Protein AF-T0QZZ6-F1 (afdb_monomer_lite)

Secondary structure (DSSP, 8-state):
-EEEEEHHHHHHHTTS-TT--EEEEEEE-SSEEEEEEEESSS--GGGSPBT-EEEEEEEEESS---HHHHHHHHHHHHTTS-SS-EEEEEETTT--EEEE-SSTTSPPBPEEEEP-GGG-SHHHHHHHTEEEEEEEEEEEEEEE--SS-HHHHHHHHHHHHHHHHHSTTTEEEE-TTS-EEETTS-EEE-SSS------BHHHHHSPPP---------------PPPPPP---S---PPBTTTBSEEEEEEEE-SS-TTS-------S-EEEEEEEEEEEEEEETT-BHHHHHHHHHHHHHHHHHHHGGG--TT--EEEEEEEE--TT--SEEEEEEETTPPPPHHHHHHHHHHTT--SSS-SSGGGS--TT-----TTSEE-TTTTPPPP--TTPPP----S--EE--TT-TT---TTT-HHHHHHHHHHHHHHHTTS-HHHHHHIIIIISSTHHHHTSS---S-TT-TTS----SHHHHHHHHHHHHTTS-TTHHHHHHHHHH---------------------

pLDDT: mean 73.53, std 22.99, range [23.73, 97.0]

InterPro domains:
  IPR012462 UFSP1/2/DUB, catalytic domain [PF07910] (398-441)

Radius of gyration: 28.0 Å; chains: 1; bounding box: 85×69×83 Å

Organism: Saprolegnia diclina (strain VS20) (NCBI:txid1156394)

Structure (mmCIF, N/CA/C/O backbone):
data_AF-T0QZZ6-F1
#
_entry.id   AF-T0QZZ6-F1
#
loop_
_atom_site.group_PDB
_atom_site.id
_atom_site.type_symbol
_atom_site.label_atom_id
_atom_site.label_alt_id
_atom_site.label_comp_id
_atom_site.label_asym_id
_atom_site.label_entity_id
_atom_site.label_seq_id
_atom_site.pdbx_PDB_ins_code
_atom_site.Cartn_x
_atom_site.Cartn_y
_atom_site.Cartn_z
_atom_site.occupancy
_atom_site.B_iso_or_equiv
_atom_site.auth_seq_id
_atom_site.auth_comp_id
_atom_site.auth_asym_id
_atom_site.auth_atom_id
_atom_site.pdbx_PDB_model_num
ATOM 1 N N . MET A 1 1 ? 9.887 -21.729 -8.861 1.00 85.88 1 MET A N 1
ATOM 2 C CA . MET A 1 1 ? 9.859 -20.415 -8.193 1.00 85.88 1 MET A CA 1
ATOM 3 C C . MET A 1 1 ? 10.463 -19.379 -9.128 1.00 85.88 1 MET A C 1
ATOM 5 O O . MET A 1 1 ? 11.507 -19.653 -9.711 1.00 85.88 1 MET A O 1
ATOM 9 N N . ILE A 1 2 ? 9.799 -18.240 -9.317 1.00 93.31 2 ILE A N 1
ATOM 10 C CA . ILE A 1 2 ? 10.285 -17.115 -10.137 1.00 93.31 2 ILE A CA 1
ATOM 11 C C . ILE A 1 2 ? 10.299 -15.833 -9.299 1.00 93.31 2 ILE A C 1
ATOM 13 O O . ILE A 1 2 ? 9.489 -15.702 -8.384 1.00 93.31 2 ILE A O 1
ATOM 17 N N . ALA A 1 3 ? 11.177 -14.882 -9.608 1.00 95.94 3 ALA A N 1
ATOM 18 C CA . ALA A 1 3 ? 11.138 -13.547 -9.019 1.00 95.94 3 ALA A CA 1
ATOM 19 C C . ALA A 1 3 ? 10.357 -12.597 -9.935 1.00 95.94 3 ALA A C 1
ATOM 21 O O . ALA A 1 3 ? 10.620 -12.544 -11.135 1.00 95.94 3 ALA A O 1
ATOM 22 N N . VAL A 1 4 ? 9.411 -11.836 -9.389 1.00 97.00 4 VAL A N 1
ATOM 23 C CA . VAL A 1 4 ? 8.575 -10.897 -10.150 1.00 97.00 4 VAL A CA 1
ATOM 24 C C . VAL A 1 4 ? 8.840 -9.475 -9.670 1.00 97.00 4 VAL A C 1
ATOM 26 O O . VAL A 1 4 ? 8.697 -9.179 -8.482 1.00 97.00 4 VAL A O 1
ATOM 29 N N . VAL A 1 5 ? 9.222 -8.591 -10.594 1.00 96.81 5 VAL A N 1
ATOM 30 C CA . VAL A 1 5 ? 9.606 -7.200 -10.303 1.00 96.81 5 VAL A CA 1
ATOM 31 C C . VAL A 1 5 ? 8.778 -6.240 -11.167 1.00 96.81 5 VAL A C 1
ATOM 33 O O . VAL A 1 5 ? 8.698 -6.429 -12.382 1.00 96.81 5 VAL A O 1
ATOM 36 N N . PRO A 1 6 ? 8.157 -5.192 -10.604 1.00 95.38 6 PRO A N 1
ATOM 37 C CA . PRO A 1 6 ? 7.428 -4.209 -11.395 1.00 95.38 6 PRO A CA 1
ATOM 38 C C . PRO A 1 6 ? 8.397 -3.297 -12.161 1.00 95.38 6 PRO A C 1
ATOM 40 O O . PRO A 1 6 ? 9.401 -2.828 -11.621 1.00 95.38 6 PRO A O 1
ATOM 43 N N . SER A 1 7 ? 8.080 -2.982 -13.419 1.00 91.50 7 SER A N 1
ATOM 44 C CA . SER A 1 7 ? 8.940 -2.187 -14.309 1.00 91.50 7 SER A CA 1
ATOM 45 C C . SER A 1 7 ? 9.270 -0.802 -13.746 1.00 91.50 7 SER A C 1
ATOM 47 O O . SER A 1 7 ? 10.366 -0.288 -13.958 1.00 91.50 7 SER A O 1
ATOM 49 N N . GLY A 1 8 ? 8.335 -0.200 -13.002 1.00 89.50 8 GLY A N 1
ATOM 50 C CA . GLY A 1 8 ? 8.564 1.079 -12.331 1.00 89.50 8 GLY A CA 1
ATOM 51 C C . GLY A 1 8 ? 9.661 1.015 -11.265 1.00 89.50 8 GLY A C 1
ATOM 52 O O . GLY A 1 8 ? 10.351 2.007 -11.059 1.00 89.50 8 GLY A O 1
ATOM 53 N N . LEU A 1 9 ? 9.843 -0.135 -10.611 1.00 93.19 9 LEU A N 1
ATOM 54 C CA . LEU A 1 9 ? 10.874 -0.309 -9.589 1.00 93.19 9 LEU A CA 1
ATOM 55 C C . LEU A 1 9 ? 12.250 -0.525 -10.216 1.00 93.19 9 LEU A C 1
ATOM 57 O O . LEU A 1 9 ? 13.234 -0.026 -9.689 1.00 93.19 9 LEU A O 1
ATOM 61 N N . VAL A 1 10 ? 12.322 -1.175 -11.381 1.00 92.31 10 VAL A N 1
ATOM 62 C CA . VAL A 1 10 ? 13.570 -1.267 -12.162 1.00 92.31 10 VAL A CA 1
ATOM 63 C C . VAL A 1 10 ? 14.081 0.131 -12.526 1.00 92.31 10 VAL A C 1
ATOM 65 O O . VAL A 1 10 ? 15.262 0.429 -12.372 1.00 92.31 10 VAL A O 1
ATOM 68 N N . ALA A 1 11 ? 13.178 1.031 -12.931 1.00 88.00 11 ALA A N 1
ATOM 69 C CA . ALA A 1 11 ? 13.524 2.428 -13.196 1.00 88.00 11 ALA A CA 1
ATOM 70 C C . ALA A 1 11 ? 13.991 3.186 -11.938 1.00 88.00 11 ALA A C 1
ATOM 72 O O . ALA A 1 11 ? 14.817 4.090 -12.052 1.00 88.00 11 ALA A O 1
ATOM 73 N N . ALA A 1 12 ? 13.490 2.818 -10.756 1.00 90.31 12 ALA A N 1
ATOM 74 C CA . ALA A 1 12 ? 13.949 3.369 -9.483 1.00 90.31 12 ALA A CA 1
ATOM 75 C C . ALA A 1 12 ? 15.336 2.833 -9.088 1.00 90.31 12 ALA A C 1
ATOM 77 O O . ALA A 1 12 ? 16.176 3.609 -8.646 1.00 90.31 12 ALA A O 1
ATOM 78 N N . MET A 1 13 ? 15.615 1.542 -9.317 1.00 92.25 13 MET A N 1
ATOM 79 C CA . MET A 1 13 ? 16.940 0.944 -9.079 1.00 92.25 13 MET A CA 1
ATOM 80 C C . MET A 1 13 ? 18.029 1.614 -9.919 1.00 92.25 13 MET A C 1
ATOM 82 O O . MET A 1 13 ? 19.143 1.798 -9.444 1.00 92.25 13 MET A O 1
ATOM 86 N N . ALA A 1 14 ? 17.692 2.061 -11.131 1.00 88.81 14 ALA A N 1
ATOM 87 C CA . ALA A 1 14 ? 18.605 2.811 -11.991 1.00 88.81 14 ALA A CA 1
ATOM 88 C C . ALA A 1 14 ? 19.054 4.170 -11.415 1.00 88.81 14 ALA A C 1
ATOM 90 O O . ALA A 1 14 ? 19.956 4.788 -11.973 1.00 88.81 14 ALA A O 1
ATOM 91 N N . GLN A 1 15 ? 18.413 4.651 -10.346 1.00 88.50 15 GLN A N 1
ATOM 92 C CA . GLN A 1 15 ? 18.747 5.905 -9.664 1.00 88.50 15 GLN A CA 1
ATOM 93 C C . GLN A 1 15 ? 19.522 5.679 -8.357 1.00 88.50 15 GLN A C 1
ATOM 95 O O . GLN A 1 15 ? 19.874 6.653 -7.696 1.00 88.50 15 GLN A O 1
ATOM 100 N N . LEU A 1 16 ? 19.749 4.422 -7.958 1.00 88.94 16 LEU A N 1
ATOM 101 C CA . LEU A 1 16 ? 20.499 4.090 -6.750 1.00 88.94 16 LEU A CA 1
ATOM 102 C C . LEU A 1 16 ? 22.006 4.274 -6.966 1.00 88.94 16 LEU A C 1
ATOM 104 O O . LEU A 1 16 ? 22.526 4.069 -8.062 1.00 88.94 16 LEU A O 1
ATOM 108 N N . GLU A 1 17 ? 22.701 4.623 -5.887 1.00 84.88 17 GLU A N 1
ATOM 109 C CA . GLU A 1 17 ? 24.163 4.646 -5.838 1.00 84.88 17 GLU A CA 1
ATOM 110 C C . GLU A 1 17 ? 24.717 3.215 -5.717 1.00 84.88 17 GLU A C 1
ATOM 112 O O . GLU A 1 17 ? 24.098 2.355 -5.090 1.00 84.88 17 GLU A O 1
ATOM 117 N N . GLU A 1 18 ? 25.891 2.958 -6.298 1.00 78.00 18 GLU A N 1
ATOM 118 C CA . GLU A 1 18 ? 26.482 1.611 -6.435 1.00 78.00 18 GLU A CA 1
ATOM 119 C C . GLU A 1 18 ? 26.717 0.906 -5.082 1.00 78.00 18 GLU A C 1
ATOM 121 O O . GLU A 1 18 ? 26.467 -0.295 -4.934 1.00 78.00 18 GLU A O 1
ATOM 126 N N . ASP A 1 19 ? 27.101 1.669 -4.057 1.00 72.81 19 ASP A N 1
ATOM 127 C CA . ASP A 1 19 ? 27.436 1.148 -2.727 1.00 72.81 19 ASP A CA 1
ATOM 128 C C . ASP A 1 19 ? 26.309 1.283 -1.694 1.00 72.81 19 ASP A C 1
ATOM 130 O O . ASP A 1 19 ? 26.474 0.884 -0.537 1.00 72.81 19 ASP A O 1
ATOM 134 N N . ALA A 1 20 ? 25.146 1.812 -2.081 1.00 79.69 20 ALA A N 1
ATOM 135 C CA . ALA A 1 20 ? 24.037 1.975 -1.151 1.00 79.69 20 ALA A CA 1
ATOM 136 C C . ALA A 1 20 ? 23.475 0.608 -0.722 1.00 79.69 20 ALA A C 1
ATOM 138 O O . ALA A 1 20 ? 23.055 -0.208 -1.543 1.00 79.69 20 ALA A O 1
ATOM 139 N N . THR A 1 21 ? 23.430 0.360 0.590 1.00 83.56 21 THR A N 1
ATOM 140 C CA . THR A 1 21 ? 22.731 -0.808 1.136 1.00 83.56 21 THR A CA 1
ATOM 141 C C . THR A 1 21 ? 21.231 -0.556 1.087 1.00 83.56 21 THR A C 1
ATOM 143 O O . THR A 1 21 ? 20.680 0.190 1.897 1.00 83.56 21 THR A O 1
ATOM 146 N N . THR A 1 22 ? 20.568 -1.209 0.142 1.00 92.44 22 THR A N 1
ATOM 147 C CA . THR A 1 22 ? 19.119 -1.142 -0.036 1.00 92.44 22 THR A CA 1
ATOM 148 C C . THR A 1 22 ? 18.504 -2.509 0.240 1.00 92.44 22 THR A C 1
ATOM 150 O O . THR A 1 22 ? 19.073 -3.541 -0.100 1.00 92.44 22 THR A O 1
ATOM 153 N N . TYR A 1 23 ? 17.325 -2.529 0.850 1.00 93.44 23 TYR A N 1
ATOM 154 C CA . TYR A 1 23 ? 16.606 -3.736 1.235 1.00 93.44 23 TYR A CA 1
ATOM 155 C C . TYR A 1 23 ? 15.406 -3.988 0.326 1.00 93.44 23 TYR A C 1
ATOM 157 O O . TYR A 1 23 ? 14.694 -3.057 -0.057 1.00 93.44 23 TYR A O 1
ATOM 165 N N . ILE A 1 24 ? 15.165 -5.261 0.019 1.00 94.44 24 ILE A N 1
ATOM 166 C CA . ILE A 1 24 ? 13.999 -5.739 -0.723 1.00 94.44 24 ILE A CA 1
ATOM 167 C C . ILE A 1 24 ? 12.810 -5.798 0.228 1.00 94.44 24 ILE A C 1
ATOM 169 O O . ILE A 1 24 ? 12.846 -6.546 1.208 1.00 94.44 24 ILE A O 1
ATOM 173 N N . LEU A 1 25 ? 11.737 -5.085 -0.105 1.00 95.69 25 LEU A N 1
ATOM 174 C CA . LEU A 1 25 ? 10.446 -5.249 0.552 1.00 95.69 25 LEU A CA 1
ATOM 175 C C . LEU A 1 25 ? 9.529 -6.062 -0.352 1.00 95.69 25 LEU A C 1
ATOM 177 O O . LEU A 1 25 ? 9.288 -5.695 -1.508 1.00 95.69 25 LEU A O 1
ATOM 181 N N . GLY A 1 26 ? 9.004 -7.170 0.158 1.00 95.31 26 GLY A N 1
ATOM 182 C CA . GLY A 1 26 ? 8.154 -8.010 -0.660 1.00 95.31 26 GLY A CA 1
ATOM 183 C C . GLY A 1 26 ? 7.507 -9.184 0.045 1.00 95.31 26 GLY A C 1
ATOM 184 O O . GLY A 1 26 ? 7.425 -9.230 1.271 1.00 95.31 26 GLY A O 1
ATOM 185 N N . THR A 1 27 ? 7.020 -10.117 -0.766 1.00 94.44 27 THR A N 1
ATOM 186 C CA . THR A 1 27 ? 6.360 -11.345 -0.321 1.00 94.44 27 THR A CA 1
ATOM 187 C C . THR A 1 27 ? 6.998 -12.555 -0.986 1.00 94.44 27 THR A C 1
ATOM 189 O O . THR A 1 27 ? 7.496 -12.471 -2.108 1.00 94.44 27 THR A O 1
ATOM 192 N N . GLN A 1 28 ? 6.948 -13.692 -0.305 1.00 91.56 28 GLN A N 1
ATOM 193 C CA . GLN A 1 28 ? 7.367 -14.974 -0.850 1.00 91.56 28 GLN A CA 1
ATOM 194 C C . GLN A 1 28 ? 6.268 -16.001 -0.601 1.00 91.56 28 GLN A C 1
ATOM 196 O O . GLN A 1 28 ? 5.729 -16.085 0.505 1.00 91.56 28 GLN A O 1
ATOM 201 N N . ASP A 1 29 ? 5.964 -16.790 -1.624 1.00 87.19 29 ASP A N 1
ATOM 202 C CA . ASP A 1 29 ? 5.156 -17.996 -1.513 1.00 87.19 29 ASP A CA 1
ATOM 203 C C . ASP A 1 29 ? 5.796 -19.154 -2.305 1.00 87.19 29 ASP A C 1
ATOM 205 O O . ASP A 1 29 ? 6.912 -19.042 -2.813 1.00 87.19 29 ASP A O 1
ATOM 209 N N . GLU A 1 30 ? 5.115 -20.298 -2.390 1.00 84.00 30 GLU A N 1
ATOM 210 C CA . GLU A 1 30 ? 5.621 -21.473 -3.119 1.00 84.00 30 GLU A CA 1
ATOM 211 C C . GLU A 1 30 ? 5.823 -21.215 -4.626 1.00 84.00 30 GLU A C 1
ATOM 213 O O . GLU A 1 30 ? 6.654 -21.863 -5.269 1.00 84.00 30 GLU A O 1
ATOM 218 N N . ALA A 1 31 ? 5.077 -20.269 -5.205 1.00 85.19 31 ALA A N 1
ATOM 219 C CA . ALA A 1 31 ? 5.072 -20.004 -6.638 1.00 85.19 31 ALA A CA 1
ATOM 220 C C . ALA A 1 31 ? 6.116 -18.947 -7.027 1.00 85.19 31 ALA A C 1
ATOM 222 O O . ALA A 1 31 ? 6.856 -19.131 -8.007 1.00 85.19 31 ALA A O 1
ATOM 223 N N . CYS A 1 32 ? 6.202 -17.850 -6.272 1.00 92.50 32 CYS A N 1
ATOM 224 C CA . CYS A 1 32 ? 7.019 -16.700 -6.629 1.00 92.50 32 CYS A CA 1
ATOM 225 C C . CYS A 1 32 ? 7.573 -15.905 -5.437 1.00 92.50 32 CYS A C 1
ATOM 227 O O . CYS A 1 32 ? 7.073 -15.935 -4.313 1.00 92.50 32 CYS A O 1
ATOM 229 N N . ILE A 1 33 ? 8.622 -15.141 -5.738 1.00 94.62 33 ILE A N 1
ATOM 230 C CA . ILE A 1 33 ? 9.160 -14.073 -4.900 1.00 94.62 33 ILE A CA 1
ATOM 231 C C . ILE A 1 33 ? 8.731 -12.759 -5.545 1.00 94.62 33 ILE A C 1
ATOM 233 O O . ILE A 1 33 ? 9.197 -12.410 -6.631 1.00 94.62 33 ILE A O 1
ATOM 237 N N . ALA A 1 34 ? 7.833 -12.025 -4.903 1.00 96.00 34 ALA A N 1
ATOM 238 C CA . ALA A 1 34 ? 7.341 -10.755 -5.412 1.00 96.00 34 ALA A CA 1
ATOM 239 C C . ALA A 1 34 ? 8.098 -9.600 -4.751 1.00 96.00 34 ALA A C 1
ATOM 241 O O . ALA A 1 34 ? 8.096 -9.465 -3.526 1.00 96.00 34 ALA A O 1
ATOM 242 N N . VAL A 1 35 ? 8.716 -8.740 -5.560 1.00 96.62 35 VAL A N 1
ATOM 243 C CA . VAL A 1 35 ? 9.416 -7.537 -5.094 1.00 96.62 35 VAL A CA 1
ATOM 244 C C . VAL A 1 35 ? 8.460 -6.351 -5.194 1.00 96.62 35 VAL A C 1
ATOM 246 O O . VAL A 1 35 ? 8.164 -5.878 -6.289 1.00 96.62 35 VAL A O 1
ATOM 249 N N . TRP A 1 36 ? 7.953 -5.875 -4.058 1.00 96.38 36 TRP A N 1
ATOM 250 C CA . TRP A 1 36 ? 6.913 -4.842 -4.017 1.00 96.38 36 TRP A CA 1
ATOM 251 C C . TRP A 1 36 ? 7.485 -3.427 -3.974 1.00 96.38 36 TRP A C 1
ATOM 253 O O . TRP A 1 36 ? 6.877 -2.502 -4.519 1.00 96.38 36 TRP A O 1
ATOM 263 N N . SER A 1 37 ? 8.616 -3.243 -3.293 1.00 96.06 37 SER A N 1
ATOM 264 C CA . SER A 1 37 ? 9.329 -1.968 -3.197 1.00 96.06 37 SER A CA 1
ATOM 265 C C . SER A 1 37 ? 10.738 -2.170 -2.615 1.00 96.06 37 SER A C 1
ATOM 267 O O . SER A 1 37 ? 11.247 -3.292 -2.548 1.00 96.06 37 SER A O 1
ATOM 269 N N . MET A 1 38 ? 11.372 -1.071 -2.210 1.00 95.06 38 MET A N 1
ATOM 270 C CA . MET A 1 38 ? 12.691 -1.046 -1.595 1.00 95.06 38 MET A CA 1
ATOM 271 C C . MET A 1 38 ? 12.740 -0.077 -0.406 1.00 95.06 38 MET A C 1
ATOM 273 O O . MET A 1 38 ? 11.951 0.868 -0.342 1.00 95.06 38 MET A O 1
ATOM 277 N N . SER A 1 39 ? 13.673 -0.306 0.519 1.00 95.25 39 SER A N 1
ATOM 278 C CA . SER A 1 39 ? 13.882 0.522 1.715 1.00 95.25 39 SER A CA 1
ATOM 279 C C . SER A 1 39 ? 15.366 0.704 2.020 1.00 95.25 39 SER A C 1
ATOM 281 O O . SER A 1 39 ? 16.156 -0.199 1.763 1.00 95.25 39 SER A O 1
ATOM 283 N N . SER A 1 40 ? 15.767 1.846 2.579 1.00 93.69 40 SER A N 1
ATOM 284 C CA . SER A 1 40 ? 17.142 2.061 3.066 1.00 93.69 40 SER A CA 1
ATOM 285 C C . SER A 1 40 ? 17.386 1.454 4.455 1.00 93.69 40 SER A C 1
ATOM 287 O O . SER A 1 40 ? 18.523 1.380 4.915 1.00 93.69 40 SER A O 1
ATOM 289 N N . MET A 1 41 ? 16.335 0.953 5.117 1.00 90.62 41 MET A N 1
ATOM 290 C CA . MET A 1 41 ? 16.417 0.292 6.420 1.00 90.62 41 MET A CA 1
ATOM 291 C C . MET A 1 41 ? 15.792 -1.105 6.397 1.00 90.62 41 MET A C 1
ATOM 293 O O . MET A 1 41 ? 14.740 -1.325 5.792 1.00 90.62 41 MET A O 1
ATOM 297 N N . ARG A 1 42 ? 16.413 -2.040 7.126 1.00 86.56 42 ARG A N 1
ATOM 298 C CA . ARG A 1 42 ? 15.952 -3.431 7.246 1.00 86.56 42 ARG A CA 1
ATOM 299 C C . ARG A 1 42 ? 14.628 -3.560 8.002 1.00 86.56 42 ARG A C 1
ATOM 301 O O . ARG A 1 42 ? 13.793 -4.376 7.626 1.00 86.56 42 ARG A O 1
ATOM 308 N N . SER A 1 43 ? 14.460 -2.807 9.090 1.00 86.62 43 SER A N 1
ATOM 309 C CA . SER A 1 43 ? 13.336 -2.953 10.022 1.00 86.62 43 SER A CA 1
ATOM 310 C C . SER A 1 43 ? 12.298 -1.858 9.806 1.00 86.62 43 SER A C 1
ATOM 312 O O . SER A 1 43 ? 12.384 -0.792 10.405 1.00 86.62 43 SER A O 1
ATOM 314 N N . VAL A 1 44 ? 11.313 -2.141 8.953 1.00 89.75 44 VAL A N 1
ATOM 315 C CA . VAL A 1 44 ? 10.194 -1.228 8.645 1.00 89.75 44 VAL A CA 1
ATOM 316 C C . VAL A 1 44 ? 8.822 -1.904 8.770 1.00 89.75 44 VAL A C 1
ATOM 318 O O . VAL A 1 44 ? 7.819 -1.358 8.320 1.00 89.75 44 VAL A O 1
ATOM 321 N N . SER A 1 45 ? 8.757 -3.092 9.381 1.00 84.88 45 SER A N 1
ATOM 322 C CA . SER A 1 45 ? 7.560 -3.949 9.442 1.00 84.88 45 SER A CA 1
ATOM 323 C C . SER A 1 45 ? 6.325 -3.259 10.027 1.00 84.88 45 SER A C 1
ATOM 325 O O . SER A 1 45 ? 5.222 -3.479 9.534 1.00 84.88 45 SER A O 1
ATOM 327 N N . GLU A 1 46 ? 6.501 -2.384 11.021 1.00 86.62 46 GLU A N 1
ATOM 328 C CA . GLU A 1 46 ? 5.409 -1.624 11.650 1.00 86.62 46 GLU A CA 1
ATOM 329 C C . GLU A 1 46 ? 4.665 -0.730 10.646 1.00 86.62 46 GLU A C 1
ATOM 331 O O . GLU A 1 46 ? 3.464 -0.512 10.776 1.00 86.62 46 GLU A O 1
ATOM 336 N N . MET A 1 47 ? 5.338 -0.290 9.581 1.00 92.06 47 MET A N 1
ATOM 337 C CA . MET A 1 47 ? 4.761 0.577 8.553 1.00 92.06 47 MET A CA 1
ATOM 338 C C . MET A 1 47 ? 4.181 -0.192 7.362 1.00 92.06 47 MET A C 1
ATOM 340 O O . MET A 1 47 ? 3.441 0.383 6.561 1.00 92.06 47 MET A O 1
ATOM 344 N N . LEU A 1 48 ? 4.538 -1.468 7.201 1.00 94.94 48 LEU A N 1
ATOM 345 C CA . LEU A 1 48 ? 4.160 -2.249 6.028 1.00 94.94 48 LEU A CA 1
ATOM 346 C C . LEU A 1 48 ? 2.747 -2.840 6.160 1.00 94.94 48 LEU A C 1
ATOM 348 O O . LEU A 1 48 ? 2.271 -3.117 7.272 1.00 94.94 48 LEU A O 1
ATOM 352 N N . PRO A 1 49 ? 2.073 -3.079 5.021 1.00 95.50 49 PRO A N 1
ATOM 353 C CA . PRO A 1 49 ? 0.908 -3.948 4.975 1.00 95.50 49 PRO A CA 1
ATOM 354 C C . PRO A 1 49 ? 1.238 -5.353 5.478 1.00 95.50 49 PRO A C 1
ATOM 356 O O . PRO A 1 49 ? 2.326 -5.877 5.224 1.00 95.50 49 PRO A O 1
ATOM 359 N N . SER A 1 50 ? 0.278 -6.002 6.134 1.00 94.19 50 SER A N 1
ATOM 360 C CA . SER A 1 50 ? 0.449 -7.394 6.556 1.00 94.19 50 SER A CA 1
ATOM 361 C C . SER A 1 50 ? 0.675 -8.300 5.351 1.00 94.19 50 SER A C 1
ATOM 363 O O . SER A 1 50 ? 0.008 -8.159 4.324 1.00 94.19 50 SER A O 1
ATOM 365 N N . GLY A 1 51 ? 1.599 -9.244 5.499 1.00 90.44 51 GLY A N 1
ATOM 366 C CA . GLY A 1 51 ? 2.047 -10.134 4.430 1.00 90.44 51 GLY A CA 1
ATOM 367 C C . GLY A 1 51 ? 3.369 -9.694 3.805 1.00 90.44 51 GLY A C 1
ATOM 368 O O . GLY A 1 51 ? 4.127 -10.560 3.381 1.00 90.44 51 GLY A O 1
ATOM 369 N N . LEU A 1 52 ? 3.688 -8.392 3.806 1.00 94.31 52 LEU A N 1
ATOM 370 C CA . LEU A 1 52 ? 4.979 -7.891 3.330 1.00 94.31 52 LEU A CA 1
ATOM 371 C C . LEU A 1 52 ? 6.038 -7.965 4.432 1.00 94.31 52 LEU A C 1
ATOM 373 O O . LEU A 1 52 ? 5.770 -7.709 5.606 1.00 94.31 52 LEU A O 1
ATOM 377 N N . GLY A 1 53 ? 7.269 -8.249 4.022 1.00 92.50 53 GLY A N 1
ATOM 378 C CA . GLY A 1 53 ? 8.435 -8.237 4.891 1.00 92.50 53 GLY A CA 1
ATOM 379 C C . GLY A 1 53 ? 9.710 -7.903 4.130 1.00 92.50 53 GLY A C 1
ATOM 380 O O . GLY A 1 53 ? 9.709 -7.704 2.913 1.00 92.50 53 GLY A O 1
ATOM 381 N N . THR A 1 54 ? 10.812 -7.842 4.868 1.00 92.56 54 THR A N 1
ATOM 382 C CA . THR A 1 54 ? 12.139 -7.635 4.290 1.00 92.56 54 THR A CA 1
ATOM 383 C C . THR A 1 54 ? 12.696 -8.971 3.822 1.00 92.56 54 THR A C 1
ATOM 385 O O . THR A 1 54 ? 13.004 -9.830 4.645 1.00 92.56 54 THR A O 1
ATOM 388 N N . LEU A 1 55 ? 12.824 -9.144 2.507 1.00 91.81 55 LEU A N 1
ATOM 389 C CA . LEU A 1 55 ? 13.241 -10.411 1.897 1.00 91.81 55 LEU A CA 1
ATOM 390 C C . LEU A 1 55 ? 14.752 -10.511 1.676 1.00 91.81 55 LEU A C 1
ATOM 392 O O . LEU A 1 55 ? 15.264 -11.596 1.424 1.00 91.81 55 LEU A O 1
ATOM 396 N N . GLY A 1 56 ? 15.478 -9.395 1.719 1.00 91.00 56 GLY A N 1
ATOM 397 C CA . GLY A 1 56 ? 16.907 -9.387 1.430 1.00 91.00 56 GLY A CA 1
ATOM 398 C C . GLY A 1 56 ? 17.416 -8.029 0.974 1.00 91.00 56 GLY A C 1
ATOM 399 O O . GLY A 1 56 ? 16.898 -7.008 1.428 1.00 91.00 56 GLY A O 1
ATOM 400 N N . VAL A 1 57 ? 18.422 -8.009 0.100 1.00 91.75 57 VAL A N 1
ATOM 401 C CA . VAL A 1 57 ? 19.146 -6.795 -0.315 1.00 91.75 57 VAL A CA 1
ATOM 402 C C . VAL A 1 57 ? 19.133 -6.583 -1.820 1.00 91.75 57 VAL A C 1
ATOM 404 O O . VAL A 1 57 ? 19.087 -7.529 -2.601 1.00 91.75 57 VAL A O 1
ATOM 407 N N . ILE A 1 58 ? 19.198 -5.321 -2.221 1.00 91.81 58 ILE A N 1
ATOM 408 C CA . ILE A 1 58 ? 19.442 -4.895 -3.592 1.00 91.81 58 ILE A CA 1
ATOM 409 C C . ILE A 1 58 ? 20.903 -4.462 -3.677 1.00 91.81 58 ILE A C 1
ATOM 411 O O . ILE A 1 58 ? 21.379 -3.711 -2.825 1.00 91.81 58 ILE A O 1
ATOM 415 N N . HIS A 1 59 ? 21.607 -4.929 -4.703 1.00 90.12 59 HIS A N 1
ATOM 416 C CA . HIS A 1 59 ? 22.973 -4.516 -4.987 1.00 90.12 59 HIS A CA 1
ATOM 417 C C . HIS A 1 59 ? 23.073 -4.014 -6.424 1.00 90.12 59 HIS A C 1
ATOM 419 O O . HIS A 1 59 ? 22.709 -4.720 -7.363 1.00 90.12 59 HIS A O 1
ATOM 425 N N . VAL A 1 60 ? 23.551 -2.785 -6.593 1.00 89.94 60 VAL A N 1
ATOM 426 C CA . VAL A 1 60 ? 23.791 -2.198 -7.910 1.00 89.94 60 VAL A CA 1
ATOM 427 C C . VAL A 1 60 ? 25.248 -2.400 -8.292 1.00 89.94 60 VAL A C 1
ATOM 429 O O . VAL A 1 60 ? 26.137 -2.178 -7.476 1.00 89.94 60 VAL A O 1
ATOM 432 N N . VAL A 1 61 ? 25.483 -2.837 -9.527 1.00 89.44 61 VAL A N 1
ATOM 433 C CA . VAL A 1 61 ? 26.825 -3.092 -10.059 1.00 89.44 61 VAL A CA 1
ATOM 434 C C . VAL A 1 61 ? 26.972 -2.378 -11.408 1.00 89.44 61 VAL A C 1
ATOM 436 O O . VAL A 1 61 ? 26.050 -2.453 -12.227 1.00 89.44 61 VAL A O 1
ATOM 439 N N . PRO A 1 62 ? 28.095 -1.677 -11.661 1.00 83.56 62 PRO A N 1
ATOM 440 C CA . PRO A 1 62 ? 28.283 -0.910 -12.888 1.00 83.56 62 PRO A CA 1
ATOM 441 C C . PRO A 1 62 ? 28.409 -1.800 -14.126 1.00 83.56 62 PRO A C 1
ATOM 443 O O . PRO A 1 62 ? 27.705 -1.605 -15.113 1.00 83.56 62 PRO A O 1
ATOM 446 N N . THR A 1 63 ? 29.275 -2.808 -14.053 1.00 82.56 63 THR A N 1
ATOM 447 C CA . THR A 1 63 ? 29.602 -3.701 -15.165 1.00 82.56 63 THR A CA 1
ATOM 448 C C . THR A 1 63 ? 29.058 -5.110 -14.922 1.00 82.56 63 THR A C 1
ATOM 450 O O . THR A 1 63 ? 28.892 -5.530 -13.773 1.00 82.56 63 THR A O 1
ATOM 453 N N . PRO A 1 64 ? 28.787 -5.885 -15.984 1.00 81.44 64 PRO A N 1
ATOM 454 C CA . PRO A 1 64 ? 28.404 -7.282 -15.839 1.00 81.44 64 PRO A CA 1
ATOM 455 C C . PRO A 1 64 ? 29.550 -8.071 -15.191 1.00 81.44 64 PRO A C 1
ATOM 457 O O . PRO A 1 64 ? 30.596 -8.294 -15.796 1.00 81.44 64 PRO A O 1
ATOM 460 N N . LEU A 1 65 ? 29.345 -8.486 -13.940 1.00 82.94 65 LEU A N 1
ATOM 461 C CA . LEU A 1 65 ? 30.276 -9.338 -13.203 1.00 82.94 65 LEU A CA 1
ATOM 462 C C . L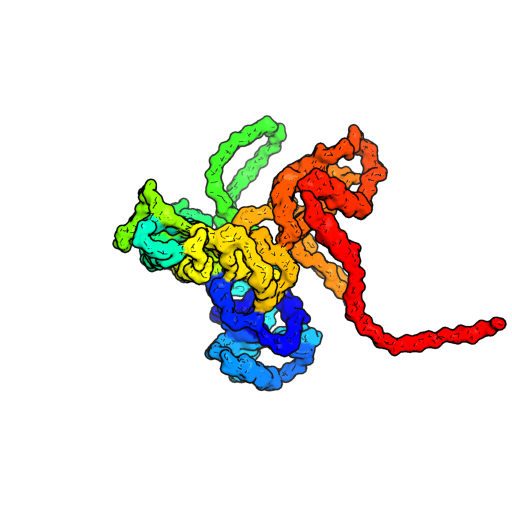EU A 1 65 ? 29.911 -10.819 -13.339 1.00 82.94 65 LEU A C 1
ATOM 464 O O . LEU A 1 65 ? 28.730 -11.194 -13.399 1.00 82.94 65 LEU A O 1
ATOM 468 N N . ASP A 1 66 ? 30.942 -11.660 -13.311 1.00 86.44 66 ASP A N 1
ATOM 469 C CA . ASP A 1 66 ? 30.802 -13.112 -13.251 1.00 86.44 66 ASP A CA 1
ATOM 470 C C . ASP A 1 66 ? 30.074 -13.551 -11.974 1.00 86.44 66 ASP A C 1
ATOM 472 O O . ASP A 1 66 ? 30.180 -12.929 -10.911 1.00 86.44 66 ASP A O 1
ATOM 476 N N . GLU A 1 67 ? 29.336 -14.657 -12.070 1.00 84.88 67 GLU A N 1
ATOM 477 C CA . GLU A 1 67 ? 28.494 -15.165 -10.982 1.00 84.88 67 GLU A CA 1
ATOM 478 C C . GLU A 1 67 ? 29.289 -15.455 -9.698 1.00 84.88 67 GLU A C 1
ATOM 480 O O . GLU A 1 67 ? 28.841 -15.132 -8.600 1.00 84.88 67 GLU A O 1
ATOM 485 N N . THR A 1 68 ? 30.491 -16.019 -9.825 1.00 84.31 68 THR A N 1
ATOM 486 C CA . THR A 1 68 ? 31.383 -16.345 -8.700 1.00 84.31 68 THR A CA 1
ATOM 487 C C . THR A 1 68 ? 31.848 -15.096 -7.953 1.00 84.31 68 THR A C 1
ATOM 489 O O . THR A 1 68 ? 31.839 -15.060 -6.718 1.00 84.31 68 THR A O 1
ATOM 492 N N . THR A 1 69 ? 32.201 -14.044 -8.692 1.00 84.94 69 THR A N 1
ATOM 493 C CA . THR A 1 69 ? 32.606 -12.747 -8.140 1.00 84.94 69 THR A CA 1
ATOM 494 C C . THR A 1 69 ? 31.448 -12.093 -7.395 1.00 84.94 69 THR A C 1
ATOM 496 O O . THR A 1 69 ? 31.624 -11.655 -6.256 1.00 84.94 69 THR A O 1
ATOM 499 N N . LEU A 1 70 ? 30.248 -12.102 -7.986 1.00 84.88 70 LEU A N 1
ATOM 500 C CA . LEU A 1 70 ? 29.044 -11.583 -7.335 1.00 84.88 70 LEU A CA 1
ATOM 501 C C . LEU A 1 70 ? 28.714 -12.348 -6.060 1.00 84.88 70 LEU A C 1
ATOM 503 O O . LEU A 1 70 ? 28.504 -11.725 -5.028 1.00 84.88 70 LEU A O 1
ATOM 507 N N . ARG A 1 71 ? 28.721 -13.684 -6.087 1.00 84.12 71 ARG A N 1
ATOM 508 C CA . ARG A 1 71 ? 28.454 -14.492 -4.886 1.00 84.12 71 ARG A CA 1
ATOM 509 C C . ARG A 1 71 ? 29.444 -14.190 -3.763 1.00 84.12 71 ARG A C 1
ATOM 511 O O . ARG A 1 71 ? 29.033 -14.098 -2.612 1.00 84.12 71 ARG A O 1
ATOM 518 N N . THR A 1 72 ? 30.711 -13.946 -4.091 1.00 83.06 72 THR A N 1
ATOM 519 C CA . THR A 1 72 ? 31.730 -13.551 -3.105 1.00 83.06 72 THR A CA 1
ATOM 520 C C . THR A 1 72 ? 31.447 -12.166 -2.512 1.00 83.06 72 THR A C 1
ATOM 522 O O . THR A 1 72 ? 31.508 -11.996 -1.295 1.00 83.06 72 THR A O 1
ATOM 525 N N . GLN A 1 73 ? 31.088 -11.181 -3.345 1.00 81.12 73 GLN A N 1
ATOM 526 C CA . GLN A 1 73 ? 30.708 -9.836 -2.885 1.00 81.12 73 GLN A CA 1
ATOM 527 C C . GLN A 1 73 ? 29.408 -9.838 -2.069 1.00 81.12 73 GLN A C 1
ATOM 529 O O . GLN A 1 73 ? 29.268 -9.087 -1.107 1.00 81.12 73 GLN A O 1
ATOM 534 N N . LEU A 1 74 ? 28.454 -10.687 -2.442 1.00 81.88 74 LEU A N 1
ATOM 535 C CA . LEU A 1 74 ? 27.176 -10.825 -1.756 1.00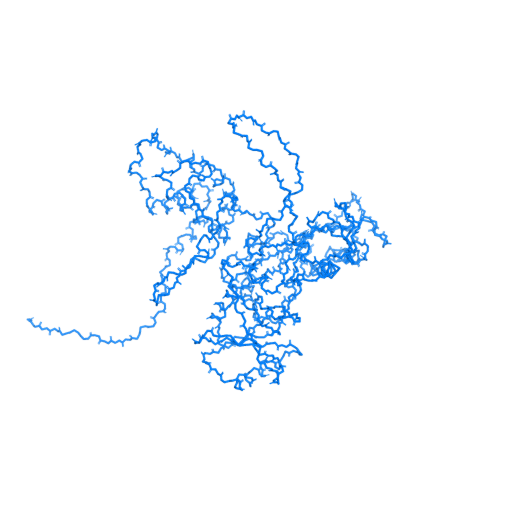 81.88 74 LEU A CA 1
ATOM 536 C C . LEU A 1 74 ? 27.322 -11.579 -0.435 1.00 81.88 74 LEU A C 1
ATOM 538 O O . LEU A 1 74 ? 26.621 -11.239 0.510 1.00 81.88 74 LEU A O 1
ATOM 542 N N . ALA A 1 75 ? 28.239 -12.545 -0.331 1.00 76.88 75 ALA A N 1
ATOM 543 C CA . ALA A 1 75 ? 28.452 -13.314 0.893 1.00 76.88 75 ALA A CA 1
ATOM 544 C C . ALA A 1 75 ? 28.781 -12.415 2.096 1.00 76.88 75 ALA A C 1
ATOM 546 O O . ALA A 1 75 ? 28.256 -12.651 3.181 1.00 76.88 75 ALA A O 1
ATOM 547 N N . SER A 1 76 ? 29.572 -11.352 1.908 1.00 72.06 76 SER A N 1
ATOM 548 C CA . SER A 1 76 ? 29.862 -10.390 2.981 1.00 72.06 76 SER A CA 1
ATOM 549 C C . SER A 1 76 ? 28.644 -9.539 3.359 1.00 72.06 76 SER A C 1
ATOM 551 O O . SER A 1 76 ? 28.418 -9.303 4.540 1.00 72.06 76 SER A O 1
ATOM 553 N N . LYS A 1 77 ? 27.818 -9.129 2.383 1.00 71.44 77 LYS A N 1
ATOM 554 C CA . LYS A 1 77 ? 26.591 -8.340 2.614 1.00 71.44 77 LYS A CA 1
ATOM 555 C C . LYS A 1 77 ? 25.432 -9.164 3.189 1.00 71.44 77 LYS A C 1
ATOM 557 O O . LYS A 1 77 ? 24.585 -8.628 3.898 1.00 71.44 77 LYS A O 1
ATOM 562 N N . LEU A 1 78 ? 25.372 -10.453 2.864 1.00 71.25 78 LEU A N 1
ATOM 563 C CA . LEU A 1 78 ? 24.337 -11.382 3.317 1.00 71.25 78 LEU A CA 1
ATOM 564 C C . LEU A 1 78 ? 24.660 -11.999 4.684 1.00 71.25 78 LEU A C 1
ATOM 566 O O . LEU A 1 78 ? 23.733 -12.443 5.353 1.00 71.25 78 LEU A O 1
ATOM 570 N N . HIS A 1 79 ? 25.928 -11.996 5.121 1.00 63.72 79 HIS A N 1
ATOM 571 C CA . HIS A 1 79 ? 26.349 -12.560 6.413 1.00 63.72 79 HIS A CA 1
ATOM 572 C C . HIS A 1 79 ? 25.610 -11.942 7.615 1.00 63.72 79 HIS A C 1
ATOM 574 O O . HIS A 1 79 ? 25.324 -12.637 8.587 1.00 63.72 79 HIS A O 1
ATOM 580 N N . ASP A 1 80 ? 25.213 -10.670 7.513 1.00 59.22 80 ASP A N 1
ATOM 581 C CA . ASP A 1 80 ? 24.464 -9.946 8.551 1.00 59.22 80 ASP A CA 1
ATOM 582 C C . ASP A 1 80 ? 22.943 -10.242 8.547 1.00 59.22 80 ASP A C 1
ATOM 584 O O . ASP A 1 80 ? 22.178 -9.741 9.388 1.00 59.22 80 ASP A O 1
ATOM 588 N N . LEU A 1 81 ? 22.454 -11.047 7.596 1.00 60.62 81 LEU A N 1
ATOM 589 C CA . LEU A 1 81 ? 21.031 -11.310 7.376 1.00 60.62 81 LEU A CA 1
ATOM 590 C C . LEU A 1 81 ? 20.698 -12.796 7.604 1.00 60.62 81 LEU A C 1
ATOM 592 O O . LEU A 1 81 ? 21.273 -13.686 6.995 1.00 60.62 81 LEU A O 1
ATOM 596 N N . THR A 1 82 ? 19.732 -13.082 8.478 1.00 56.56 82 THR A N 1
ATOM 597 C CA . THR A 1 82 ? 19.380 -14.448 8.906 1.00 56.56 82 THR A CA 1
ATOM 598 C C . THR A 1 82 ? 18.593 -15.265 7.861 1.00 56.56 82 THR A C 1
ATOM 600 O O . THR A 1 82 ? 17.679 -14.747 7.224 1.00 56.56 82 THR A O 1
ATOM 603 N N . THR A 1 83 ? 18.950 -16.556 7.779 1.00 54.91 83 THR A N 1
ATOM 604 C CA . THR A 1 83 ? 18.302 -17.802 7.281 1.00 54.91 83 THR A CA 1
ATOM 605 C C . THR A 1 83 ? 17.530 -17.886 5.953 1.00 54.91 83 THR A C 1
ATOM 607 O O . THR A 1 83 ? 17.588 -18.958 5.359 1.00 54.91 83 THR A O 1
ATOM 610 N N . THR A 1 84 ? 16.881 -16.850 5.416 1.00 58.28 84 THR A N 1
ATOM 611 C CA . THR A 1 84 ? 16.291 -16.896 4.052 1.00 58.28 84 THR A CA 1
ATOM 612 C C . THR A 1 84 ? 16.283 -15.505 3.428 1.00 58.28 84 THR A C 1
ATOM 614 O O . THR A 1 84 ? 15.276 -14.797 3.456 1.00 58.28 84 THR A O 1
ATOM 617 N N . THR A 1 85 ? 17.433 -15.089 2.907 1.00 79.19 85 THR A N 1
ATOM 618 C CA . THR A 1 85 ? 17.619 -13.767 2.303 1.00 79.19 85 THR A CA 1
ATOM 619 C C . THR A 1 85 ? 17.984 -13.844 0.833 1.00 79.19 85 THR A C 1
ATOM 621 O O . THR A 1 85 ? 18.792 -14.665 0.419 1.00 79.19 85 THR A O 1
ATOM 624 N N . TYR A 1 86 ? 17.387 -12.972 0.032 1.00 90.00 86 TYR A N 1
ATOM 625 C CA . TYR A 1 86 ? 17.673 -12.868 -1.394 1.00 90.00 86 TYR A CA 1
ATOM 626 C C . TYR A 1 86 ? 18.569 -11.668 -1.687 1.00 90.00 86 TYR A C 1
ATOM 628 O O . TYR A 1 86 ? 18.488 -10.635 -1.025 1.00 90.00 86 TYR A O 1
ATOM 636 N N . ALA A 1 87 ? 19.404 -11.778 -2.708 1.00 91.19 87 ALA A N 1
ATOM 637 C CA . ALA A 1 87 ? 20.147 -10.656 -3.253 1.00 91.19 87 ALA A CA 1
ATOM 638 C C . ALA A 1 87 ? 19.685 -10.385 -4.683 1.00 91.19 87 ALA A C 1
ATOM 640 O O . ALA A 1 87 ? 19.889 -11.202 -5.581 1.00 91.19 87 ALA A O 1
ATOM 641 N N . LEU A 1 88 ? 19.066 -9.228 -4.896 1.00 93.25 88 LEU A N 1
ATOM 642 C CA . LEU A 1 88 ? 18.696 -8.754 -6.221 1.00 93.25 88 LEU A CA 1
ATOM 643 C C . LEU A 1 88 ? 19.803 -7.851 -6.756 1.00 93.25 88 LEU A C 1
ATOM 645 O O . LEU A 1 88 ? 20.002 -6.740 -6.270 1.00 93.25 88 LEU A O 1
ATOM 649 N N . VAL A 1 89 ? 20.516 -8.334 -7.765 1.00 92.31 89 VAL A N 1
ATOM 650 C CA . VAL A 1 89 ? 21.578 -7.595 -8.441 1.00 92.31 89 VAL A CA 1
ATOM 651 C C . VAL A 1 89 ? 20.995 -6.866 -9.644 1.00 92.31 89 VAL A C 1
ATOM 653 O O . VAL A 1 89 ? 20.385 -7.495 -10.513 1.00 92.31 89 VAL A O 1
ATOM 656 N N . TYR A 1 90 ? 21.188 -5.551 -9.688 1.00 93.31 90 TYR A N 1
ATOM 657 C CA . TYR A 1 90 ? 20.872 -4.709 -10.837 1.00 93.31 90 TYR A CA 1
ATOM 658 C C . TYR A 1 90 ? 22.167 -4.256 -11.512 1.00 93.31 90 TYR A C 1
ATOM 660 O O . TYR A 1 90 ? 23.001 -3.598 -10.891 1.00 93.31 90 TYR A O 1
ATOM 668 N N . GLU A 1 91 ? 22.328 -4.602 -12.785 1.00 91.06 91 GLU A N 1
ATOM 669 C CA . GLU A 1 91 ? 23.468 -4.174 -13.598 1.00 91.06 91 GLU A CA 1
ATOM 670 C C . GLU A 1 91 ? 23.116 -2.898 -14.358 1.00 91.06 91 GLU A C 1
ATOM 672 O O . GLU A 1 91 ? 22.177 -2.885 -15.159 1.00 91.06 91 GLU A O 1
ATOM 677 N N . SER A 1 92 ? 23.855 -1.814 -14.125 1.00 86.69 92 SER A N 1
ATOM 678 C CA . SER A 1 92 ? 23.475 -0.500 -14.654 1.00 86.69 92 SER A CA 1
ATOM 679 C C . SER A 1 92 ? 23.738 -0.349 -16.160 1.00 86.69 92 SER A C 1
ATOM 681 O O . SER A 1 92 ? 22.913 0.255 -16.854 1.00 86.69 92 SER A O 1
ATOM 683 N N . GLU A 1 93 ? 24.820 -0.935 -16.688 1.00 86.38 93 GLU A N 1
ATOM 684 C CA . GLU A 1 93 ? 25.166 -0.900 -18.120 1.00 86.38 93 GLU A CA 1
ATOM 685 C C . GLU A 1 93 ? 24.178 -1.684 -18.994 1.00 86.38 93 GLU A C 1
ATOM 687 O O . GLU A 1 93 ? 23.673 -1.177 -20.001 1.00 86.38 93 GLU A O 1
ATOM 692 N N . THR A 1 94 ? 23.885 -2.924 -18.606 1.00 86.88 94 THR A N 1
ATOM 693 C CA . THR A 1 94 ? 23.023 -3.858 -19.350 1.00 86.88 94 THR A CA 1
ATOM 694 C C . THR A 1 94 ? 21.544 -3.694 -18.998 1.00 86.88 94 THR A C 1
ATOM 696 O O . THR A 1 94 ? 20.680 -4.156 -19.748 1.00 86.88 94 THR A O 1
ATOM 699 N N . LYS A 1 95 ? 21.240 -3.015 -17.882 1.00 87.44 95 LYS A N 1
ATOM 700 C CA . LYS A 1 95 ? 19.896 -2.866 -17.297 1.00 87.44 95 LYS A CA 1
ATOM 701 C C . LYS A 1 95 ? 19.228 -4.212 -17.000 1.00 87.44 95 LYS A C 1
ATOM 703 O O . LYS A 1 95 ? 18.001 -4.324 -17.075 1.00 87.44 95 LYS A O 1
ATOM 708 N N . SER A 1 96 ? 20.022 -5.238 -16.694 1.00 90.31 96 SER A N 1
ATOM 709 C CA . SER A 1 96 ? 19.538 -6.574 -16.347 1.00 90.31 96 SER A CA 1
ATOM 710 C C . SER A 1 96 ? 19.391 -6.758 -14.840 1.00 90.31 96 SER A C 1
ATOM 712 O O . SER A 1 96 ? 19.997 -6.061 -14.027 1.00 90.31 96 SER A O 1
ATOM 714 N N . LEU A 1 97 ? 18.555 -7.731 -14.476 1.00 93.62 97 LEU A N 1
ATOM 715 C CA . LEU A 1 97 ? 18.317 -8.143 -13.100 1.00 93.62 97 LEU A CA 1
ATOM 716 C C . LEU A 1 97 ? 18.689 -9.611 -12.931 1.00 93.62 97 LEU A C 1
ATOM 718 O O . LEU A 1 97 ? 18.277 -10.453 -13.733 1.00 93.62 97 LEU A O 1
ATOM 722 N N . ARG A 1 98 ? 19.409 -9.919 -11.854 1.00 92.50 98 ARG A N 1
ATOM 723 C CA . ARG A 1 98 ? 19.712 -11.289 -11.426 1.00 92.50 98 ARG A CA 1
ATOM 724 C C . ARG A 1 98 ? 19.349 -11.450 -9.956 1.00 92.50 98 ARG A C 1
ATOM 726 O O . ARG A 1 98 ? 19.714 -10.612 -9.142 1.00 92.50 98 ARG A O 1
ATOM 733 N N . MET A 1 99 ? 18.625 -12.513 -9.616 1.00 92.69 99 MET A N 1
ATOM 734 C CA . MET A 1 99 ? 18.235 -12.801 -8.236 1.00 92.69 99 MET A CA 1
ATOM 735 C C . MET A 1 99 ? 19.009 -14.011 -7.715 1.00 92.69 99 MET A C 1
ATOM 737 O O . MET A 1 99 ? 18.940 -15.099 -8.291 1.00 92.69 99 MET A O 1
ATOM 741 N N . PHE A 1 100 ? 19.716 -13.808 -6.609 1.00 90.44 100 PHE A N 1
ATOM 742 C CA . PHE A 1 100 ? 20.527 -14.809 -5.933 1.00 90.44 100 PHE A CA 1
ATOM 743 C C . PHE A 1 100 ? 19.861 -15.227 -4.616 1.00 90.44 100 PHE A C 1
ATOM 745 O O . PHE A 1 100 ? 19.459 -14.360 -3.836 1.00 90.44 100 PHE A O 1
ATOM 752 N N . PRO A 1 101 ? 19.737 -16.530 -4.344 1.00 88.56 101 PRO A N 1
ATOM 753 C CA . PRO A 1 101 ? 19.364 -17.024 -3.023 1.00 88.56 101 PRO A CA 1
ATOM 754 C C . PRO A 1 101 ? 20.516 -16.876 -2.015 1.00 88.56 101 PRO A C 1
ATOM 756 O O . PRO A 1 101 ? 21.680 -16.752 -2.397 1.00 88.56 101 PRO A O 1
ATOM 759 N N . SER A 1 102 ? 20.184 -16.921 -0.721 1.00 79.50 102 SER A N 1
ATOM 760 C CA . SER A 1 102 ? 21.152 -16.849 0.391 1.00 79.50 102 SER A CA 1
ATOM 761 C C . SER A 1 102 ? 22.168 -17.991 0.344 1.00 79.50 102 SER A C 1
ATOM 763 O O . SER A 1 102 ? 23.346 -17.813 0.650 1.00 79.50 102 SER A O 1
ATOM 765 N N . SER A 1 103 ? 21.704 -19.183 -0.049 1.00 74.81 103 SER A N 1
ATOM 766 C CA . SER A 1 103 ? 22.542 -20.370 -0.167 1.00 74.81 103 SER A CA 1
ATOM 767 C C . SER A 1 103 ? 23.425 -20.283 -1.410 1.00 74.81 103 SER A C 1
ATOM 769 O O . SER A 1 103 ? 22.941 -20.143 -2.535 1.00 74.81 103 SER A O 1
ATOM 771 N N . SER A 1 104 ? 24.738 -20.423 -1.216 1.00 67.88 104 SER A N 1
ATOM 772 C CA . SER A 1 104 ? 25.709 -20.410 -2.315 1.00 67.88 104 SER A CA 1
ATOM 773 C C . SER A 1 104 ? 25.532 -21.579 -3.293 1.00 67.88 104 SER A C 1
ATOM 775 O O . SER A 1 104 ? 26.036 -21.490 -4.411 1.00 67.88 104 SER A O 1
ATOM 777 N N . GLU A 1 105 ? 24.849 -22.654 -2.891 1.00 72.25 105 GLU A N 1
ATOM 778 C CA . GLU A 1 105 ? 24.651 -23.866 -3.701 1.00 72.25 105 GLU A CA 1
ATOM 779 C C . GLU A 1 105 ? 23.366 -23.834 -4.543 1.00 72.25 105 GLU A C 1
ATOM 781 O O . GLU A 1 105 ? 23.195 -24.651 -5.446 1.00 72.25 105 GLU A O 1
ATOM 786 N N . GLU A 1 106 ? 22.457 -22.891 -4.279 1.00 80.31 106 GLU A N 1
ATOM 787 C CA . GLU A 1 106 ? 21.195 -22.805 -5.008 1.00 80.31 106 GLU A CA 1
ATOM 788 C C . GLU A 1 106 ? 21.342 -22.057 -6.351 1.00 80.31 106 GLU A C 1
ATOM 790 O O . GLU A 1 106 ? 22.087 -21.065 -6.457 1.00 80.31 106 GLU A O 1
ATOM 795 N N . PRO A 1 107 ? 20.620 -22.509 -7.397 1.00 85.62 107 PRO A N 1
ATOM 796 C CA . PRO A 1 107 ? 20.668 -21.886 -8.712 1.00 85.62 107 PRO A CA 1
ATOM 797 C C . PRO A 1 107 ? 20.068 -20.475 -8.697 1.00 85.62 107 PRO A C 1
ATOM 799 O O . PRO A 1 107 ? 19.252 -20.119 -7.846 1.00 85.62 107 PRO A O 1
ATOM 802 N N . LEU A 1 108 ? 20.450 -19.677 -9.696 1.00 89.62 108 LEU A N 1
ATOM 803 C CA . LEU A 1 108 ? 19.863 -18.364 -9.955 1.00 89.62 108 LEU A CA 1
ATOM 804 C C . LEU A 1 108 ? 18.341 -18.453 -10.110 1.00 89.62 108 LEU A C 1
ATOM 806 O O . LEU A 1 108 ? 17.816 -19.316 -10.820 1.00 89.62 108 LEU A O 1
ATOM 810 N N . ILE A 1 109 ? 17.637 -17.506 -9.496 1.00 92.56 109 ILE A N 1
ATOM 811 C CA . ILE A 1 109 ? 16.184 -17.413 -9.606 1.00 92.56 109 ILE A CA 1
ATOM 812 C C . ILE A 1 109 ? 15.854 -16.567 -10.844 1.00 92.56 109 ILE A C 1
ATOM 814 O O . ILE A 1 109 ? 16.313 -15.424 -10.944 1.00 92.56 109 ILE A O 1
ATOM 818 N N . PRO A 1 110 ? 15.052 -17.081 -11.794 1.00 93.81 110 PRO A N 1
ATOM 819 C CA . PRO A 1 110 ? 14.690 -16.328 -12.987 1.00 93.81 110 PRO A CA 1
ATOM 820 C C . PRO A 1 110 ? 13.846 -15.104 -12.614 1.00 93.81 110 PRO A C 1
ATOM 822 O O . PRO A 1 110 ? 12.866 -15.216 -11.873 1.00 93.81 110 PRO A O 1
ATOM 825 N N . VAL A 1 111 ? 14.215 -13.939 -13.152 1.00 96.38 111 VAL A N 1
ATOM 826 C CA . VAL A 1 111 ? 13.531 -12.663 -12.903 1.00 96.38 111 VAL A CA 1
ATOM 827 C C . VAL A 1 111 ? 12.608 -12.325 -14.069 1.00 96.38 111 VAL A C 1
ATOM 829 O O . VAL A 1 111 ? 13.032 -12.271 -15.221 1.00 96.38 111 VAL A O 1
ATOM 832 N N . THR A 1 112 ? 11.343 -12.056 -13.765 1.00 96.31 112 THR A N 1
ATOM 833 C CA . THR A 1 112 ? 10.333 -11.571 -14.708 1.00 96.31 112 THR A CA 1
ATOM 834 C C . THR A 1 112 ? 9.965 -10.135 -14.362 1.00 96.31 112 THR A C 1
ATOM 836 O O . THR A 1 112 ? 9.574 -9.840 -13.232 1.00 96.31 112 THR A O 1
ATOM 839 N N . VAL A 1 113 ? 10.059 -9.234 -15.342 1.00 95.62 113 VAL A N 1
ATOM 840 C CA . VAL A 1 113 ? 9.656 -7.834 -15.174 1.00 95.62 113 VAL A CA 1
ATOM 841 C C . VAL A 1 113 ? 8.235 -7.638 -15.693 1.00 95.62 113 VAL A C 1
ATOM 843 O O . VAL A 1 113 ? 7.953 -7.902 -16.860 1.00 95.62 113 VAL A O 1
ATOM 846 N N . VAL A 1 114 ? 7.342 -7.147 -14.835 1.00 94.50 114 VAL A N 1
ATOM 847 C CA . VAL A 1 114 ? 5.938 -6.884 -15.180 1.00 94.50 114 VAL A CA 1
ATOM 848 C C . VAL A 1 114 ? 5.745 -5.398 -15.437 1.00 94.50 114 VAL A C 1
ATOM 850 O O . VAL A 1 114 ? 6.083 -4.562 -14.601 1.00 94.50 114 VAL A O 1
ATOM 853 N N . ALA A 1 115 ? 5.174 -5.054 -16.590 1.00 89.88 115 ALA A N 1
ATOM 854 C CA . ALA A 1 115 ? 4.855 -3.671 -16.910 1.00 89.88 115 ALA A CA 1
ATOM 855 C C . ALA A 1 115 ? 3.778 -3.126 -15.955 1.00 89.88 115 ALA A C 1
ATOM 857 O O . ALA A 1 115 ? 2.672 -3.661 -15.889 1.00 89.88 115 ALA A O 1
ATOM 858 N N . THR A 1 116 ? 4.082 -2.030 -15.256 1.00 86.31 116 THR A N 1
ATOM 859 C CA . THR A 1 116 ? 3.145 -1.316 -14.365 1.00 86.31 116 THR A CA 1
ATOM 860 C C . THR A 1 116 ? 2.829 0.079 -14.920 1.00 86.31 116 THR A C 1
ATOM 862 O O . THR A 1 116 ? 3.381 1.081 -14.445 1.00 86.31 116 THR A O 1
ATOM 865 N N . PRO A 1 117 ? 2.001 0.166 -15.977 1.00 76.88 117 PRO A N 1
ATOM 866 C CA . PRO A 1 117 ? 1.631 1.422 -16.618 1.00 76.88 117 PRO A CA 1
ATOM 867 C C . PRO A 1 117 ? 0.963 2.394 -15.633 1.00 76.88 117 PRO A C 1
ATOM 869 O O . PRO A 1 117 ? 0.125 1.993 -14.828 1.00 76.88 117 PRO A O 1
ATOM 872 N N . GLY A 1 118 ? 1.341 3.677 -15.683 1.00 71.00 118 GLY A N 1
ATOM 873 C CA . GLY A 1 118 ? 0.718 4.729 -14.866 1.00 71.00 118 GLY A CA 1
ATOM 874 C C . GLY A 1 118 ? 0.819 4.512 -13.351 1.00 71.00 118 GLY A C 1
ATOM 875 O O . GLY A 1 118 ? -0.056 4.958 -12.622 1.00 71.00 118 GLY A O 1
ATOM 876 N N . HIS A 1 119 ? 1.841 3.788 -12.876 1.00 75.12 119 HIS A N 1
ATOM 877 C CA . HIS A 1 119 ? 1.999 3.402 -11.465 1.00 75.12 119 HIS A CA 1
ATOM 878 C C . HIS A 1 119 ? 0.837 2.567 -10.894 1.00 75.12 119 HIS A C 1
ATOM 880 O O . HIS A 1 119 ? 0.647 2.532 -9.679 1.00 75.12 119 HIS A O 1
ATOM 886 N N . CYS A 1 120 ? 0.073 1.890 -11.755 1.00 84.00 120 CYS A N 1
ATOM 887 C CA . CYS A 1 120 ? -0.988 0.990 -11.330 1.00 84.00 120 CYS A CA 1
ATOM 888 C C . CYS A 1 120 ? -0.408 -0.366 -10.899 1.00 84.00 120 CYS A C 1
ATOM 890 O O . CYS A 1 120 ? 0.316 -1.010 -11.664 1.00 84.00 120 CYS A O 1
ATOM 892 N N . ALA A 1 121 ? -0.766 -0.820 -9.699 1.00 89.75 121 ALA A N 1
ATOM 893 C CA . ALA A 1 121 ? -0.347 -2.100 -9.139 1.00 89.75 121 ALA A CA 1
ATOM 894 C C . ALA A 1 121 ? -1.160 -3.293 -9.672 1.00 89.75 121 ALA A C 1
ATOM 896 O O . ALA A 1 121 ? -0.761 -4.435 -9.457 1.00 89.75 121 ALA A O 1
ATOM 897 N N . SER A 1 122 ? -2.275 -3.069 -10.382 1.00 88.62 122 SER A N 1
ATOM 898 C CA . SER A 1 122 ? -3.154 -4.155 -10.858 1.00 88.62 122 SER A CA 1
ATOM 899 C C . SER A 1 122 ? -2.435 -5.196 -11.723 1.00 88.62 122 SER A C 1
ATOM 901 O O . SER A 1 122 ? -2.592 -6.382 -11.453 1.00 88.62 122 SER A O 1
ATOM 903 N N . PRO A 1 123 ? -1.617 -4.819 -12.730 1.00 91.31 123 PRO A N 1
ATOM 904 C CA . PRO A 1 123 ? -0.916 -5.811 -13.548 1.00 91.31 123 PRO A CA 1
ATOM 905 C C . PRO A 1 123 ? 0.098 -6.620 -12.738 1.00 91.31 123 PRO A C 1
ATOM 907 O O . PRO A 1 123 ? 0.242 -7.818 -12.955 1.00 91.31 123 PRO A O 1
ATOM 910 N N . PHE A 1 124 ? 0.768 -5.974 -11.779 1.00 94.50 124 PHE A N 1
ATOM 911 C CA . PHE A 1 124 ? 1.725 -6.625 -10.890 1.00 94.50 124 PHE A CA 1
ATOM 912 C C . PHE A 1 124 ? 1.031 -7.610 -9.946 1.00 94.50 124 PHE A C 1
ATOM 914 O O . PHE A 1 124 ? 1.367 -8.787 -9.956 1.00 94.50 124 PHE A O 1
ATOM 921 N N . THR A 1 125 ? 0.022 -7.154 -9.200 1.00 93.19 125 THR A N 1
ATOM 922 C CA . THR A 1 125 ? -0.757 -7.986 -8.264 1.00 93.19 125 THR A CA 1
ATOM 923 C C . THR A 1 125 ? -1.470 -9.143 -8.963 1.00 93.19 125 THR A C 1
ATOM 925 O O . THR A 1 125 ? -1.501 -10.245 -8.423 1.00 93.19 125 THR A O 1
ATOM 928 N N . ALA A 1 126 ? -1.956 -8.944 -10.192 1.00 91.88 126 ALA A N 1
ATOM 929 C CA . ALA A 1 126 ? -2.503 -10.020 -11.014 1.00 91.88 126 ALA A CA 1
ATOM 930 C C . ALA A 1 126 ? -1.437 -11.051 -11.423 1.00 91.88 126 ALA A C 1
ATOM 932 O O . ALA A 1 126 ? -1.711 -12.245 -11.369 1.00 91.88 126 ALA A O 1
ATOM 933 N N . ALA A 1 127 ? -0.232 -10.612 -11.802 1.00 93.44 127 ALA A N 1
ATOM 934 C CA . ALA A 1 127 ? 0.852 -11.506 -12.219 1.00 93.44 127 ALA A CA 1
ATOM 935 C C . ALA A 1 127 ? 1.383 -12.390 -11.080 1.00 93.44 127 ALA A C 1
ATOM 937 O O . ALA A 1 127 ? 1.817 -13.509 -11.337 1.00 93.44 127 ALA A O 1
ATOM 938 N N . ILE A 1 128 ? 1.347 -11.895 -9.841 1.00 94.06 128 ILE A N 1
ATOM 939 C CA . ILE A 1 128 ? 1.755 -12.658 -8.650 1.00 94.06 128 ILE A CA 1
ATOM 940 C C . ILE A 1 128 ? 0.584 -13.386 -7.976 1.00 94.06 128 ILE A C 1
ATOM 942 O O . ILE A 1 128 ? 0.805 -14.113 -7.018 1.00 94.06 128 ILE A O 1
ATOM 946 N N . GLU A 1 129 ? -0.650 -13.189 -8.452 1.00 93.38 129 GLU A N 1
ATOM 947 C CA . GLU A 1 129 ? -1.882 -13.701 -7.837 1.00 93.38 129 GLU A CA 1
ATOM 948 C C . GLU A 1 129 ? -2.085 -13.233 -6.383 1.00 93.38 129 GLU A C 1
ATOM 950 O O . GLU A 1 129 ? -2.389 -14.027 -5.493 1.00 93.38 129 GLU A O 1
ATOM 955 N N . TYR A 1 130 ? -1.932 -11.931 -6.120 1.00 93.06 130 TYR A N 1
ATOM 956 C CA . TYR A 1 130 ? -2.190 -11.316 -4.810 1.00 93.06 130 TYR A CA 1
ATOM 957 C C . TYR A 1 130 ? -3.392 -10.371 -4.850 1.00 93.06 130 TYR A C 1
ATOM 959 O O . TYR A 1 130 ? -3.656 -9.698 -5.846 1.00 93.06 130 TYR A O 1
ATOM 967 N N . GLY A 1 131 ? -4.111 -10.302 -3.731 1.00 91.06 131 GLY A N 1
ATOM 968 C CA . GLY A 1 131 ? -5.178 -9.339 -3.488 1.00 91.06 131 GLY A CA 1
ATOM 969 C C . GLY A 1 131 ? -4.814 -8.372 -2.364 1.00 91.06 131 GLY A C 1
ATOM 970 O O . GLY A 1 131 ? -4.133 -8.742 -1.405 1.00 91.06 131 GLY A O 1
ATOM 971 N N . ILE A 1 132 ? -5.300 -7.135 -2.480 1.00 92.75 132 ILE A N 1
ATOM 972 C CA . ILE A 1 132 ? -5.172 -6.109 -1.441 1.00 92.75 132 ILE A CA 1
ATOM 973 C C . ILE A 1 132 ? -6.492 -6.037 -0.676 1.00 92.75 132 ILE A C 1
ATOM 975 O O . ILE A 1 132 ? -7.551 -5.789 -1.259 1.00 92.75 132 ILE A O 1
ATOM 979 N N . VAL A 1 133 ? -6.419 -6.244 0.634 1.00 93.56 133 VAL A N 1
ATOM 980 C CA . VAL A 1 133 ? -7.549 -6.147 1.560 1.00 93.56 133 VAL A CA 1
ATOM 981 C C . VAL A 1 133 ? -7.319 -4.962 2.481 1.00 93.56 133 VAL A C 1
ATOM 983 O O . VAL A 1 133 ? -6.207 -4.777 2.973 1.00 93.56 133 VAL A O 1
ATOM 986 N N . ARG A 1 134 ? -8.349 -4.152 2.713 1.00 93.56 134 ARG A N 1
ATOM 987 C CA . ARG A 1 134 ? -8.264 -2.973 3.573 1.00 93.56 134 ARG A CA 1
ATOM 988 C C . ARG A 1 134 ? -9.432 -2.924 4.548 1.00 93.56 134 ARG A C 1
ATOM 990 O O . ARG A 1 134 ? -10.580 -3.078 4.143 1.00 93.56 134 ARG A O 1
ATOM 997 N N . CYS A 1 135 ? -9.128 -2.669 5.813 1.00 93.31 135 CYS A N 1
ATOM 998 C CA . CYS A 1 135 ? -10.103 -2.473 6.876 1.00 93.31 135 CYS A CA 1
ATOM 999 C C . CYS A 1 135 ? -9.794 -1.165 7.600 1.00 93.31 135 CYS A C 1
ATOM 1001 O O . CYS A 1 135 ? -8.687 -0.968 8.097 1.00 93.31 135 CYS A O 1
ATOM 1003 N N . PHE A 1 136 ? -10.782 -0.284 7.670 1.00 91.12 136 PHE A N 1
ATOM 1004 C CA . PHE A 1 136 ? -10.689 1.009 8.338 1.00 91.12 136 PHE A CA 1
ATOM 1005 C C . PHE A 1 136 ? -11.689 1.037 9.492 1.00 91.12 136 PHE A C 1
ATOM 1007 O O . PHE A 1 136 ? -12.843 0.657 9.300 1.00 91.12 136 PHE A O 1
ATOM 1014 N N . ALA A 1 137 ? -11.267 1.488 10.674 1.00 91.75 137 ALA A N 1
ATOM 1015 C CA . ALA A 1 137 ? -12.151 1.596 11.829 1.00 91.75 137 ALA A CA 1
ATOM 1016 C C . ALA A 1 137 ? -11.771 2.776 12.728 1.00 91.75 137 ALA A C 1
ATOM 1018 O O . ALA A 1 137 ? -10.595 3.023 12.994 1.00 91.75 137 ALA A O 1
ATOM 1019 N N . THR A 1 138 ? -12.784 3.470 13.244 1.00 93.00 138 THR A N 1
ATOM 1020 C CA . THR A 1 138 ? -12.622 4.472 14.302 1.00 93.00 138 THR A CA 1
ATOM 1021 C C . THR A 1 138 ? -13.169 3.899 15.600 1.00 93.00 138 THR A C 1
ATOM 1023 O O . THR A 1 138 ? -14.323 3.484 15.667 1.00 93.00 138 THR A O 1
ATOM 1026 N N . LEU A 1 139 ? -12.325 3.863 16.624 1.00 91.19 139 LEU A N 1
ATOM 1027 C CA . LEU A 1 139 ? -12.621 3.349 17.949 1.00 91.19 139 LEU A CA 1
ATOM 1028 C C . LEU A 1 139 ? -12.575 4.506 18.940 1.00 91.19 139 LEU A C 1
ATOM 1030 O O . LEU A 1 139 ? -11.506 5.042 19.230 1.00 91.19 139 LEU A O 1
ATOM 1034 N N . ASP A 1 140 ? -13.730 4.848 19.498 1.00 89.62 140 ASP A N 1
ATOM 1035 C CA . ASP A 1 140 ? -13.787 5.772 20.622 1.00 89.62 140 ASP A CA 1
ATOM 1036 C C . ASP A 1 140 ? -13.566 4.995 21.926 1.00 89.62 140 ASP A C 1
ATOM 1038 O O . ASP A 1 140 ? -14.263 4.018 22.256 1.00 89.62 140 ASP A O 1
ATOM 1042 N N . ILE A 1 141 ? -12.528 5.407 22.647 1.00 88.44 141 ILE A N 1
ATOM 1043 C CA . ILE A 1 141 ? -12.095 4.826 23.913 1.00 88.44 141 ILE A CA 1
ATOM 1044 C C . ILE A 1 141 ? -12.346 5.869 24.993 1.00 88.44 141 ILE A C 1
ATOM 1046 O O . ILE A 1 141 ? -11.882 7.001 24.898 1.00 88.44 141 ILE A O 1
ATOM 1050 N N . ALA A 1 142 ? -13.101 5.488 26.018 1.00 85.81 142 ALA A N 1
ATOM 1051 C CA . ALA A 1 142 ? -13.490 6.381 27.097 1.00 85.81 142 ALA A CA 1
ATOM 1052 C C . ALA A 1 142 ? -13.252 5.709 28.445 1.00 85.81 142 ALA A C 1
ATOM 1054 O O . ALA A 1 142 ? -13.628 4.550 28.635 1.00 85.81 142 ALA A O 1
ATOM 1055 N N . TRP A 1 143 ? -12.701 6.456 29.395 1.00 85.56 143 TRP A N 1
ATOM 1056 C CA . TRP A 1 143 ? -12.392 5.967 30.738 1.00 85.56 143 TRP A CA 1
ATOM 1057 C C . TRP A 1 143 ? -12.830 6.968 31.805 1.00 85.56 143 TRP A C 1
ATOM 1059 O O . TRP A 1 143 ? -13.018 8.160 31.552 1.00 85.56 143 TRP A O 1
ATOM 1069 N N . THR A 1 144 ? -13.023 6.471 33.022 1.00 82.12 144 THR A N 1
ATOM 1070 C CA . THR A 1 144 ? -13.335 7.306 34.182 1.00 82.12 144 THR A CA 1
ATOM 1071 C C . THR A 1 144 ? -12.062 7.907 34.755 1.00 82.12 144 THR A C 1
ATOM 1073 O O . THR A 1 144 ? -11.061 7.209 34.912 1.00 82.12 144 THR A O 1
ATOM 1076 N N . ARG A 1 145 ? -12.105 9.191 35.111 1.00 75.06 145 ARG A N 1
ATOM 1077 C CA . ARG A 1 145 ? -10.976 9.866 35.749 1.00 75.06 145 ARG A CA 1
ATOM 1078 C C . ARG A 1 145 ? -10.845 9.389 37.195 1.00 75.06 145 ARG A C 1
ATOM 1080 O O . ARG A 1 145 ? -11.707 9.676 38.018 1.00 75.06 145 ARG A O 1
ATOM 1087 N N . ASP A 1 146 ? -9.774 8.667 37.496 1.00 74.25 146 ASP A N 1
ATOM 1088 C CA . ASP A 1 146 ? -9.532 8.030 38.800 1.00 74.25 146 ASP A CA 1
ATOM 1089 C C . ASP A 1 146 ? -8.267 8.559 39.501 1.00 74.25 146 ASP A C 1
ATOM 1091 O O . ASP A 1 146 ? -7.673 7.894 40.345 1.00 74.25 146 ASP A O 1
ATOM 1095 N N . GLY A 1 147 ? -7.840 9.774 39.145 1.00 71.62 147 GLY A N 1
ATOM 1096 C CA . GLY A 1 147 ? -6.648 10.416 39.702 1.00 71.62 147 GLY A CA 1
ATOM 1097 C C . GLY A 1 147 ? -5.326 9.954 39.081 1.00 71.62 147 GLY A C 1
ATOM 1098 O O . GLY A 1 147 ? -4.303 10.585 39.346 1.00 71.62 147 GLY A O 1
ATOM 1099 N N . ARG A 1 148 ? -5.324 8.921 38.222 1.00 75.88 148 ARG A N 1
ATOM 1100 C CA . ARG A 1 148 ? -4.163 8.593 37.378 1.00 75.88 148 ARG A CA 1
ATOM 1101 C C . ARG A 1 148 ? -3.887 9.713 36.372 1.00 75.88 148 ARG A C 1
ATOM 1103 O O . ARG A 1 148 ? -4.793 10.446 35.971 1.00 75.88 148 ARG A O 1
ATOM 1110 N N . ASP A 1 149 ? -2.629 9.805 35.931 1.00 84.25 149 ASP A N 1
ATOM 1111 C CA . ASP A 1 149 ? -2.287 10.611 34.759 1.00 84.25 149 ASP A CA 1
ATOM 1112 C C . ASP A 1 149 ? -3.122 10.147 33.559 1.00 84.25 149 ASP A C 1
ATOM 1114 O O . ASP A 1 149 ? -3.308 8.943 33.335 1.00 84.25 149 ASP A O 1
ATOM 1118 N N . ARG A 1 150 ? -3.603 11.112 32.776 1.00 85.00 150 ARG A N 1
ATOM 1119 C CA . ARG A 1 150 ? -4.461 10.881 31.618 1.00 85.00 150 ARG A CA 1
ATOM 1120 C C . ARG A 1 150 ? -3.808 9.915 30.632 1.00 85.00 150 ARG A C 1
ATOM 1122 O O . ARG A 1 150 ? -4.481 9.017 30.135 1.00 85.00 150 ARG A O 1
ATOM 1129 N N . SER A 1 151 ? -2.496 10.035 30.423 1.00 85.50 151 SER A N 1
ATOM 1130 C CA . SER A 1 151 ? -1.726 9.150 29.540 1.00 85.50 151 SER A CA 1
ATOM 1131 C C . SER A 1 151 ? -1.741 7.695 30.017 1.00 85.50 151 SER A C 1
ATOM 1133 O O . SER A 1 151 ? -1.882 6.774 29.214 1.00 85.50 151 SER A O 1
ATOM 1135 N N . MET A 1 152 ? -1.603 7.467 31.328 1.00 87.44 152 MET A N 1
ATOM 1136 C CA . MET A 1 152 ? -1.635 6.116 31.900 1.00 87.44 152 MET A CA 1
ATOM 1137 C C . MET A 1 152 ? -3.039 5.514 31.861 1.00 87.44 152 MET A C 1
ATOM 1139 O O . MET A 1 152 ? -3.190 4.334 31.548 1.00 87.44 152 MET A O 1
ATOM 1143 N N . ALA A 1 153 ? -4.063 6.319 32.147 1.00 88.06 153 ALA A N 1
ATOM 1144 C CA . ALA A 1 153 ? -5.449 5.880 32.055 1.00 88.06 153 ALA A CA 1
ATOM 1145 C C . ALA A 1 153 ? -5.843 5.548 30.601 1.00 88.06 153 ALA A C 1
ATOM 1147 O O . ALA A 1 153 ? -6.466 4.515 30.364 1.00 88.06 153 ALA A O 1
ATOM 1148 N N . ALA A 1 154 ? -5.385 6.344 29.627 1.00 89.19 154 ALA A N 1
ATOM 1149 C CA . ALA A 1 154 ? -5.568 6.072 28.203 1.00 89.19 154 ALA A CA 1
ATOM 1150 C C . ALA A 1 154 ? -4.902 4.756 27.768 1.00 89.19 154 ALA A C 1
ATOM 1152 O O . ALA A 1 154 ? -5.550 3.943 27.116 1.00 89.19 154 ALA A O 1
ATOM 1153 N N . ARG A 1 155 ? -3.645 4.501 28.170 1.00 92.25 155 ARG A N 1
ATOM 1154 C CA . ARG A 1 155 ? -2.956 3.221 27.893 1.00 92.25 155 ARG A CA 1
ATOM 1155 C C . ARG A 1 155 ? -3.720 2.027 28.464 1.00 92.25 155 ARG A C 1
ATOM 1157 O O . ARG A 1 155 ? -4.012 1.090 27.736 1.00 92.25 155 ARG A O 1
ATOM 1164 N N . SER A 1 156 ? -4.140 2.119 29.727 1.00 90.94 156 SER A N 1
ATOM 1165 C CA . SER A 1 156 ? -4.948 1.081 30.379 1.00 90.94 156 SER A CA 1
ATOM 1166 C C . SER A 1 156 ? -6.270 0.819 29.644 1.00 90.94 156 SER A C 1
ATOM 1168 O O . SER A 1 156 ? -6.685 -0.331 29.533 1.00 90.94 156 SER A O 1
ATOM 1170 N N . ALA A 1 157 ? -6.930 1.866 29.142 1.00 89.44 157 ALA A N 1
ATOM 1171 C CA . ALA A 1 157 ? -8.178 1.738 28.391 1.00 89.44 157 ALA A CA 1
ATOM 1172 C C . ALA A 1 157 ? -7.964 1.160 26.976 1.00 89.44 157 ALA A C 1
ATOM 1174 O O . ALA A 1 157 ? -8.825 0.441 26.464 1.00 89.44 157 ALA A O 1
ATOM 1175 N N . ILE A 1 158 ? -6.818 1.447 26.347 1.00 92.00 158 ILE A N 1
ATOM 1176 C CA . ILE A 1 158 ? -6.401 0.811 25.091 1.00 92.00 158 ILE A CA 1
ATOM 1177 C C . ILE A 1 158 ? -6.151 -0.680 25.314 1.00 92.00 158 ILE A C 1
ATOM 1179 O O . ILE A 1 158 ? -6.698 -1.482 24.563 1.00 92.00 158 ILE A O 1
ATOM 1183 N N . ASP A 1 159 ? -5.407 -1.061 26.354 1.00 92.44 159 ASP A N 1
ATOM 1184 C CA . ASP A 1 159 ? -5.134 -2.468 26.680 1.00 92.44 159 ASP A CA 1
ATOM 1185 C C . ASP A 1 159 ? -6.429 -3.259 26.918 1.00 92.44 159 ASP A C 1
ATOM 1187 O O . ASP A 1 159 ? -6.602 -4.355 26.383 1.00 92.44 159 ASP A O 1
ATOM 1191 N N . GLU A 1 160 ? -7.388 -2.683 27.652 1.00 88.81 160 GLU A N 1
ATOM 1192 C CA . GLU A 1 160 ? -8.710 -3.289 27.848 1.00 88.81 160 GLU A CA 1
ATOM 1193 C C . GLU A 1 160 ? -9.447 -3.472 26.512 1.00 88.81 160 GLU A C 1
ATOM 1195 O O . GLU A 1 160 ? -10.033 -4.527 26.248 1.00 88.81 160 GLU A O 1
ATOM 1200 N N . ARG A 1 161 ? -9.380 -2.470 25.624 1.00 88.94 161 ARG A N 1
ATOM 1201 C CA . ARG A 1 161 ? -9.996 -2.555 24.297 1.00 88.94 161 ARG A CA 1
ATOM 1202 C C . ARG A 1 161 ? -9.321 -3.609 23.416 1.00 88.94 161 ARG A C 1
ATOM 1204 O O . ARG A 1 161 ? -10.027 -4.332 22.713 1.00 88.94 161 ARG A O 1
ATOM 1211 N N . VAL A 1 162 ? -7.996 -3.726 23.461 1.00 91.69 162 VAL A N 1
ATOM 1212 C CA . VAL A 1 162 ? -7.234 -4.772 22.760 1.00 91.69 162 VAL A CA 1
ATOM 1213 C C . VAL A 1 162 ? -7.627 -6.152 23.280 1.00 91.69 162 VAL A C 1
ATOM 1215 O O . VAL A 1 162 ? -7.902 -7.042 22.475 1.00 91.69 162 VAL A O 1
ATOM 1218 N N . ALA A 1 163 ? -7.708 -6.331 24.600 1.00 88.69 163 ALA A N 1
ATOM 1219 C CA . ALA A 1 163 ? -8.115 -7.592 25.215 1.00 88.69 163 ALA A CA 1
ATOM 1220 C C . ALA A 1 163 ? -9.539 -7.992 24.796 1.00 88.69 163 ALA A C 1
ATOM 1222 O O . ALA A 1 163 ? -9.771 -9.143 24.425 1.00 88.69 163 ALA A O 1
ATOM 1223 N N . MET A 1 164 ? -10.469 -7.030 24.771 1.00 85.06 164 MET A N 1
ATOM 1224 C CA . MET A 1 164 ? -11.835 -7.243 24.290 1.00 85.06 164 MET A CA 1
ATOM 1225 C C . MET A 1 164 ? -11.852 -7.689 22.825 1.00 85.06 164 MET A C 1
ATOM 1227 O O . MET A 1 164 ? -12.483 -8.689 22.506 1.00 85.06 164 MET A O 1
ATOM 1231 N N . LEU A 1 165 ? -11.147 -6.984 21.934 1.00 87.06 165 LEU A N 1
ATOM 1232 C CA . LEU A 1 165 ? -11.100 -7.324 20.507 1.00 87.06 165 LEU A CA 1
ATOM 1233 C C . LEU A 1 165 ? -10.383 -8.657 20.243 1.00 87.06 165 LEU A C 1
ATOM 1235 O O . LEU A 1 165 ? -10.720 -9.362 19.296 1.00 87.06 165 LEU A O 1
ATOM 1239 N N . SER A 1 166 ? -9.422 -9.030 21.086 1.00 87.06 166 SER A N 1
ATOM 1240 C CA . SER A 1 166 ? -8.686 -10.293 20.964 1.00 87.06 166 SER A CA 1
ATOM 1241 C C . SER A 1 166 ? -9.530 -11.526 21.310 1.00 87.06 166 SER A C 1
ATOM 1243 O O . SER A 1 166 ? -9.125 -12.641 20.974 1.00 87.06 166 SER A O 1
ATOM 1245 N N . ALA A 1 167 ? -10.697 -11.357 21.945 1.00 84.19 167 ALA A N 1
ATOM 1246 C CA . ALA A 1 167 ? -11.599 -12.466 22.230 1.00 84.19 167 ALA A CA 1
ATOM 1247 C C . ALA A 1 167 ? -12.166 -13.074 20.922 1.00 84.19 167 ALA A C 1
ATOM 1249 O O . ALA A 1 167 ? -12.549 -12.326 20.015 1.00 84.19 167 ALA A O 1
ATOM 1250 N N . PRO A 1 168 ? -12.244 -14.415 20.795 1.00 76.94 168 PRO A N 1
ATOM 1251 C CA . PRO A 1 168 ? -12.665 -15.087 19.559 1.00 76.94 168 PRO A CA 1
ATOM 1252 C C . PRO A 1 168 ? -14.022 -14.623 19.008 1.00 76.94 168 PRO A C 1
ATOM 1254 O O . PRO A 1 168 ? -14.197 -14.506 17.797 1.00 76.94 168 PRO A O 1
ATOM 1257 N N . GLU A 1 169 ? -14.964 -14.333 19.900 1.00 81.19 169 GLU A N 1
ATOM 1258 C CA . GLU A 1 169 ? -16.340 -13.929 19.606 1.00 81.19 169 GLU A CA 1
ATOM 1259 C C . GLU A 1 169 ? -16.549 -12.410 19.480 1.00 81.19 169 GLU A C 1
ATOM 1261 O O . GLU A 1 169 ? -17.688 -11.963 19.315 1.00 81.19 169 GLU A O 1
ATOM 1266 N N . ALA A 1 170 ? -15.490 -11.603 19.599 1.00 82.12 170 ALA A N 1
ATOM 1267 C CA . ALA A 1 170 ? -15.618 -10.148 19.668 1.00 82.12 170 ALA A CA 1
ATOM 1268 C C . ALA A 1 170 ? -15.583 -9.449 18.307 1.00 82.12 170 ALA A C 1
ATOM 1270 O O . ALA A 1 170 ? -16.244 -8.421 18.149 1.00 82.12 170 ALA A O 1
ATOM 1271 N N . MET A 1 171 ? -14.826 -9.984 17.342 1.00 89.94 171 MET A N 1
ATOM 1272 C CA . MET A 1 171 ? -14.634 -9.373 16.024 1.00 89.94 171 MET A CA 1
ATOM 1273 C C . MET A 1 171 ? -15.364 -10.136 14.918 1.00 89.94 171 MET A C 1
ATOM 1275 O O . MET A 1 171 ? -15.156 -11.336 14.711 1.00 89.94 171 MET A O 1
ATOM 1279 N N . TYR A 1 172 ? -16.151 -9.384 14.157 1.00 92.00 172 TYR A N 1
ATOM 1280 C CA . TYR A 1 172 ? -16.794 -9.812 12.925 1.00 92.00 172 TYR A CA 1
ATOM 1281 C C . TYR A 1 172 ? -16.423 -8.849 11.800 1.00 92.00 172 TYR A C 1
ATOM 1283 O O . TYR A 1 172 ? -16.065 -7.697 12.042 1.00 92.00 172 TYR A O 1
ATOM 1291 N N . PHE A 1 173 ? -16.519 -9.323 10.565 1.00 92.88 173 PHE A N 1
ATOM 1292 C CA . PHE A 1 173 ? -16.236 -8.527 9.380 1.00 92.88 173 PHE A CA 1
ATOM 1293 C C . PHE A 1 173 ? -17.394 -8.620 8.398 1.00 92.88 173 PHE A C 1
ATOM 1295 O O . PHE A 1 173 ? -17.820 -9.726 8.049 1.00 92.88 173 PHE A O 1
ATOM 1302 N N . GLU A 1 174 ? -17.880 -7.470 7.937 1.00 91.25 174 GLU A N 1
ATOM 1303 C CA . GLU A 1 174 ? -18.766 -7.417 6.777 1.00 91.25 174 GLU A CA 1
ATOM 1304 C C . GLU A 1 174 ? -17.925 -7.498 5.500 1.00 91.25 174 GLU A C 1
ATOM 1306 O O . GLU A 1 174 ? -16.992 -6.717 5.277 1.00 91.25 174 GLU A O 1
ATOM 1311 N N . LEU A 1 175 ? -18.236 -8.489 4.669 1.00 89.12 175 LEU A N 1
ATOM 1312 C CA . LEU A 1 175 ? -17.591 -8.718 3.384 1.00 89.12 175 LEU A CA 1
ATOM 1313 C C . LEU A 1 175 ? -18.207 -7.802 2.311 1.00 89.12 175 LEU A C 1
ATOM 1315 O O . LEU A 1 175 ? -19.383 -7.459 2.409 1.00 89.12 175 LEU A O 1
ATOM 1319 N N . PRO A 1 176 ? -17.510 -7.518 1.190 1.00 82.56 176 PRO A N 1
ATOM 1320 C CA . PRO A 1 176 ? -18.088 -6.789 0.050 1.00 82.56 176 PRO A CA 1
ATOM 1321 C C . PRO A 1 176 ? -19.386 -7.390 -0.515 1.00 82.56 176 PRO A C 1
ATOM 1323 O O . PRO A 1 176 ? -20.130 -6.736 -1.248 1.00 82.56 176 PRO A O 1
ATOM 1326 N N . SER A 1 177 ? -19.656 -8.668 -0.231 1.00 79.25 177 SER A N 1
ATOM 1327 C CA . SER A 1 177 ? -20.907 -9.322 -0.600 1.00 79.25 177 SER A CA 1
ATOM 1328 C C . SER A 1 177 ? -22.107 -8.878 0.245 1.00 79.25 177 SER A C 1
ATOM 1330 O O . SER A 1 177 ? -23.231 -9.072 -0.229 1.00 79.25 177 SER A O 1
ATOM 1332 N N . GLY A 1 178 ? -21.885 -8.284 1.422 1.00 82.88 178 GLY A N 1
ATOM 1333 C CA . GLY A 1 178 ? -22.869 -8.040 2.483 1.00 82.88 178 GLY A CA 1
ATOM 1334 C C . GLY A 1 178 ? -23.022 -9.212 3.464 1.00 82.88 178 GLY A C 1
ATOM 1335 O O . GLY A 1 178 ? -23.921 -9.205 4.299 1.00 82.88 178 GLY A O 1
ATOM 1336 N N . ASP A 1 179 ? -22.205 -10.262 3.336 1.00 86.44 179 ASP A N 1
ATOM 1337 C CA . ASP A 1 179 ? -22.188 -11.375 4.292 1.00 86.44 179 ASP A CA 1
ATOM 1338 C C . ASP A 1 179 ? -21.308 -11.019 5.498 1.00 86.44 179 ASP A C 1
ATOM 1340 O O . ASP A 1 179 ? -20.319 -10.303 5.347 1.00 86.44 179 ASP A O 1
ATOM 1344 N N . ILE A 1 180 ? -21.642 -11.539 6.681 1.00 89.75 180 ILE A N 1
ATOM 1345 C CA . ILE A 1 180 ? -20.879 -11.288 7.914 1.00 89.75 180 ILE A CA 1
ATOM 1346 C C . ILE A 1 180 ? -20.158 -12.566 8.315 1.00 89.75 180 ILE A C 1
ATOM 1348 O O . ILE A 1 180 ? -20.787 -13.621 8.452 1.00 89.75 180 ILE A O 1
ATOM 1352 N N . ALA A 1 181 ? -18.852 -12.458 8.534 1.00 90.06 181 ALA A N 1
ATOM 1353 C CA . ALA A 1 181 ? -18.001 -13.562 8.953 1.00 90.06 181 ALA A CA 1
ATOM 1354 C C . ALA A 1 181 ? -17.319 -13.275 10.296 1.00 90.06 181 ALA A C 1
ATOM 1356 O O . ALA A 1 181 ? -16.947 -12.138 10.588 1.00 90.06 181 ALA A O 1
ATOM 1357 N N . SER A 1 182 ? -17.158 -14.312 11.117 1.00 90.12 182 SER A N 1
ATOM 1358 C CA . SER A 1 182 ? -16.373 -14.250 12.350 1.00 90.12 182 SER A CA 1
ATOM 1359 C C . SER A 1 182 ? -14.877 -14.144 12.042 1.00 90.12 182 SER A C 1
ATOM 1361 O O . SER A 1 182 ? -14.425 -14.492 10.949 1.00 90.12 182 SER A O 1
ATOM 1363 N N . ARG A 1 183 ? -14.073 -13.758 13.038 1.00 88.19 183 ARG A N 1
ATOM 1364 C CA . ARG A 1 183 ? -12.602 -13.825 12.968 1.00 88.19 183 ARG A CA 1
ATOM 1365 C C . ARG A 1 183 ? -12.062 -15.202 12.534 1.00 88.19 183 ARG A C 1
ATOM 1367 O O . ARG A 1 183 ? -10.999 -15.258 11.923 1.00 88.19 183 ARG A O 1
ATOM 1374 N N . ALA A 1 184 ? -12.773 -16.292 12.835 1.00 86.31 184 ALA A N 1
ATOM 1375 C CA . ALA A 1 184 ? -12.391 -17.654 12.449 1.00 86.31 184 ALA A CA 1
ATOM 1376 C C . ALA A 1 184 ? -12.723 -17.999 10.983 1.00 86.31 184 ALA A C 1
ATOM 1378 O O . ALA A 1 184 ? -12.306 -19.044 10.491 1.00 86.31 184 ALA A O 1
ATOM 1379 N N . GLY A 1 185 ? -13.438 -17.126 10.266 1.00 83.88 185 GLY A N 1
ATOM 1380 C CA . GLY A 1 185 ? -13.886 -17.372 8.894 1.00 83.88 185 GLY A CA 1
ATOM 1381 C C . GLY A 1 185 ? -15.279 -17.988 8.781 1.00 83.88 185 GLY A C 1
ATOM 1382 O O . GLY A 1 185 ? -15.719 -18.259 7.663 1.00 83.88 185 GLY A O 1
ATOM 1383 N N . ASP A 1 186 ? -15.989 -18.182 9.896 1.00 86.06 186 ASP A N 1
ATOM 1384 C CA . ASP A 1 186 ? -17.347 -18.725 9.883 1.00 86.06 186 ASP A CA 1
ATOM 1385 C C . ASP A 1 186 ? -18.342 -17.650 9.451 1.00 86.06 186 ASP A C 1
ATOM 1387 O O . ASP A 1 186 ? -18.481 -16.612 10.101 1.00 86.06 186 ASP A O 1
ATOM 1391 N N . VAL A 1 187 ? -19.061 -17.896 8.357 1.00 83.31 187 VAL A N 1
ATOM 1392 C CA . VAL A 1 187 ? -20.099 -16.978 7.874 1.00 83.31 187 VAL A CA 1
ATOM 1393 C C . VAL A 1 187 ? -21.337 -17.112 8.762 1.00 83.31 187 VAL A C 1
ATOM 1395 O O . VAL A 1 187 ? -22.085 -18.085 8.665 1.00 83.31 187 VAL A O 1
ATOM 1398 N N . VAL A 1 188 ? -21.550 -16.123 9.630 1.00 83.06 188 VAL A N 1
ATOM 1399 C CA . VAL A 1 188 ? -22.644 -16.083 10.615 1.00 83.06 188 VAL A CA 1
ATOM 1400 C C . VAL A 1 188 ? -23.917 -15.443 10.066 1.00 83.06 188 VAL A C 1
ATOM 1402 O O . VAL A 1 188 ? -25.014 -15.740 10.539 1.00 83.06 188 VAL A O 1
ATOM 1405 N N . HIS A 1 189 ? -23.799 -14.604 9.035 1.00 81.19 189 HIS A N 1
ATOM 1406 C CA . HIS A 1 189 ? -24.939 -14.027 8.327 1.00 81.19 189 HIS A CA 1
ATOM 1407 C C . HIS A 1 189 ? -24.719 -14.089 6.818 1.00 81.19 189 HIS A C 1
ATOM 1409 O O . HIS A 1 189 ? -23.653 -13.722 6.327 1.00 81.19 189 HIS A O 1
ATOM 1415 N N . THR A 1 190 ? -25.748 -14.517 6.083 1.00 76.50 190 THR A N 1
ATOM 1416 C CA . THR A 1 190 ? -25.731 -14.550 4.616 1.00 76.50 190 THR A CA 1
ATOM 1417 C C . THR A 1 190 ? -26.802 -13.619 4.063 1.00 76.50 190 THR A C 1
ATOM 1419 O O . THR A 1 190 ? -27.997 -13.802 4.290 1.00 76.50 190 THR A O 1
ATOM 1422 N N . SER A 1 191 ? -26.367 -12.628 3.293 1.00 67.62 191 SER A N 1
ATOM 1423 C CA . SER A 1 191 ? -27.225 -11.740 2.503 1.00 67.62 191 SER A CA 1
ATOM 1424 C C . SER A 1 191 ? -27.786 -12.443 1.254 1.00 67.62 191 SER A C 1
ATOM 1426 O O . SER A 1 191 ? -28.752 -11.987 0.637 1.00 67.62 191 SER A O 1
ATOM 1428 N N . SER A 1 192 ? -27.180 -13.572 0.862 1.00 60.47 192 SER A N 1
ATOM 1429 C CA . SER A 1 192 ? -27.547 -14.372 -0.307 1.00 60.47 192 SER A CA 1
ATOM 1430 C C . SER A 1 192 ? -28.159 -15.725 0.085 1.00 60.47 192 SER A C 1
ATOM 1432 O O . SER A 1 192 ? -27.709 -16.389 1.008 1.00 60.47 192 SER A O 1
ATOM 1434 N N . ARG A 1 193 ? -29.193 -16.172 -0.645 1.00 50.09 193 ARG A N 1
ATOM 1435 C CA . ARG A 1 193 ? -29.976 -17.404 -0.373 1.00 50.09 193 ARG A CA 1
ATOM 1436 C C . ARG A 1 193 ? -29.222 -18.741 -0.582 1.00 50.09 193 ARG A C 1
ATOM 1438 O O . ARG A 1 193 ? -29.863 -19.766 -0.802 1.00 50.09 193 ARG A O 1
ATOM 1445 N N . GLY A 1 194 ? -27.890 -18.774 -0.546 1.00 53.75 194 GLY A N 1
ATOM 1446 C CA . GLY A 1 194 ? -27.098 -19.979 -0.827 1.00 53.75 194 GLY A CA 1
ATOM 1447 C C . GLY A 1 194 ? -26.203 -20.402 0.337 1.00 53.75 194 GLY A C 1
ATOM 1448 O O . GLY A 1 194 ? -25.393 -19.612 0.803 1.00 53.75 194 GLY A O 1
ATOM 1449 N N . LYS A 1 195 ? -26.278 -21.676 0.751 1.00 46.06 195 LYS A N 1
ATOM 1450 C CA . LYS A 1 195 ? -25.248 -22.299 1.600 1.00 46.06 195 LYS A CA 1
ATOM 1451 C C . LYS A 1 195 ? -23.943 -22.386 0.802 1.00 46.06 195 LYS A C 1
ATOM 1453 O O . LYS A 1 195 ? -23.907 -23.062 -0.225 1.00 46.06 195 LYS A O 1
ATOM 1458 N N . ARG A 1 196 ? -22.878 -21.727 1.259 1.00 57.16 196 ARG A N 1
ATOM 1459 C CA . ARG A 1 196 ? -21.520 -21.875 0.710 1.00 57.16 196 ARG A CA 1
ATOM 1460 C C . ARG A 1 196 ? -20.542 -22.094 1.856 1.00 57.16 196 ARG A C 1
ATOM 1462 O O . ARG A 1 196 ? -20.539 -21.313 2.796 1.00 57.16 196 ARG A O 1
ATOM 1469 N N . SER A 1 197 ? -19.751 -23.160 1.774 1.00 51.44 197 SER A N 1
ATOM 1470 C CA . SER A 1 197 ? -18.906 -23.655 2.870 1.00 51.44 197 SER A CA 1
ATOM 1471 C C . SER A 1 197 ? -17.403 -23.438 2.668 1.00 51.44 197 SER A C 1
ATOM 1473 O O . SER A 1 197 ? -16.626 -23.839 3.522 1.00 51.44 197 SER A O 1
ATOM 1475 N N . ALA A 1 198 ? -16.966 -22.820 1.568 1.00 58.59 198 ALA A N 1
ATOM 1476 C CA . ALA A 1 198 ? -15.558 -22.498 1.346 1.00 58.59 198 ALA A CA 1
ATOM 1477 C C . ALA A 1 198 ? -15.454 -21.163 0.610 1.00 58.59 198 ALA A C 1
ATOM 1479 O O . ALA A 1 198 ? -16.023 -21.020 -0.469 1.00 58.59 198 ALA A O 1
ATOM 1480 N N . TRP A 1 199 ? -14.782 -20.193 1.230 1.00 73.56 199 TRP A N 1
ATOM 1481 C CA . TRP A 1 199 ? -14.507 -18.880 0.655 1.00 73.56 199 TRP A CA 1
ATOM 1482 C C . TRP A 1 199 ? -12.994 -18.674 0.562 1.00 73.56 199 TRP A C 1
ATOM 1484 O O . TRP A 1 199 ? -12.266 -18.868 1.541 1.00 73.56 199 TRP A O 1
ATOM 1494 N N . SER A 1 200 ? -12.533 -18.242 -0.606 1.00 81.81 200 SER A N 1
ATOM 1495 C CA . SER A 1 200 ? -11.173 -17.746 -0.849 1.00 81.81 200 SER A CA 1
ATOM 1496 C C . SER A 1 200 ? -11.175 -16.244 -1.123 1.00 81.81 200 SER A C 1
ATOM 1498 O O . SER A 1 200 ? -12.194 -15.676 -1.529 1.00 81.81 200 SER A O 1
ATOM 1500 N N . LEU A 1 201 ? -10.018 -15.591 -0.978 1.00 79.75 201 LEU A N 1
ATOM 1501 C CA . LEU A 1 201 ? -9.882 -14.172 -1.321 1.00 79.75 201 LEU A CA 1
ATOM 1502 C C . LEU A 1 201 ? -10.295 -13.890 -2.777 1.00 79.75 201 LEU A C 1
ATOM 1504 O O . LEU A 1 201 ? -10.979 -12.906 -3.052 1.00 79.75 201 LEU A O 1
ATOM 1508 N N . SER A 1 202 ? -9.968 -14.791 -3.704 1.00 78.19 202 SER A N 1
ATOM 1509 C CA . SER A 1 202 ? -10.361 -14.680 -5.111 1.00 78.19 202 SER A CA 1
ATOM 1510 C C . SER A 1 202 ? -11.881 -14.628 -5.314 1.00 78.19 202 SER A C 1
ATOM 1512 O O . SER A 1 202 ? -12.356 -13.953 -6.224 1.00 78.19 202 SER A O 1
ATOM 1514 N N . GLU A 1 203 ? -12.658 -15.306 -4.468 1.00 75.56 203 GLU A N 1
ATOM 1515 C CA . GLU A 1 203 ? -14.121 -15.342 -4.553 1.00 75.56 203 GLU A CA 1
ATOM 1516 C C . GLU A 1 203 ? -14.765 -14.096 -3.950 1.00 75.56 203 GLU A C 1
ATOM 1518 O O . GLU A 1 203 ? -15.794 -13.653 -4.455 1.00 75.56 203 GLU A O 1
ATOM 1523 N N . ILE A 1 204 ? -14.127 -13.498 -2.940 1.00 73.00 204 ILE A N 1
ATOM 1524 C CA . ILE A 1 204 ? -14.531 -12.210 -2.356 1.00 73.00 204 ILE A CA 1
ATOM 1525 C C . ILE A 1 204 ? -14.273 -11.069 -3.347 1.00 73.00 204 ILE A C 1
ATOM 1527 O O . ILE A 1 204 ? -15.085 -10.157 -3.489 1.00 73.00 204 ILE A O 1
ATOM 1531 N N . VAL A 1 205 ? -13.144 -11.132 -4.059 1.00 65.31 205 VAL A N 1
ATOM 1532 C CA . VAL A 1 205 ? -12.705 -10.100 -5.014 1.00 65.31 205 VAL A CA 1
ATOM 1533 C C . VAL A 1 205 ? -13.463 -10.184 -6.354 1.00 65.31 205 VAL A C 1
ATOM 1535 O O . VAL A 1 205 ? -13.445 -9.236 -7.147 1.00 65.31 205 VAL A O 1
ATOM 1538 N N . ARG A 1 206 ? -14.160 -11.293 -6.647 1.00 59.56 206 ARG A N 1
ATOM 1539 C CA . ARG A 1 206 ? -14.938 -11.446 -7.890 1.00 59.56 206 ARG A CA 1
ATOM 1540 C C . ARG A 1 206 ? -16.204 -10.572 -7.870 1.00 59.56 206 ARG A C 1
ATOM 1542 O O . ARG A 1 206 ? -16.977 -10.628 -6.918 1.00 59.56 206 ARG A O 1
ATOM 1549 N N . PRO A 1 207 ? -16.492 -9.816 -8.946 1.00 46.72 207 PRO A N 1
ATOM 1550 C CA . PRO A 1 207 ? -17.711 -9.020 -9.020 1.00 46.72 207 PRO A CA 1
ATOM 1551 C C . PRO A 1 207 ? -18.956 -9.918 -9.024 1.00 46.72 207 PRO A C 1
ATOM 1553 O O . PRO A 1 207 ? -18.996 -10.936 -9.722 1.00 46.72 207 PRO A O 1
ATOM 1556 N N . LYS A 1 208 ? -20.016 -9.505 -8.309 1.00 48.56 208 LYS A N 1
ATOM 1557 C CA . LYS A 1 208 ? -21.356 -10.083 -8.506 1.00 48.56 208 LYS A CA 1
ATOM 1558 C C . LYS A 1 208 ? -21.719 -9.921 -9.993 1.00 48.56 208 LYS A C 1
ATOM 1560 O O . LYS A 1 208 ? -21.606 -8.805 -10.511 1.00 48.56 208 LYS A O 1
ATOM 1565 N N . PRO A 1 209 ? -22.142 -10.981 -10.708 1.00 35.16 209 PRO A N 1
ATOM 1566 C CA . PRO A 1 209 ? -22.538 -10.846 -12.101 1.00 35.16 209 PRO A CA 1
ATOM 1567 C C . PRO A 1 209 ? -23.663 -9.816 -12.193 1.00 35.16 209 PRO A C 1
ATOM 1569 O O . PRO A 1 209 ? -24.693 -9.937 -11.529 1.00 35.16 209 PRO A O 1
ATOM 1572 N N . ARG A 1 210 ? -23.445 -8.775 -13.003 1.00 38.53 210 ARG A N 1
ATOM 1573 C CA . ARG A 1 210 ? -24.449 -7.749 -13.284 1.00 38.53 210 ARG A CA 1
ATOM 1574 C C . ARG A 1 210 ? -25.671 -8.479 -13.839 1.00 38.53 210 ARG A C 1
ATOM 1576 O O . ARG A 1 210 ? -25.579 -9.091 -14.903 1.00 38.53 210 ARG A O 1
ATOM 1583 N N . ALA A 1 211 ? -26.792 -8.463 -13.117 1.00 35.62 211 ALA A N 1
ATOM 1584 C CA . ALA A 1 211 ? -28.042 -9.002 -13.638 1.00 35.62 211 ALA A CA 1
ATOM 1585 C C . ALA A 1 211 ? -28.276 -8.354 -15.008 1.00 35.62 211 ALA A C 1
ATOM 1587 O O . ALA A 1 211 ? -28.270 -7.124 -15.107 1.00 35.62 211 ALA A O 1
ATOM 1588 N N . LYS A 1 212 ? -28.392 -9.166 -16.070 1.00 30.45 212 LYS A N 1
ATOM 1589 C CA . LYS A 1 212 ? -28.679 -8.681 -17.424 1.00 30.45 212 LYS A CA 1
ATOM 1590 C C . LYS A 1 212 ? -29.985 -7.897 -17.350 1.00 30.45 212 LYS A C 1
ATOM 1592 O O . LYS A 1 212 ? -31.064 -8.484 -17.330 1.00 30.45 212 LYS A O 1
ATOM 1597 N N . LYS A 1 213 ? -29.897 -6.570 -17.260 1.00 34.50 213 LYS A N 1
ATOM 1598 C CA . LYS A 1 213 ? -31.061 -5.703 -17.378 1.00 34.50 213 LYS A CA 1
ATOM 1599 C C . LYS A 1 213 ? -31.500 -5.858 -18.827 1.00 34.50 213 LYS A C 1
ATOM 1601 O O . LYS A 1 213 ? -30.797 -5.402 -19.723 1.00 34.50 213 LYS A O 1
ATOM 1606 N N . ALA A 1 214 ? -32.576 -6.611 -19.047 1.00 32.91 214 ALA A N 1
ATOM 1607 C CA . ALA A 1 214 ? -33.161 -6.792 -20.363 1.00 32.91 214 ALA A CA 1
ATOM 1608 C C . ALA A 1 214 ? -33.411 -5.401 -20.952 1.00 32.91 214 ALA A C 1
ATOM 1610 O O . ALA A 1 214 ? -34.221 -4.625 -20.443 1.00 32.91 214 ALA A O 1
ATOM 1611 N N . GLN A 1 215 ? -32.627 -5.066 -21.968 1.00 32.25 215 GLN A N 1
ATOM 1612 C CA . GLN A 1 215 ? -32.679 -3.801 -22.670 1.00 32.25 215 GLN A CA 1
ATOM 1613 C C . GLN A 1 215 ? -33.932 -3.852 -23.548 1.00 32.25 215 GLN A C 1
ATOM 1615 O O . GLN A 1 215 ? -33.886 -4.287 -24.693 1.00 32.25 215 GLN A O 1
ATOM 1620 N N . ARG A 1 216 ? -35.091 -3.502 -22.979 1.00 30.50 216 ARG A N 1
ATOM 1621 C CA . ARG A 1 216 ? -36.249 -3.136 -23.795 1.00 30.50 216 ARG A CA 1
ATOM 1622 C C . ARG A 1 216 ? -35.938 -1.771 -24.395 1.00 30.50 216 ARG A C 1
ATOM 1624 O O . ARG A 1 216 ? -35.805 -0.796 -23.659 1.00 30.50 216 ARG A O 1
ATOM 1631 N N . ALA A 1 217 ? -35.759 -1.753 -25.712 1.00 34.31 217 ALA A N 1
ATOM 1632 C CA . ALA A 1 217 ? -35.759 -0.540 -26.508 1.00 34.31 217 ALA A CA 1
ATOM 1633 C C . ALA A 1 217 ? -37.056 0.223 -26.218 1.00 34.31 217 ALA A C 1
ATOM 1635 O O . ALA A 1 217 ? -38.141 -0.352 -26.304 1.00 34.31 217 ALA A O 1
ATOM 1636 N N . ASN A 1 218 ? -36.931 1.483 -25.819 1.00 31.56 218 ASN A N 1
ATOM 1637 C CA . ASN A 1 218 ? -38.038 2.419 -25.863 1.00 31.56 218 ASN A CA 1
ATOM 1638 C C . ASN A 1 218 ? -37.464 3.734 -26.378 1.00 31.56 218 ASN A C 1
ATOM 1640 O O . ASN A 1 218 ? -36.804 4.471 -25.644 1.00 31.56 218 ASN A O 1
ATOM 1644 N N . ASP A 1 219 ? -37.652 3.941 -27.674 1.00 32.56 219 ASP A N 1
ATOM 1645 C CA . ASP A 1 219 ? -37.454 5.212 -28.348 1.00 32.56 219 ASP A CA 1
ATOM 1646 C C . ASP A 1 219 ? -38.577 6.150 -27.890 1.00 32.56 219 ASP A C 1
ATOM 1648 O O . ASP A 1 219 ? -39.756 5.819 -27.999 1.00 32.56 219 ASP A O 1
ATOM 1652 N N . GLY A 1 220 ? -38.217 7.296 -27.318 1.00 28.94 220 GLY A N 1
ATOM 1653 C CA . GLY A 1 220 ? -39.179 8.286 -26.841 1.00 28.94 220 GLY A CA 1
ATOM 1654 C C . GLY A 1 220 ? -38.523 9.284 -25.899 1.00 28.94 220 GLY A C 1
ATOM 1655 O O . GLY A 1 220 ? -38.269 8.978 -24.736 1.00 28.94 220 GLY A O 1
ATOM 1656 N N . TRP A 1 221 ? -38.204 10.465 -26.427 1.00 37.66 221 TRP A N 1
ATOM 1657 C CA . TRP A 1 221 ? -37.886 11.646 -25.631 1.00 37.66 221 TRP A CA 1
ATOM 1658 C C . TRP A 1 221 ? -39.159 12.101 -24.918 1.00 37.66 221 TRP A C 1
ATOM 1660 O O . TRP A 1 221 ? -40.065 12.572 -25.590 1.00 37.66 221 TRP A O 1
ATOM 1670 N N . ASP A 1 222 ? -39.208 11.979 -23.593 1.00 30.47 222 ASP A N 1
ATOM 1671 C CA . ASP A 1 222 ? -40.149 12.729 -22.759 1.00 30.47 222 ASP A CA 1
ATOM 1672 C C . ASP A 1 222 ? -39.512 13.069 -21.403 1.00 30.47 222 ASP A C 1
ATOM 1674 O O . ASP A 1 222 ? -39.001 12.207 -20.676 1.00 30.47 222 ASP A O 1
ATOM 1678 N N . ASP A 1 223 ? -39.539 14.365 -21.098 1.00 40.56 223 ASP A N 1
ATOM 1679 C CA . ASP A 1 223 ? -39.064 15.005 -19.877 1.00 40.56 223 ASP A CA 1
ATOM 1680 C C . ASP A 1 223 ? -40.018 14.735 -18.701 1.00 40.56 223 ASP A C 1
ATOM 1682 O O . ASP A 1 223 ? -41.149 15.217 -18.668 1.00 40.56 223 ASP A O 1
ATOM 1686 N N . ALA A 1 224 ? -39.542 14.020 -17.676 1.00 29.38 224 ALA A N 1
ATOM 1687 C CA . ALA A 1 224 ? -40.159 14.023 -16.348 1.00 29.38 224 ALA A CA 1
ATOM 1688 C C . ALA A 1 224 ? -39.120 13.743 -15.239 1.00 29.38 224 ALA A C 1
ATOM 1690 O O . ALA A 1 224 ? -38.252 12.875 -15.401 1.00 29.38 224 ALA A O 1
ATOM 1691 N N . PRO A 1 225 ? -39.194 14.433 -14.081 1.00 33.09 225 PRO A N 1
ATOM 1692 C CA . PRO A 1 225 ? -38.205 14.304 -13.019 1.00 33.09 225 PRO A CA 1
ATOM 1693 C C . PRO A 1 225 ? -38.359 12.955 -12.307 1.00 33.09 225 PRO A C 1
ATOM 1695 O O . PRO A 1 225 ? -39.389 12.648 -11.702 1.00 33.09 225 PRO A O 1
ATOM 1698 N N . LYS A 1 226 ? -37.315 12.123 -12.371 1.00 31.53 226 LYS A N 1
ATOM 1699 C CA . LYS A 1 226 ? -37.278 10.824 -11.688 1.00 31.53 226 LYS A CA 1
ATOM 1700 C C . LYS A 1 226 ? -37.231 11.036 -10.172 1.00 31.53 226 LYS A C 1
ATOM 1702 O O . LYS A 1 226 ? -36.300 11.645 -9.653 1.00 31.53 226 LYS A O 1
ATOM 1707 N N . LYS A 1 227 ? -38.243 10.501 -9.477 1.00 29.06 227 LYS A N 1
ATOM 1708 C CA . LYS A 1 227 ? -38.327 10.414 -8.012 1.00 29.06 227 LYS A CA 1
ATOM 1709 C C . LYS A 1 227 ? -37.056 9.788 -7.430 1.00 29.06 227 LYS A C 1
ATOM 1711 O O . LYS A 1 227 ? -36.552 8.793 -7.953 1.00 29.06 227 LYS A O 1
ATOM 1716 N N . SER A 1 228 ? -36.578 10.384 -6.342 1.00 30.77 228 SER A N 1
ATOM 1717 C CA . SER A 1 228 ? -35.439 9.949 -5.537 1.00 30.77 228 SER A CA 1
ATOM 1718 C C . SER A 1 228 ? -35.558 8.471 -5.158 1.00 30.77 228 SER A C 1
ATOM 1720 O O . SER A 1 228 ? -36.506 8.051 -4.495 1.00 30.77 228 SER A O 1
ATOM 1722 N N . GLN A 1 229 ? -34.585 7.674 -5.598 1.00 27.25 229 GLN A N 1
ATOM 1723 C CA . GLN A 1 229 ? -34.389 6.324 -5.081 1.00 27.25 229 GLN A CA 1
ATOM 1724 C C . GLN A 1 229 ? -33.808 6.393 -3.660 1.00 27.25 229 GLN A C 1
ATOM 1726 O O . GLN A 1 229 ? -33.057 7.325 -3.361 1.00 27.25 229 GLN A O 1
ATOM 1731 N N . PRO A 1 230 ? -34.142 5.433 -2.781 1.00 26.17 230 PRO A N 1
ATOM 1732 C CA . PRO A 1 230 ? -33.582 5.386 -1.440 1.00 26.17 230 PRO A CA 1
ATOM 1733 C C . PRO A 1 230 ? -32.074 5.113 -1.500 1.00 26.17 230 PRO A C 1
ATOM 1735 O O . PRO A 1 230 ? -31.593 4.372 -2.358 1.00 26.17 230 PRO A O 1
ATOM 1738 N N . VAL A 1 231 ? -31.347 5.745 -0.580 1.00 29.91 231 VAL A N 1
ATOM 1739 C CA . VAL A 1 231 ? -29.896 5.644 -0.392 1.00 29.91 231 VAL A CA 1
ATOM 1740 C C . VAL A 1 231 ? -29.546 4.203 -0.008 1.00 29.91 231 VAL A C 1
ATOM 1742 O O . VAL A 1 231 ? -29.692 3.807 1.143 1.00 29.91 231 VAL A O 1
ATOM 1745 N N . ALA A 1 232 ? -29.139 3.400 -0.990 1.00 26.25 232 ALA A N 1
ATOM 1746 C CA . ALA A 1 232 ? -28.550 2.086 -0.767 1.00 26.25 232 ALA A CA 1
ATOM 1747 C C . ALA A 1 232 ? -27.041 2.245 -0.511 1.00 26.25 232 ALA A C 1
ATOM 1749 O O . ALA A 1 232 ? -26.375 3.003 -1.216 1.00 26.25 232 ALA A O 1
ATOM 1750 N N . SER A 1 233 ? -26.546 1.535 0.504 1.00 30.00 233 SER A N 1
ATOM 1751 C CA . SER A 1 233 ? -25.152 1.423 0.965 1.00 30.00 233 SER A CA 1
ATOM 1752 C C . SER A 1 233 ? -24.091 1.687 -0.118 1.00 30.00 233 SER A C 1
ATOM 1754 O O . SER A 1 233 ? -23.976 0.961 -1.107 1.00 30.00 233 SER A O 1
ATOM 1756 N N . THR A 1 234 ? -23.296 2.730 0.099 1.00 32.09 234 THR A N 1
ATOM 1757 C CA . THR A 1 234 ? -22.426 3.414 -0.872 1.00 32.09 234 THR A CA 1
ATOM 1758 C C . THR A 1 234 ? -21.105 2.724 -1.238 1.00 32.09 234 THR A C 1
ATOM 1760 O O . THR A 1 234 ? -20.251 3.363 -1.844 1.00 32.09 234 THR A O 1
ATOM 1763 N N . HIS A 1 235 ? -20.907 1.437 -0.956 1.00 40.25 235 HIS A N 1
ATOM 1764 C CA . HIS A 1 235 ? -19.643 0.750 -1.261 1.00 40.25 235 HIS A CA 1
ATOM 1765 C C . HIS A 1 235 ? -19.788 -0.248 -2.416 1.00 40.25 235 HIS A C 1
ATOM 1767 O O . HIS A 1 235 ? -19.539 -1.442 -2.290 1.00 40.25 235 HIS A O 1
ATOM 1773 N N . VAL A 1 236 ? -20.180 0.252 -3.591 1.00 37.78 236 VAL A N 1
ATOM 1774 C CA . VAL A 1 236 ? -19.879 -0.456 -4.844 1.00 37.78 236 VAL A CA 1
ATOM 1775 C C . VAL A 1 236 ? -18.382 -0.284 -5.081 1.00 37.78 236 VAL A C 1
ATOM 1777 O O . VAL A 1 236 ? -17.924 0.850 -5.158 1.00 37.78 236 VAL A O 1
ATOM 1780 N N . ALA A 1 237 ? -17.638 -1.389 -5.175 1.00 45.16 237 ALA A N 1
ATOM 1781 C CA . ALA A 1 237 ? -16.204 -1.409 -5.459 1.00 45.16 237 ALA A CA 1
ATOM 1782 C C . ALA A 1 237 ? -15.881 -0.611 -6.739 1.00 45.16 237 ALA A C 1
ATOM 1784 O O . ALA A 1 237 ? -15.945 -1.142 -7.849 1.00 45.16 237 ALA A O 1
ATOM 1785 N N . SER A 1 238 ? -15.576 0.680 -6.595 1.00 53.97 238 SER A N 1
ATOM 1786 C CA . SER A 1 238 ? -14.883 1.443 -7.621 1.00 53.97 238 SER A CA 1
ATOM 1787 C C . SER A 1 238 ? -13.439 0.954 -7.635 1.00 53.97 238 SER A C 1
ATOM 1789 O O . SER A 1 238 ? -12.821 0.778 -6.586 1.00 53.97 238 SER A O 1
ATOM 1791 N N . GLU A 1 239 ? -12.914 0.647 -8.819 1.00 68.12 239 GLU A N 1
ATOM 1792 C CA . GLU A 1 239 ? -11.515 0.246 -8.947 1.00 68.12 239 GLU A CA 1
ATOM 1793 C C . GLU A 1 239 ? -10.634 1.434 -8.524 1.00 68.12 239 GLU A C 1
ATOM 1795 O O . GLU A 1 239 ? -10.779 2.554 -9.024 1.00 68.12 239 GLU A O 1
ATOM 1800 N N . ASP A 1 240 ? -9.758 1.211 -7.544 1.00 79.00 240 ASP A N 1
ATOM 1801 C CA . ASP A 1 240 ? -8.777 2.198 -7.122 1.00 79.00 240 ASP A CA 1
ATOM 1802 C C . ASP A 1 240 ? -7.782 2.405 -8.267 1.00 79.00 240 ASP A C 1
ATOM 1804 O O . ASP A 1 240 ? -7.220 1.459 -8.812 1.00 79.00 240 ASP A O 1
ATOM 1808 N N . VAL A 1 241 ? -7.541 3.659 -8.639 1.00 76.88 241 VAL A N 1
ATOM 1809 C CA . VAL A 1 241 ? -6.654 4.005 -9.762 1.00 76.88 241 VAL A CA 1
ATOM 1810 C C . VAL A 1 241 ? -5.247 3.428 -9.572 1.00 76.88 241 VAL A C 1
ATOM 1812 O O . VAL A 1 241 ? -4.597 3.014 -10.532 1.00 76.88 241 VAL A O 1
ATOM 1815 N N . ARG A 1 242 ? -4.767 3.397 -8.326 1.00 83.69 242 ARG A N 1
ATOM 1816 C CA . ARG A 1 242 ? -3.406 2.991 -7.994 1.00 83.69 242 ARG A CA 1
ATOM 1817 C C . ARG A 1 242 ? -3.306 1.509 -7.691 1.00 83.69 242 ARG A C 1
ATOM 1819 O O . ARG A 1 242 ? -2.384 0.863 -8.173 1.00 83.69 242 ARG A O 1
ATOM 1826 N N . TYR A 1 243 ? -4.238 0.976 -6.914 1.00 87.44 243 TYR A N 1
ATOM 1827 C CA . TYR A 1 243 ? -4.172 -0.404 -6.427 1.00 87.44 243 TYR A CA 1
ATOM 1828 C C . TYR A 1 243 ? -5.127 -1.364 -7.133 1.00 87.44 243 TYR A C 1
ATOM 1830 O O . TYR A 1 243 ? -5.123 -2.558 -6.845 1.00 87.44 243 TYR A O 1
ATOM 1838 N N . GLY A 1 244 ? -5.923 -0.868 -8.077 1.00 83.25 244 GLY A N 1
ATOM 1839 C CA . GLY A 1 244 ? -6.913 -1.663 -8.779 1.00 83.25 244 GLY A CA 1
ATOM 1840 C C . GLY A 1 244 ? -8.030 -2.110 -7.857 1.00 83.25 244 GLY A C 1
ATOM 1841 O O . GLY A 1 244 ? -8.681 -1.315 -7.181 1.00 83.25 244 GLY A O 1
ATOM 1842 N N . ARG A 1 245 ? -8.275 -3.417 -7.831 1.00 80.50 245 ARG A N 1
ATOM 1843 C CA . ARG A 1 245 ? -9.326 -3.993 -6.996 1.00 80.50 245 ARG A CA 1
ATOM 1844 C C . ARG A 1 245 ? -8.844 -4.153 -5.566 1.00 80.50 245 ARG A C 1
ATOM 1846 O O . ARG A 1 245 ? -8.038 -5.029 -5.268 1.00 80.50 245 ARG A O 1
ATOM 1853 N N . VAL A 1 246 ? -9.409 -3.332 -4.691 1.00 87.31 246 VAL A N 1
ATOM 1854 C CA . VAL A 1 246 ? -9.186 -3.393 -3.249 1.00 87.31 246 VAL A CA 1
ATOM 1855 C C . VAL A 1 246 ? -10.438 -3.933 -2.577 1.00 87.31 246 VAL A C 1
ATOM 1857 O O . VAL A 1 246 ? -11.547 -3.454 -2.814 1.00 87.31 246 VAL A O 1
ATOM 1860 N N . CYS A 1 247 ? -10.261 -4.967 -1.761 1.00 88.81 247 CYS A N 1
ATOM 1861 C CA . CYS A 1 247 ? -11.330 -5.570 -0.981 1.00 88.81 247 CYS A CA 1
ATOM 1862 C 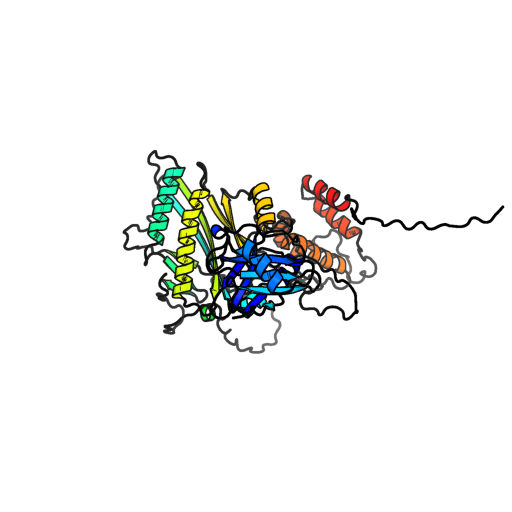C . CYS A 1 247 ? -11.487 -4.803 0.332 1.00 88.81 247 CYS A C 1
ATOM 1864 O O . CYS A 1 247 ? -10.656 -4.934 1.229 1.00 88.81 247 CYS A O 1
ATOM 1866 N N . TYR A 1 248 ? -12.553 -4.017 0.446 1.00 89.38 248 TYR A N 1
ATOM 1867 C CA . TYR A 1 248 ? -12.885 -3.319 1.683 1.00 89.38 248 TYR A CA 1
ATOM 1868 C C . TYR A 1 248 ? -13.665 -4.240 2.618 1.00 89.38 248 TYR A C 1
ATOM 1870 O O . TYR A 1 248 ? -14.629 -4.873 2.191 1.00 89.38 248 TYR A O 1
ATOM 1878 N N . MET A 1 249 ? -13.233 -4.320 3.872 1.00 90.50 249 MET A N 1
ATOM 1879 C CA . MET A 1 249 ? -13.935 -5.037 4.935 1.00 90.50 249 MET A CA 1
ATOM 1880 C C . MET A 1 249 ? -14.280 -4.060 6.051 1.00 90.50 249 MET A C 1
ATOM 1882 O O . MET A 1 249 ? -13.447 -3.232 6.428 1.00 90.50 249 MET A O 1
ATOM 1886 N N . GLU A 1 250 ? -15.501 -4.157 6.566 1.00 91.81 250 GLU A N 1
ATOM 1887 C CA . GLU A 1 250 ? -15.962 -3.324 7.676 1.00 91.81 250 GLU A CA 1
ATOM 1888 C C . GLU A 1 250 ? -15.856 -4.103 8.986 1.00 91.81 250 GLU A C 1
ATOM 1890 O O . GLU A 1 250 ? -16.307 -5.246 9.074 1.00 91.81 250 GLU A O 1
ATOM 1895 N N . LEU A 1 251 ? -15.224 -3.496 9.993 1.00 92.62 251 LEU A N 1
ATOM 1896 C CA . LEU A 1 251 ? -15.100 -4.081 11.323 1.00 92.62 251 LEU A CA 1
ATOM 1897 C C . LEU A 1 251 ? -16.423 -3.935 12.078 1.00 92.62 251 LEU A C 1
ATOM 1899 O O . LEU A 1 251 ? -16.882 -2.823 12.331 1.00 92.62 251 LEU A O 1
ATOM 1903 N N . LEU A 1 252 ? -16.966 -5.060 12.525 1.00 91.25 252 LEU A N 1
ATOM 1904 C CA . LEU A 1 252 ? -18.123 -5.135 13.405 1.00 91.25 252 LEU A CA 1
ATOM 1905 C C . LEU A 1 252 ? -17.691 -5.714 14.755 1.00 91.25 252 LEU A C 1
ATOM 1907 O O . LEU A 1 252 ? -16.931 -6.683 14.824 1.00 91.25 252 LEU A O 1
ATOM 1911 N N . THR A 1 253 ? -18.193 -5.136 15.843 1.00 86.62 253 THR A N 1
ATOM 1912 C CA . THR A 1 253 ? -17.901 -5.596 17.203 1.00 86.62 253 THR A CA 1
ATOM 1913 C C . THR A 1 253 ? -19.135 -6.202 17.855 1.00 86.62 253 THR A C 1
ATOM 1915 O O . THR A 1 253 ? -20.247 -5.682 17.741 1.00 86.62 253 THR A O 1
ATOM 1918 N N . SER A 1 254 ? -18.945 -7.322 18.552 1.00 82.12 254 SER A N 1
ATOM 1919 C CA . SER A 1 254 ? -20.016 -7.933 19.339 1.00 82.12 254 SER A CA 1
ATOM 1920 C C . SER A 1 254 ? -20.450 -7.007 20.473 1.00 82.12 254 SER A C 1
ATOM 1922 O O . SER A 1 254 ? -19.621 -6.513 21.235 1.00 82.12 254 SER A O 1
ATOM 1924 N N . MET A 1 255 ? -21.762 -6.820 20.632 1.00 74.81 255 MET A N 1
ATOM 1925 C CA . MET A 1 255 ? -22.329 -6.097 21.777 1.00 74.81 255 MET A CA 1
ATOM 1926 C C . MET A 1 255 ? -22.470 -6.976 23.030 1.00 74.81 255 MET A C 1
ATOM 1928 O O . MET A 1 255 ? -22.735 -6.458 24.113 1.00 74.81 255 MET A O 1
ATOM 1932 N N . THR A 1 256 ? -22.289 -8.292 22.903 1.00 70.00 256 THR A N 1
ATOM 1933 C CA . THR A 1 256 ? -22.390 -9.265 24.001 1.00 70.00 256 THR A CA 1
ATOM 1934 C C . THR A 1 256 ? -21.168 -10.190 24.017 1.00 70.00 256 THR A C 1
ATOM 1936 O O . THR A 1 256 ? -21.305 -11.387 23.754 1.00 70.00 256 THR A O 1
ATOM 1939 N N . PRO A 1 257 ? -19.952 -9.672 24.258 1.00 61.16 257 PRO A N 1
ATOM 1940 C CA . PRO A 1 257 ? -18.784 -10.532 24.394 1.00 61.16 257 PRO A CA 1
ATOM 1941 C C . PRO A 1 257 ? -18.920 -11.389 25.666 1.00 61.16 257 PRO A C 1
ATOM 1943 O O . PRO A 1 257 ? -19.305 -10.885 26.725 1.00 61.16 257 PRO A O 1
ATOM 1946 N N . SER A 1 258 ? -18.600 -12.686 25.588 1.00 58.56 258 SER A N 1
ATOM 1947 C CA . SER A 1 258 ? -18.656 -13.598 26.749 1.00 58.56 258 SER A CA 1
ATOM 1948 C C . SER A 1 258 ? -17.687 -13.213 27.867 1.00 58.56 258 SER A C 1
ATOM 1950 O O . SER A 1 258 ? -17.843 -13.673 28.995 1.00 58.56 258 SER A O 1
ATOM 1952 N N . THR A 1 259 ? -16.722 -12.337 27.580 1.00 58.34 259 THR A N 1
ATOM 1953 C CA . THR A 1 259 ? -15.776 -11.764 28.545 1.00 58.34 259 THR A CA 1
ATOM 1954 C C . THR A 1 259 ? -16.407 -10.755 29.517 1.00 58.34 259 THR A C 1
ATOM 1956 O O . THR A 1 259 ? -15.719 -10.264 30.408 1.00 58.34 259 THR A O 1
ATOM 1959 N N . GLY A 1 260 ? -17.711 -10.466 29.408 1.00 50.59 260 GLY A N 1
ATOM 1960 C CA . GLY A 1 260 ? -18.461 -9.696 30.411 1.00 50.59 260 GLY A CA 1
ATOM 1961 C C . GLY A 1 260 ? -18.352 -8.173 30.286 1.00 50.59 260 GLY A C 1
ATOM 1962 O O . GLY A 1 260 ? -18.951 -7.454 31.083 1.00 50.59 260 GLY A O 1
ATOM 1963 N N . THR A 1 261 ? -17.655 -7.661 29.272 1.00 50.31 261 THR A N 1
ATOM 1964 C CA . THR A 1 261 ? -17.531 -6.226 28.985 1.00 50.31 261 THR A CA 1
ATOM 1965 C C . THR A 1 261 ? -18.364 -5.850 27.762 1.00 50.31 261 THR A C 1
ATOM 1967 O O . THR A 1 261 ? -17.849 -5.497 26.704 1.00 50.31 261 THR A O 1
ATOM 1970 N N . ALA A 1 262 ? -19.693 -5.930 27.882 1.00 46.78 262 ALA A N 1
ATOM 1971 C CA . ALA A 1 262 ? -20.558 -5.286 26.895 1.00 46.78 262 ALA A CA 1
ATOM 1972 C C . ALA A 1 262 ? -20.175 -3.794 26.804 1.00 46.78 262 ALA A C 1
ATOM 1974 O O . ALA A 1 262 ? -19.952 -3.178 27.851 1.00 46.78 262 ALA A O 1
ATOM 1975 N N . PRO A 1 263 ? -20.078 -3.192 25.604 1.00 53.53 263 PRO A N 1
ATOM 1976 C CA . PRO A 1 263 ? -19.794 -1.769 25.479 1.00 53.53 263 PRO A CA 1
ATOM 1977 C C . PRO A 1 263 ? -20.914 -0.974 26.163 1.00 53.53 263 PRO A C 1
ATOM 1979 O O . PRO A 1 263 ? -22.009 -0.812 25.628 1.00 53.53 263 PRO A O 1
ATOM 1982 N N . VAL A 1 264 ? -20.660 -0.513 27.390 1.00 52.16 264 VAL A N 1
ATOM 1983 C CA . VAL A 1 264 ? -21.645 0.236 28.169 1.00 52.16 264 VAL A CA 1
ATOM 1984 C C . VAL A 1 264 ? -21.662 1.675 27.666 1.00 52.16 264 VAL A C 1
ATOM 1986 O O . VAL A 1 264 ? -20.699 2.423 27.844 1.00 52.16 264 VAL A O 1
ATOM 1989 N N . ILE A 1 265 ? -22.778 2.084 27.064 1.00 51.25 265 ILE A N 1
ATOM 1990 C CA . ILE A 1 265 ? -23.052 3.489 26.750 1.00 51.25 265 ILE A CA 1
ATOM 1991 C C . ILE A 1 265 ? -23.383 4.193 28.076 1.00 51.25 265 ILE A C 1
ATOM 1993 O O . ILE A 1 265 ? -24.523 4.178 28.532 1.00 51.25 265 ILE A O 1
ATOM 1997 N N . THR A 1 266 ? -22.381 4.768 28.743 1.00 51.25 266 THR A N 1
ATOM 1998 C CA . THR A 1 266 ? -22.569 5.542 29.988 1.00 51.25 266 THR A CA 1
ATOM 1999 C C . THR A 1 266 ? -22.426 7.042 29.742 1.00 51.25 266 THR A C 1
ATOM 2001 O O . THR A 1 266 ? -21.474 7.461 29.087 1.00 51.25 266 THR A O 1
ATOM 2004 N N . SER A 1 267 ? -23.315 7.855 30.319 1.00 48.03 267 SER A N 1
ATOM 2005 C CA . SER A 1 267 ? -23.455 9.288 30.013 1.00 48.03 267 SER A CA 1
ATOM 2006 C C . SER A 1 267 ? -22.803 10.266 31.013 1.00 48.03 267 SER A C 1
ATOM 2008 O O . SER A 1 267 ? -23.327 11.361 31.212 1.00 48.03 267 SER A O 1
ATOM 2010 N N . SER A 1 268 ? -21.698 9.929 31.683 1.00 52.69 268 SER A N 1
ATOM 2011 C CA . SER A 1 268 ? -21.092 10.817 32.696 1.00 52.69 268 SER A CA 1
ATOM 2012 C C . SER A 1 268 ? -19.595 11.049 32.481 1.00 52.69 268 SER A C 1
ATOM 2014 O O . SER A 1 268 ? -18.888 10.121 32.125 1.00 52.69 268 SER A O 1
ATOM 2016 N N . PHE A 1 269 ? -19.151 12.301 32.684 1.00 54.41 269 PHE A N 1
ATOM 2017 C CA . PHE A 1 269 ? -17.783 12.865 32.668 1.00 54.41 269 PHE A CA 1
ATOM 2018 C C . PHE A 1 269 ? -16.616 11.870 32.466 1.00 54.41 269 PHE A C 1
ATOM 2020 O O . PHE A 1 269 ? -15.891 11.550 33.409 1.00 54.41 269 PHE A O 1
ATOM 2027 N N . ARG A 1 270 ? -16.414 11.402 31.228 1.00 68.44 270 ARG A N 1
ATOM 2028 C CA . ARG A 1 270 ? -15.253 10.591 30.837 1.00 68.44 270 ARG A CA 1
ATOM 2029 C C . ARG A 1 270 ? -14.284 11.422 30.012 1.00 68.44 270 ARG A C 1
ATOM 2031 O O . ARG A 1 270 ? -14.705 12.178 29.136 1.00 68.44 270 ARG A O 1
ATOM 2038 N N . ASP A 1 271 ? -12.997 11.229 30.275 1.00 83.38 271 ASP A N 1
ATOM 2039 C CA . ASP A 1 271 ? -11.992 11.556 29.273 1.00 83.38 271 ASP A CA 1
ATOM 2040 C C . ASP A 1 271 ? -12.150 10.560 28.120 1.00 83.38 271 ASP A C 1
ATOM 2042 O O . ASP A 1 271 ? -12.526 9.398 28.319 1.00 83.38 271 ASP A O 1
ATOM 2046 N N . HIS A 1 272 ? -11.908 11.038 26.906 1.00 87.44 272 HIS A N 1
ATOM 2047 C CA . HIS A 1 272 ? -12.036 10.239 25.701 1.00 87.44 272 HIS A CA 1
ATOM 2048 C C . HIS A 1 272 ? -10.786 10.366 24.836 1.00 87.44 272 HIS A C 1
ATOM 2050 O O . HIS A 1 272 ? -9.996 11.307 24.969 1.00 87.44 272 HIS A O 1
ATOM 2056 N N . LEU A 1 273 ? -10.626 9.376 23.968 1.00 91.62 273 LEU A N 1
ATOM 2057 C CA . LEU A 1 273 ? -9.605 9.289 22.944 1.00 91.62 273 LEU A CA 1
ATOM 2058 C C . LEU A 1 273 ? -10.231 8.615 21.724 1.00 91.62 273 LEU A C 1
ATOM 2060 O O . LEU A 1 273 ? -10.725 7.489 21.821 1.00 91.62 273 LEU A O 1
ATOM 2064 N N . SER A 1 274 ? -10.200 9.295 20.584 1.00 94.38 274 SER A N 1
ATOM 2065 C CA . SER A 1 274 ? -10.640 8.723 19.313 1.00 94.38 274 SER A CA 1
ATOM 2066 C C . SER A 1 274 ? -9.435 8.154 18.571 1.00 94.38 274 SER A C 1
ATOM 2068 O O . SER A 1 274 ? -8.509 8.891 18.223 1.00 94.38 274 SER A O 1
ATOM 2070 N N . ILE A 1 275 ? -9.420 6.842 18.339 1.00 95.44 275 ILE A N 1
ATOM 2071 C CA . ILE A 1 275 ? -8.334 6.161 17.625 1.00 95.44 275 ILE A CA 1
ATOM 2072 C C . ILE A 1 275 ? -8.857 5.649 16.294 1.00 95.44 275 ILE A C 1
ATOM 2074 O O . ILE A 1 275 ? -9.754 4.815 16.239 1.00 95.44 275 ILE A O 1
ATOM 2078 N N . THR A 1 276 ? -8.271 6.119 15.203 1.00 94.69 276 THR A N 1
ATOM 2079 C CA . THR A 1 276 ? -8.545 5.618 13.861 1.00 94.69 276 THR A CA 1
ATOM 2080 C C . THR A 1 276 ? -7.429 4.672 13.428 1.00 94.69 276 THR A C 1
ATOM 2082 O O . THR A 1 276 ? -6.286 5.103 13.261 1.00 94.69 276 THR A O 1
ATOM 2085 N N . VAL A 1 277 ? -7.769 3.400 13.223 1.00 94.81 277 VAL A N 1
ATOM 2086 C CA . VAL A 1 277 ? -6.890 2.373 12.648 1.00 94.81 277 VAL A CA 1
ATOM 2087 C C . VAL A 1 277 ? -7.229 2.162 11.174 1.00 94.81 277 VAL A C 1
ATOM 2089 O O . VAL A 1 277 ? -8.386 2.268 10.758 1.00 94.81 277 VAL A O 1
ATOM 2092 N N . ASP A 1 278 ? -6.212 1.870 10.373 1.00 94.75 278 ASP A N 1
ATOM 2093 C CA . ASP A 1 278 ? -6.339 1.675 8.931 1.00 94.75 278 ASP A CA 1
ATOM 2094 C C . ASP A 1 278 ? -5.367 0.571 8.528 1.00 94.75 278 ASP A C 1
ATOM 2096 O O . ASP A 1 278 ? -4.156 0.780 8.421 1.00 94.75 278 ASP A O 1
ATOM 2100 N N . VAL A 1 279 ? -5.900 -0.637 8.387 1.00 95.44 279 VAL A N 1
ATOM 2101 C CA . VAL A 1 279 ? -5.137 -1.859 8.157 1.00 95.44 279 VAL A CA 1
ATOM 2102 C C . VAL A 1 279 ? -5.209 -2.231 6.688 1.00 95.44 279 VAL A C 1
ATOM 2104 O O . VAL A 1 279 ? -6.291 -2.323 6.111 1.00 95.44 279 VAL A O 1
ATOM 2107 N N . VAL A 1 280 ? -4.049 -2.518 6.101 1.00 95.62 280 VAL A N 1
ATOM 2108 C CA . VAL A 1 280 ? -3.921 -3.065 4.748 1.00 95.62 280 VAL A CA 1
ATOM 2109 C C . VAL A 1 280 ? -3.200 -4.406 4.829 1.00 95.62 280 VAL A C 1
ATOM 2111 O O . VAL A 1 280 ? -2.186 -4.532 5.517 1.00 95.62 280 VAL A O 1
ATOM 2114 N N . CYS A 1 281 ? -3.706 -5.400 4.109 1.00 95.31 281 CYS A N 1
ATOM 2115 C CA . CYS A 1 281 ? -3.085 -6.709 3.950 1.00 95.31 281 CYS A CA 1
ATOM 2116 C C . CYS A 1 281 ? -2.892 -7.009 2.463 1.00 95.31 281 CYS A C 1
ATOM 2118 O O . CYS A 1 281 ? -3.798 -6.787 1.658 1.00 95.31 281 CYS A O 1
ATOM 2120 N N . CYS A 1 282 ? -1.737 -7.565 2.112 1.00 94.81 282 CYS A N 1
ATOM 2121 C CA . CYS A 1 282 ? -1.438 -8.062 0.774 1.00 94.81 282 CYS A CA 1
ATOM 2122 C C . CYS A 1 282 ? -1.222 -9.572 0.871 1.00 94.81 282 CYS A C 1
ATOM 2124 O O . CYS A 1 282 ? -0.202 -10.027 1.388 1.00 94.81 282 CYS A O 1
ATOM 2126 N N . LEU A 1 283 ? -2.193 -10.349 0.397 1.00 94.31 283 LEU A N 1
ATOM 2127 C CA . LEU A 1 283 ? -2.220 -11.804 0.570 1.00 94.31 283 LEU A CA 1
ATOM 2128 C C . LEU A 1 283 ? -2.455 -12.505 -0.775 1.00 94.31 283 LEU A C 1
ATOM 2130 O O . LEU A 1 283 ? -3.113 -11.922 -1.642 1.00 94.31 283 LEU A O 1
ATOM 2134 N N . PRO A 1 284 ? -1.982 -13.752 -0.956 1.00 93.56 284 PRO A N 1
ATOM 2135 C CA . PRO A 1 284 ? -2.316 -14.547 -2.132 1.00 93.56 284 PRO A CA 1
ATOM 2136 C C . PRO A 1 284 ? -3.834 -14.640 -2.347 1.00 93.56 284 PRO A C 1
ATOM 2138 O O . PRO A 1 284 ? -4.604 -14.850 -1.410 1.00 93.56 284 PRO A O 1
ATOM 2141 N N . THR A 1 285 ? -4.307 -14.567 -3.591 1.00 91.06 285 THR A N 1
ATOM 2142 C CA . THR A 1 285 ? -5.744 -14.669 -3.904 1.00 91.06 285 THR A CA 1
ATOM 2143 C C . THR A 1 285 ? -6.328 -16.038 -3.558 1.00 91.06 285 THR A C 1
ATOM 2145 O O . THR A 1 285 ? -7.537 -16.172 -3.372 1.00 91.06 285 THR A O 1
ATOM 2148 N N . ARG A 1 286 ? -5.476 -17.059 -3.439 1.00 90.69 286 ARG A N 1
ATOM 2149 C CA . ARG A 1 286 ? -5.847 -18.408 -2.991 1.00 90.69 286 ARG A CA 1
ATOM 2150 C C . ARG A 1 286 ? -5.971 -18.547 -1.469 1.00 90.69 286 ARG A C 1
ATOM 2152 O O . ARG A 1 286 ? -6.390 -19.603 -1.005 1.00 90.69 286 ARG A O 1
ATOM 2159 N N . SER A 1 287 ? -5.623 -17.517 -0.693 1.00 91.56 287 SER A N 1
ATOM 2160 C CA . SER A 1 287 ? -5.715 -17.562 0.767 1.00 91.56 287 SER A CA 1
ATOM 2161 C C . SER A 1 287 ? -7.155 -17.839 1.230 1.00 91.56 287 SER A C 1
ATOM 2163 O O . SER A 1 287 ? -8.085 -17.171 0.755 1.00 91.56 287 SER A O 1
ATOM 2165 N N . PRO A 1 288 ? -7.357 -18.795 2.161 1.00 92.56 288 PRO A N 1
ATOM 2166 C CA . PRO A 1 288 ? -8.661 -19.044 2.770 1.00 92.56 288 PRO A CA 1
ATOM 2167 C C . PRO A 1 288 ? -9.179 -17.811 3.512 1.00 92.56 288 PRO A C 1
ATOM 2169 O O . PRO A 1 288 ? -8.392 -17.096 4.138 1.00 92.56 288 PRO A O 1
ATOM 2172 N N . LEU A 1 289 ? -10.499 -17.600 3.514 1.00 90.19 289 LEU A N 1
ATOM 2173 C CA . LEU A 1 289 ? -11.131 -16.480 4.225 1.00 90.19 289 LEU A CA 1
ATOM 2174 C C . LEU A 1 289 ? -10.707 -16.417 5.702 1.00 90.19 289 LEU A C 1
ATOM 2176 O O . LEU A 1 289 ? -10.371 -15.342 6.187 1.00 90.19 289 LEU A O 1
ATOM 2180 N N . ALA A 1 290 ? -10.644 -17.563 6.386 1.00 91.31 290 ALA A N 1
ATOM 2181 C CA . ALA A 1 290 ? -10.203 -17.655 7.778 1.00 91.31 290 ALA A CA 1
ATOM 2182 C C . ALA A 1 290 ? -8.819 -17.021 8.009 1.00 91.31 290 ALA A C 1
ATOM 2184 O O . ALA A 1 290 ? -8.644 -16.232 8.933 1.00 91.31 290 ALA A O 1
ATOM 2185 N N . LEU A 1 291 ? -7.851 -17.298 7.126 1.00 93.56 291 LEU A N 1
ATOM 2186 C CA . LEU A 1 291 ? -6.507 -16.724 7.210 1.00 93.56 291 LEU A CA 1
ATOM 2187 C C . LEU A 1 291 ? -6.529 -15.207 6.976 1.00 93.56 291 LEU A C 1
ATOM 2189 O O . LEU A 1 291 ? -5.833 -14.467 7.670 1.00 93.56 291 LEU A O 1
ATOM 2193 N N . VAL A 1 292 ? -7.333 -14.739 6.014 1.00 93.69 292 VAL A N 1
ATOM 2194 C CA . VAL A 1 292 ? -7.475 -13.306 5.705 1.00 93.69 292 VAL A CA 1
ATOM 2195 C C . VAL A 1 292 ? -8.034 -12.549 6.910 1.00 93.69 292 VAL A C 1
ATOM 2197 O O . VAL A 1 292 ? -7.437 -11.563 7.342 1.00 93.69 292 VAL A O 1
ATOM 2200 N N . LEU A 1 293 ? -9.140 -13.032 7.483 1.00 93.50 293 LEU A N 1
ATOM 2201 C CA . LEU A 1 293 ? -9.792 -12.391 8.626 1.00 93.50 293 LEU A CA 1
ATOM 2202 C C . LEU A 1 293 ? -8.939 -12.468 9.892 1.00 93.50 293 LEU A C 1
ATOM 2204 O O . LEU A 1 293 ? -8.849 -11.484 10.621 1.00 93.50 293 LEU A O 1
ATOM 2208 N N . GLN A 1 294 ? -8.249 -13.586 10.131 1.00 93.44 294 GLN A N 1
ATOM 2209 C CA . GLN A 1 294 ? -7.316 -13.699 11.251 1.00 93.44 294 GLN A CA 1
ATOM 2210 C C . GLN A 1 294 ? -6.140 -12.722 11.111 1.00 93.44 294 GLN A C 1
ATOM 2212 O O . GLN A 1 294 ? -5.764 -12.079 12.090 1.00 93.44 294 GLN A O 1
ATOM 2217 N N . THR A 1 295 ? -5.592 -12.566 9.901 1.00 95.12 295 THR A N 1
ATOM 2218 C CA . THR A 1 295 ? -4.505 -11.611 9.621 1.00 95.12 295 THR A CA 1
ATOM 2219 C C . THR A 1 295 ? -4.959 -10.170 9.849 1.00 95.12 295 THR A C 1
ATOM 2221 O O . THR A 1 295 ? -4.261 -9.412 10.521 1.00 95.12 295 THR A O 1
ATOM 2224 N N . LEU A 1 296 ? -6.145 -9.803 9.351 1.00 94.69 296 LEU A N 1
ATOM 2225 C CA . LEU A 1 296 ? -6.745 -8.489 9.596 1.00 94.69 296 LEU A CA 1
ATOM 2226 C C . LEU A 1 296 ? -6.968 -8.235 11.085 1.00 94.69 296 LEU A C 1
ATOM 2228 O O . LEU A 1 296 ? -6.579 -7.188 11.594 1.00 94.69 296 LEU A O 1
ATOM 2232 N N . ALA A 1 297 ? -7.566 -9.199 11.784 1.00 93.75 297 ALA A N 1
ATOM 2233 C CA . ALA A 1 297 ? -7.877 -9.089 13.200 1.00 93.75 297 ALA A CA 1
ATOM 2234 C C . ALA A 1 297 ? -6.607 -8.931 14.053 1.00 93.75 297 ALA A C 1
ATOM 2236 O O . ALA A 1 297 ? -6.571 -8.063 14.921 1.00 93.75 297 ALA A O 1
ATOM 2237 N N . ASN A 1 298 ? -5.552 -9.706 13.771 1.00 93.94 298 ASN A N 1
ATOM 2238 C CA . ASN A 1 298 ? -4.243 -9.552 14.415 1.00 93.94 298 ASN A CA 1
ATOM 2239 C C . ASN A 1 298 ? -3.653 -8.163 14.163 1.00 93.94 298 ASN A C 1
ATOM 2241 O O . ASN A 1 298 ? -3.233 -7.481 15.093 1.00 93.94 298 ASN A O 1
ATOM 2245 N N . ARG A 1 299 ? -3.669 -7.700 12.911 1.00 94.69 299 ARG A N 1
ATOM 2246 C CA . ARG A 1 299 ? -3.071 -6.407 12.581 1.00 94.69 299 ARG A CA 1
ATOM 2247 C C . ARG A 1 299 ? -3.855 -5.226 13.154 1.00 94.69 299 ARG A C 1
ATOM 2249 O O . ARG A 1 299 ? -3.238 -4.227 13.513 1.00 94.69 299 ARG A O 1
ATOM 2256 N N . LEU A 1 300 ? -5.180 -5.332 13.266 1.00 94.69 300 LEU A N 1
ATOM 2257 C CA . LEU A 1 300 ? -6.016 -4.340 13.951 1.00 94.69 300 LEU A CA 1
ATOM 2258 C C . LEU A 1 300 ? -5.627 -4.224 15.427 1.00 94.69 300 LEU A C 1
ATOM 2260 O O . LEU A 1 300 ? -5.448 -3.110 15.920 1.00 94.69 300 LEU A O 1
ATOM 2264 N N . THR A 1 301 ? -5.453 -5.357 16.117 1.00 93.81 301 THR A N 1
ATOM 2265 C CA . THR A 1 301 ? -4.994 -5.357 17.513 1.00 93.81 301 THR A CA 1
ATOM 2266 C C . THR A 1 301 ? -3.569 -4.821 17.637 1.00 93.81 301 THR A C 1
ATOM 2268 O O . THR A 1 301 ? -3.317 -3.999 18.514 1.00 93.81 301 THR A O 1
ATOM 2271 N N . ASP A 1 302 ? -2.668 -5.178 16.718 1.00 94.19 302 ASP A N 1
ATOM 2272 C CA . ASP A 1 302 ? -1.284 -4.692 16.721 1.00 94.19 302 ASP A CA 1
ATOM 2273 C C . ASP A 1 302 ? -1.208 -3.175 16.508 1.00 94.19 302 ASP A C 1
ATOM 2275 O O . ASP A 1 302 ? -0.510 -2.490 17.253 1.00 94.19 302 ASP A O 1
ATOM 2279 N N . GLN A 1 303 ? -1.947 -2.624 15.535 1.00 94.88 303 GLN A N 1
ATOM 2280 C CA . GLN A 1 303 ? -2.001 -1.173 15.308 1.00 94.88 303 GLN A CA 1
ATOM 2281 C C . GLN A 1 303 ? -2.599 -0.434 16.508 1.00 94.88 303 GLN A C 1
ATOM 2283 O O . GLN A 1 303 ? -2.136 0.650 16.864 1.00 94.88 303 GLN A O 1
ATOM 2288 N N . LEU A 1 304 ? -3.615 -1.008 17.155 1.00 93.94 304 LEU A N 1
ATOM 2289 C CA . LEU A 1 304 ? -4.191 -0.417 18.356 1.00 93.94 304 LEU A CA 1
ATOM 2290 C C . LEU A 1 304 ? -3.162 -0.379 19.499 1.00 93.94 304 LEU A C 1
ATOM 2292 O O . LEU A 1 304 ? -3.004 0.668 20.127 1.00 93.94 304 LEU A O 1
ATOM 2296 N N . CYS A 1 305 ? -2.395 -1.455 19.702 1.00 94.06 305 CYS A N 1
ATOM 2297 C CA . CYS A 1 305 ? -1.267 -1.476 20.637 1.00 94.06 305 CYS A CA 1
ATOM 2298 C C . CYS A 1 305 ? -0.196 -0.435 20.269 1.00 94.06 305 CYS A C 1
ATOM 2300 O O . CYS A 1 305 ? 0.289 0.302 21.128 1.00 94.06 305 CYS A O 1
ATOM 2302 N N . GLU A 1 306 ? 0.162 -0.344 18.987 1.00 93.88 306 GLU A N 1
ATOM 2303 C CA . GLU A 1 306 ? 1.174 0.583 18.470 1.00 93.88 306 GLU A CA 1
ATOM 2304 C C . GLU A 1 306 ? 0.800 2.051 18.707 1.00 93.88 306 GLU A C 1
ATOM 2306 O O . GLU A 1 306 ? 1.673 2.865 19.014 1.00 93.88 306 GLU A O 1
ATOM 2311 N N . SER A 1 307 ? -0.495 2.381 18.670 1.00 94.06 307 SER A N 1
ATOM 2312 C CA . SER A 1 307 ? -0.997 3.733 18.939 1.00 94.06 307 SER A CA 1
ATOM 2313 C C . SER A 1 307 ? -0.531 4.291 20.292 1.00 94.06 307 SER A C 1
ATOM 2315 O O . SER A 1 307 ? -0.329 5.499 20.433 1.00 94.06 307 SER A O 1
ATOM 2317 N N . MET A 1 308 ? -0.252 3.420 21.272 1.00 93.69 308 MET A N 1
ATOM 2318 C CA . MET A 1 308 ? 0.236 3.819 22.594 1.00 93.69 308 MET A CA 1
ATOM 2319 C C . MET A 1 308 ? 1.597 4.520 22.546 1.00 93.69 308 MET A C 1
ATOM 2321 O O . MET A 1 308 ? 1.894 5.334 23.428 1.00 93.69 308 MET A O 1
ATOM 2325 N N . LYS A 1 309 ? 2.413 4.236 21.519 1.00 93.25 309 LYS A N 1
ATOM 2326 C CA . LYS A 1 309 ? 3.706 4.897 21.279 1.00 93.25 309 LYS A CA 1
ATOM 2327 C C . LYS A 1 309 ? 3.540 6.375 20.908 1.00 93.25 309 LYS A C 1
ATOM 2329 O O . LYS A 1 309 ? 4.468 7.155 21.095 1.00 93.25 309 LYS A O 1
ATOM 2334 N N . HIS A 1 310 ? 2.366 6.757 20.405 1.00 91.56 310 HIS A N 1
ATOM 2335 C CA . HIS A 1 310 ? 2.064 8.103 19.915 1.00 91.56 310 HIS A CA 1
ATOM 2336 C C . HIS A 1 310 ? 1.280 8.959 20.916 1.00 91.56 310 HIS A C 1
ATOM 2338 O O . HIS A 1 310 ? 1.027 10.132 20.645 1.00 91.56 310 HIS A O 1
ATOM 2344 N N . LEU A 1 311 ? 0.906 8.396 22.070 1.00 90.88 311 LEU A N 1
ATOM 2345 C CA . LEU A 1 311 ? 0.164 9.111 23.102 1.00 90.88 311 LEU A CA 1
ATOM 2346 C C . LEU A 1 311 ? 1.000 10.210 23.755 1.00 90.88 311 LEU A C 1
ATOM 2348 O O . LEU A 1 311 ? 2.067 9.952 24.317 1.00 90.88 311 LEU A O 1
ATOM 2352 N N . GLN A 1 312 ? 0.440 11.415 23.758 1.00 88.06 312 GLN A N 1
ATOM 2353 C CA . GLN A 1 312 ? 0.897 12.553 24.546 1.00 88.06 312 GLN A CA 1
ATOM 2354 C C . GLN A 1 312 ? -0.167 12.890 25.612 1.00 88.06 312 GLN A C 1
ATOM 2356 O O . GLN A 1 312 ? -1.325 12.489 25.460 1.00 88.06 312 GLN A O 1
ATOM 2361 N N . PRO A 1 313 ? 0.175 13.626 26.688 1.00 83.88 313 PRO A N 1
ATOM 2362 C CA . PRO A 1 313 ? -0.750 13.882 27.802 1.00 83.88 313 PRO A CA 1
ATOM 2363 C C . PRO A 1 313 ? -2.081 14.534 27.402 1.00 83.88 313 PRO A C 1
ATOM 2365 O O . PRO A 1 313 ? -3.112 14.313 28.039 1.00 83.88 313 PRO A O 1
ATOM 2368 N N . GLU A 1 314 ? -2.080 15.327 26.331 1.00 86.62 314 GLU A N 1
ATOM 2369 C CA . GLU A 1 314 ? -3.248 16.084 25.877 1.00 86.62 314 GLU A CA 1
ATOM 2370 C C . GLU A 1 314 ? -3.976 15.446 24.688 1.00 86.62 314 GLU A C 1
ATOM 2372 O O . GLU A 1 314 ? -5.063 15.912 24.339 1.00 86.62 314 GLU A O 1
ATOM 2377 N N . THR A 1 315 ? -3.458 14.339 24.145 1.00 91.00 315 THR A N 1
ATOM 2378 C CA . THR A 1 315 ? -3.972 13.710 22.923 1.00 91.00 315 THR A CA 1
ATOM 2379 C C . THR A 1 315 ? -5.462 13.386 23.017 1.00 91.00 315 THR A C 1
ATOM 2381 O O . THR A 1 315 ? -5.916 12.718 23.947 1.00 91.00 315 THR A O 1
ATOM 2384 N N . GLN A 1 316 ? -6.223 13.854 22.032 1.00 91.31 316 GLN A N 1
ATOM 2385 C CA . GLN A 1 316 ? -7.655 13.588 21.856 1.00 91.31 316 GLN A CA 1
ATOM 2386 C C . GLN A 1 316 ? -7.908 12.640 20.686 1.00 91.31 316 GLN A C 1
ATOM 2388 O O . GLN A 1 316 ? -8.868 11.867 20.704 1.00 91.31 316 GLN A O 1
ATOM 2393 N N . GLN A 1 317 ? -7.054 12.698 19.664 1.00 93.56 317 GLN A N 1
ATOM 2394 C CA . GLN A 1 317 ? -7.209 11.931 18.444 1.00 93.56 317 GLN A CA 1
ATOM 2395 C C . GLN A 1 317 ? -5.882 11.332 17.984 1.00 93.56 317 GLN A C 1
ATOM 2397 O O . GLN A 1 317 ? -4.880 12.024 17.819 1.00 93.56 317 GLN A O 1
ATOM 2402 N N . LEU A 1 318 ? -5.903 10.039 17.682 1.00 95.06 318 LEU A N 1
ATOM 2403 C CA . LEU A 1 318 ? -4.836 9.351 16.966 1.00 95.06 318 LEU A CA 1
ATOM 2404 C C . LEU A 1 318 ? -5.399 8.809 15.663 1.00 95.06 318 LEU A C 1
ATOM 2406 O O . LEU A 1 318 ? -6.476 8.216 15.644 1.00 95.06 318 LEU A O 1
ATOM 2410 N N . ARG A 1 319 ? -4.680 8.996 14.560 1.00 93.81 319 ARG A N 1
ATOM 2411 C CA . ARG A 1 319 ? -5.093 8.452 13.264 1.00 93.81 319 ARG A CA 1
ATOM 2412 C C . ARG A 1 319 ? -3.918 7.841 12.532 1.00 93.81 319 ARG A C 1
ATOM 2414 O O . ARG A 1 319 ? -2.934 8.529 12.271 1.00 93.81 319 ARG A O 1
ATOM 2421 N N . CYS A 1 320 ? -4.064 6.578 12.164 1.00 93.75 320 CYS A N 1
ATOM 2422 C CA . CYS A 1 320 ? -3.201 5.913 11.207 1.00 93.75 320 CYS A CA 1
ATOM 2423 C C . CYS A 1 320 ? -3.671 6.255 9.786 1.00 93.75 320 CYS A C 1
ATOM 2425 O O . CYS A 1 320 ? -4.847 6.100 9.457 1.00 93.75 320 CYS A O 1
ATOM 2427 N N . HIS A 1 321 ? -2.762 6.750 8.951 1.00 92.44 321 HIS A N 1
ATOM 2428 C CA . HIS A 1 321 ? -3.005 7.042 7.540 1.00 92.44 321 HIS A CA 1
ATOM 2429 C C . HIS A 1 321 ? -2.226 6.068 6.671 1.00 92.44 321 HIS A C 1
ATOM 2431 O O . HIS A 1 321 ? -1.060 5.790 6.938 1.00 92.44 321 HIS A O 1
ATOM 2437 N N . GLN A 1 322 ? -2.842 5.623 5.581 1.00 93.81 322 GLN A N 1
ATOM 2438 C CA . GLN A 1 322 ? -2.167 4.845 4.548 1.00 93.81 322 GLN A CA 1
ATOM 2439 C C . GLN A 1 322 ? -1.670 5.769 3.437 1.00 93.81 322 GLN A C 1
ATOM 2441 O O . GLN A 1 322 ? -2.476 6.421 2.786 1.00 93.81 322 GLN A O 1
ATOM 2446 N N . PHE A 1 323 ? -0.367 5.828 3.181 1.00 93.12 323 PHE A N 1
ATOM 2447 C CA . PHE A 1 323 ? 0.222 6.679 2.143 1.00 93.12 323 PHE A CA 1
ATOM 2448 C C . PHE A 1 323 ? 0.646 5.863 0.928 1.00 93.12 323 PHE A C 1
ATOM 2450 O O . PHE A 1 323 ? 1.534 5.018 1.053 1.00 93.12 323 PHE A O 1
ATOM 2457 N N . PRO A 1 324 ? 0.061 6.097 -0.261 1.00 91.38 324 PRO A N 1
ATOM 2458 C CA . PRO A 1 324 ? 0.489 5.401 -1.456 1.00 91.38 324 PRO A CA 1
ATOM 2459 C C . PRO A 1 324 ? 1.884 5.822 -1.909 1.00 91.38 324 PRO A C 1
ATOM 2461 O O . PRO A 1 324 ? 2.114 6.983 -2.251 1.00 91.38 324 PRO A O 1
ATOM 2464 N N . LEU A 1 325 ? 2.800 4.857 -1.963 1.00 91.69 325 LEU A N 1
ATOM 2465 C CA . LEU A 1 325 ? 4.167 5.095 -2.403 1.00 91.69 325 LEU A CA 1
ATOM 2466 C C . LEU A 1 325 ? 4.265 5.174 -3.930 1.00 91.69 325 LEU A C 1
ATOM 2468 O O . LEU A 1 325 ? 3.568 4.467 -4.655 1.00 91.69 325 LEU A O 1
ATOM 2472 N N . ARG A 1 326 ? 5.157 6.040 -4.408 1.00 87.94 326 ARG A N 1
ATOM 2473 C CA . ARG A 1 326 ? 5.581 6.308 -5.791 1.00 87.94 326 ARG A CA 1
ATOM 2474 C C . ARG A 1 326 ? 6.918 5.628 -6.107 1.00 87.94 326 ARG A C 1
ATOM 2476 O O . ARG A 1 326 ? 7.411 4.810 -5.340 1.00 87.94 326 ARG A O 1
ATOM 2483 N N . ASN A 1 327 ? 7.464 5.942 -7.285 1.00 87.00 327 ASN A N 1
ATOM 2484 C CA . ASN A 1 327 ? 8.753 5.436 -7.766 1.00 87.00 327 ASN A CA 1
ATOM 2485 C C . ASN A 1 327 ? 8.824 3.901 -7.858 1.00 87.00 327 ASN A C 1
ATOM 2487 O O . ASN A 1 327 ? 9.763 3.268 -7.399 1.00 87.00 327 ASN A O 1
ATOM 2491 N N . GLY A 1 328 ? 7.774 3.287 -8.409 1.00 88.12 328 GLY A N 1
ATOM 2492 C CA . GLY A 1 328 ? 7.741 1.839 -8.626 1.00 88.12 328 GLY A CA 1
ATOM 2493 C C . GLY A 1 328 ? 7.315 0.994 -7.428 1.00 88.12 328 GLY A C 1
ATOM 2494 O O . GLY A 1 328 ? 7.115 -0.202 -7.607 1.00 88.12 328 GLY A O 1
ATOM 2495 N N . ALA A 1 329 ? 7.109 1.589 -6.252 1.00 93.75 329 ALA A N 1
ATOM 2496 C CA . ALA A 1 329 ? 6.518 0.894 -5.116 1.00 93.75 329 ALA A CA 1
ATOM 2497 C C . ALA A 1 329 ? 5.035 0.552 -5.367 1.00 93.75 329 ALA A C 1
ATOM 2499 O O . ALA A 1 329 ? 4.269 1.385 -5.860 1.00 93.75 329 ALA A O 1
ATOM 2500 N N . MET A 1 330 ? 4.640 -0.673 -5.010 1.00 94.56 330 MET A N 1
ATOM 2501 C CA . MET A 1 330 ? 3.312 -1.246 -5.293 1.00 94.56 330 MET A CA 1
ATOM 2502 C C . MET A 1 330 ? 2.442 -1.431 -4.041 1.00 94.56 330 MET A C 1
ATOM 2504 O O . MET A 1 330 ? 1.460 -2.169 -4.069 1.00 94.56 330 MET A O 1
ATOM 2508 N N . HIS A 1 331 ? 2.784 -0.768 -2.935 1.00 94.06 331 HIS A N 1
ATOM 2509 C CA . HIS A 1 331 ? 2.048 -0.853 -1.674 1.00 94.06 331 HIS A CA 1
ATOM 2510 C C . HIS A 1 331 ? 2.016 0.501 -0.939 1.00 94.06 331 HIS A C 1
ATOM 2512 O O . HIS A 1 331 ? 2.884 1.348 -1.179 1.00 94.06 331 HIS A O 1
ATOM 2518 N N . PRO A 1 332 ? 1.033 0.729 -0.047 1.00 95.06 332 PRO A N 1
ATOM 2519 C CA . PRO A 1 332 ? 1.023 1.897 0.824 1.00 95.06 332 PRO A CA 1
ATOM 2520 C C . PRO A 1 332 ? 1.890 1.678 2.071 1.00 95.06 332 PRO A C 1
ATOM 2522 O O . PRO A 1 332 ? 2.296 0.551 2.359 1.00 95.06 332 PRO A O 1
ATOM 2525 N N . VAL A 1 333 ? 2.135 2.748 2.827 1.00 95.38 333 VAL A N 1
ATOM 2526 C CA . VAL A 1 333 ? 2.744 2.685 4.166 1.00 95.38 333 VAL A CA 1
ATOM 2527 C C . VAL A 1 333 ? 1.861 3.350 5.214 1.00 95.38 333 VAL A C 1
ATOM 2529 O O . VAL A 1 333 ? 1.266 4.397 4.957 1.00 95.38 333 VAL A O 1
ATOM 2532 N N . ALA A 1 334 ? 1.802 2.743 6.395 1.00 95.06 334 ALA A N 1
ATOM 2533 C CA . ALA A 1 334 ? 1.069 3.240 7.549 1.00 95.06 334 ALA A CA 1
ATOM 2534 C C . ALA A 1 334 ? 1.879 4.315 8.288 1.00 95.06 334 ALA A C 1
ATOM 2536 O O . ALA A 1 334 ? 3.043 4.094 8.617 1.00 95.06 334 ALA A O 1
ATOM 2537 N N . VAL A 1 335 ? 1.276 5.473 8.564 1.00 94.38 335 VAL A N 1
ATOM 2538 C CA . VAL A 1 335 ? 1.907 6.563 9.327 1.00 94.38 335 VAL A CA 1
ATOM 2539 C C . VAL A 1 335 ? 0.895 7.189 10.282 1.00 94.38 335 VAL A C 1
ATOM 2541 O O . VAL A 1 335 ? -0.225 7.514 9.889 1.00 94.38 335 VAL A O 1
ATOM 2544 N N . TRP A 1 336 ? 1.299 7.399 11.532 1.00 93.31 336 TRP A N 1
ATOM 2545 C CA . TRP A 1 336 ? 0.454 7.994 12.564 1.00 93.31 336 TRP A CA 1
ATOM 2546 C C . TRP A 1 336 ? 0.492 9.525 12.557 1.00 93.31 336 TRP A C 1
ATOM 2548 O O . TRP A 1 336 ? 1.545 10.144 12.415 1.00 93.31 336 TRP A O 1
ATOM 2558 N 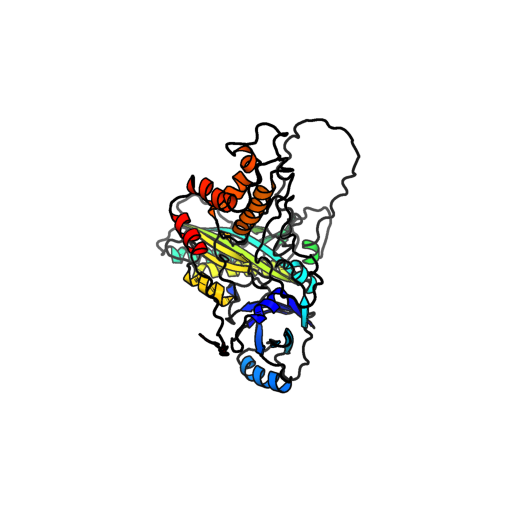N . SER A 1 337 ? -0.674 10.130 12.772 1.00 92.12 337 SER A N 1
ATOM 2559 C CA . SER A 1 337 ? -0.849 11.550 13.087 1.00 92.12 337 SER A CA 1
ATOM 2560 C C . SER A 1 337 ? -1.553 11.713 14.431 1.00 92.12 337 SER A C 1
ATOM 2562 O O . SER A 1 337 ? -2.427 10.907 14.767 1.00 92.12 337 SER A O 1
ATOM 2564 N N . VAL A 1 338 ? -1.219 12.786 15.144 1.00 93.06 338 VAL A N 1
ATOM 2565 C CA . VAL A 1 338 ? -1.766 13.131 16.463 1.00 93.06 338 VAL A CA 1
ATOM 2566 C C . VAL A 1 338 ? -2.590 14.410 16.331 1.00 93.06 338 VAL A C 1
ATOM 2568 O O . VAL A 1 338 ? -2.131 15.363 15.707 1.00 93.06 338 VAL A O 1
ATOM 2571 N N . ASP A 1 339 ? -3.813 14.415 16.857 1.00 90.44 339 ASP A N 1
ATOM 2572 C CA . ASP A 1 339 ? -4.730 15.566 16.924 1.00 90.44 339 ASP A CA 1
ATOM 2573 C C . ASP A 1 339 ? -4.964 16.291 15.585 1.00 90.44 339 ASP A C 1
ATOM 2575 O O . ASP A 1 339 ? -5.169 17.500 15.516 1.00 90.44 339 ASP A O 1
ATOM 2579 N N . GLY A 1 340 ? -4.920 15.538 14.481 1.00 84.00 340 GLY A N 1
ATOM 2580 C CA . GLY A 1 340 ? -5.087 16.077 13.129 1.00 84.00 340 GLY A CA 1
ATOM 2581 C C . GLY A 1 340 ? -3.909 16.926 12.636 1.00 84.00 340 GLY A C 1
ATOM 2582 O O . GLY A 1 340 ? -3.986 17.486 11.541 1.00 84.00 340 GLY A O 1
ATOM 2583 N N . HIS A 1 341 ? -2.818 17.005 13.400 1.00 86.75 341 HIS A N 1
ATOM 2584 C CA . HIS A 1 341 ? -1.599 17.676 12.975 1.00 86.75 341 HIS A CA 1
ATOM 2585 C C . HIS A 1 341 ? -0.920 16.922 11.830 1.00 86.75 341 HIS A C 1
ATOM 2587 O O . HIS A 1 341 ? -0.920 15.690 11.763 1.00 86.75 341 HIS A O 1
ATOM 2593 N N . GLU A 1 342 ? -0.315 17.681 10.917 1.00 83.88 342 GLU A N 1
ATOM 2594 C CA . GLU A 1 342 ? 0.478 17.108 9.836 1.00 83.88 342 GLU A CA 1
ATOM 2595 C C . GLU A 1 342 ? 1.715 16.391 10.382 1.00 83.88 342 GLU A C 1
ATOM 2597 O O . GLU A 1 342 ? 2.298 16.792 11.392 1.00 83.88 342 GLU A O 1
ATOM 2602 N N . VAL A 1 343 ? 2.160 15.360 9.661 1.00 86.38 343 VAL A N 1
ATOM 2603 C CA . VAL A 1 343 ? 3.433 14.698 9.952 1.00 86.38 343 VAL A CA 1
ATOM 2604 C C . VAL A 1 343 ? 4.563 15.741 9.867 1.00 86.38 343 VAL A C 1
ATOM 2606 O O . VAL A 1 343 ? 4.666 16.440 8.844 1.00 86.38 343 VAL A O 1
ATOM 2609 N N . PRO A 1 344 ? 5.418 15.865 10.903 1.00 89.06 344 PRO A N 1
ATOM 2610 C CA . PRO A 1 344 ? 6.479 16.865 10.935 1.00 89.06 344 PRO A CA 1
ATOM 2611 C C . PRO A 1 344 ? 7.383 16.802 9.695 1.00 89.06 344 PRO A C 1
ATOM 2613 O O . PRO A 1 344 ? 7.639 15.705 9.193 1.00 89.06 344 PRO A O 1
ATOM 2616 N N . PRO A 1 345 ? 7.912 17.940 9.202 1.00 89.56 345 PRO A N 1
ATOM 2617 C CA . PRO A 1 345 ? 8.781 17.961 8.024 1.00 89.56 345 PRO A CA 1
ATOM 2618 C C . PRO A 1 345 ? 9.967 16.993 8.115 1.00 89.56 345 PRO A C 1
ATOM 2620 O O . PRO A 1 345 ? 10.183 16.230 7.185 1.00 89.56 345 PRO A O 1
ATOM 2623 N N . SER A 1 346 ? 10.653 16.928 9.261 1.00 91.25 346 SER A N 1
ATOM 2624 C CA . SER A 1 346 ? 11.779 16.008 9.480 1.00 91.25 346 SER A CA 1
ATOM 2625 C C . SER A 1 346 ? 11.383 14.536 9.351 1.00 91.25 346 SER A C 1
ATOM 2627 O O . SER A 1 346 ? 12.103 13.747 8.745 1.00 91.25 346 SER A O 1
ATOM 2629 N N . SER A 1 347 ? 10.217 14.160 9.882 1.00 91.06 347 SER A N 1
ATOM 2630 C CA . SER A 1 347 ? 9.666 12.814 9.726 1.00 91.06 347 SER A CA 1
ATOM 2631 C C . SER A 1 347 ? 9.295 12.535 8.271 1.00 91.06 347 SER A C 1
ATOM 2633 O O . SER A 1 347 ? 9.560 11.443 7.783 1.00 91.06 347 SER A O 1
ATOM 2635 N N . ARG A 1 348 ? 8.737 13.511 7.543 1.00 92.12 348 ARG A N 1
ATOM 2636 C CA . ARG A 1 348 ? 8.442 13.357 6.109 1.00 92.12 348 ARG A CA 1
ATOM 2637 C C . ARG A 1 348 ? 9.716 13.191 5.284 1.00 92.12 348 ARG A C 1
ATOM 2639 O O . ARG A 1 348 ? 9.764 12.281 4.464 1.00 92.12 348 ARG A O 1
ATOM 2646 N N . ASP A 1 349 ? 10.744 13.998 5.528 1.00 92.25 349 ASP A N 1
ATOM 2647 C CA . ASP A 1 349 ? 12.047 13.888 4.859 1.00 92.25 349 ASP A CA 1
ATOM 2648 C C . ASP A 1 349 ? 12.691 12.523 5.134 1.00 92.25 349 ASP A C 1
ATOM 2650 O O . ASP A 1 349 ? 13.187 11.866 4.216 1.00 92.25 349 ASP A O 1
ATOM 2654 N N . HIS A 1 350 ? 12.593 12.045 6.380 1.00 93.44 350 HIS A N 1
ATOM 2655 C CA . HIS A 1 350 ? 13.019 10.698 6.741 1.00 93.44 350 HIS A CA 1
ATOM 2656 C C . HIS A 1 350 ? 12.251 9.628 5.955 1.00 93.44 350 HIS A C 1
ATOM 2658 O O . HIS A 1 350 ? 12.879 8.744 5.387 1.00 93.44 350 HIS A O 1
ATOM 2664 N N . LEU A 1 351 ? 10.921 9.724 5.845 1.00 94.44 351 LEU A N 1
ATOM 2665 C CA . LEU A 1 351 ? 10.109 8.789 5.055 1.00 94.44 351 LEU A CA 1
ATOM 2666 C C . LEU A 1 351 ? 10.441 8.829 3.556 1.00 94.44 351 LEU A C 1
ATOM 2668 O O . LEU A 1 351 ? 10.423 7.789 2.892 1.00 94.44 351 LEU A O 1
ATOM 2672 N N . HIS A 1 352 ? 10.769 10.011 3.026 1.00 94.06 352 HIS A N 1
ATOM 2673 C CA . HIS A 1 352 ? 11.225 10.168 1.648 1.00 94.06 352 HIS A CA 1
ATOM 2674 C C . HIS A 1 352 ? 12.532 9.415 1.394 1.00 94.06 352 HIS A C 1
ATOM 2676 O O . HIS A 1 352 ? 12.607 8.646 0.433 1.00 94.06 352 HIS A O 1
ATOM 2682 N N . GLY A 1 353 ? 13.522 9.576 2.275 1.00 93.69 353 GLY A N 1
ATOM 2683 C CA . GLY A 1 353 ? 14.780 8.827 2.205 1.00 93.69 353 GLY A CA 1
ATOM 2684 C C . GLY A 1 353 ? 14.623 7.334 2.518 1.00 93.69 353 GLY A C 1
ATOM 2685 O O . GLY A 1 353 ? 15.295 6.500 1.913 1.00 93.69 353 GLY A O 1
ATOM 2686 N N . LEU A 1 354 ? 13.710 6.979 3.425 1.00 94.94 354 LEU A N 1
ATOM 2687 C CA . LEU A 1 354 ? 13.476 5.600 3.849 1.00 94.94 354 LEU A CA 1
ATOM 2688 C C . LEU A 1 354 ? 12.949 4.736 2.701 1.00 94.94 354 LEU A C 1
ATOM 2690 O O . LEU A 1 354 ? 13.476 3.656 2.461 1.00 94.94 354 LEU A O 1
ATOM 2694 N N . PHE A 1 355 ? 11.949 5.231 1.967 1.00 94.81 355 PHE A N 1
ATOM 2695 C CA . PHE A 1 355 ? 11.263 4.489 0.901 1.00 94.81 355 PHE A CA 1
ATOM 2696 C C . PHE A 1 355 ? 11.632 4.956 -0.518 1.00 94.81 355 PHE A C 1
ATOM 2698 O O . PHE A 1 355 ? 10.876 4.701 -1.459 1.00 94.81 355 PHE A O 1
ATOM 2705 N N . TYR A 1 356 ? 12.748 5.679 -0.684 1.00 93.38 356 TYR A N 1
ATOM 2706 C CA . TYR A 1 356 ? 13.214 6.227 -1.972 1.00 93.38 356 TYR A CA 1
ATOM 2707 C C . TYR A 1 356 ? 12.118 6.980 -2.742 1.00 93.38 356 TYR A C 1
ATOM 2709 O O . TYR A 1 356 ? 11.929 6.826 -3.956 1.00 93.38 356 TYR A O 1
ATOM 2717 N N . GLN A 1 357 ? 11.343 7.775 -2.004 1.00 91.50 357 GLN A N 1
ATOM 2718 C CA . GLN A 1 357 ? 10.221 8.517 -2.552 1.00 91.50 357 GLN A CA 1
ATOM 2719 C C . GLN A 1 357 ? 10.690 9.870 -3.069 1.00 91.50 357 GLN A C 1
ATOM 2721 O O . GLN A 1 357 ? 11.359 10.606 -2.343 1.00 91.50 357 GLN A O 1
ATOM 2726 N N . PRO A 1 358 ? 10.277 10.265 -4.280 1.00 86.50 358 PRO A N 1
ATOM 2727 C CA . PRO A 1 358 ? 10.643 11.562 -4.819 1.00 86.50 358 PRO A CA 1
ATOM 2728 C C . PRO A 1 358 ? 10.018 12.656 -3.944 1.00 86.50 358 PRO A C 1
ATOM 2730 O O . PRO A 1 358 ? 8.950 12.431 -3.371 1.00 86.50 358 PRO A O 1
ATOM 2733 N N . LEU A 1 359 ? 10.652 13.831 -3.856 1.00 79.81 359 LEU A N 1
ATOM 2734 C CA . LEU A 1 359 ? 10.276 14.959 -2.975 1.00 79.81 359 LEU A CA 1
ATOM 2735 C C . LEU A 1 359 ? 8.962 15.674 -3.382 1.00 79.81 359 LEU A C 1
ATOM 2737 O O . LEU A 1 359 ? 8.804 16.885 -3.240 1.00 79.81 359 LEU A O 1
ATOM 2741 N N . HIS A 1 360 ? 8.007 14.924 -3.926 1.00 76.38 360 HIS A N 1
ATOM 2742 C CA . HIS A 1 360 ? 6.617 15.327 -4.092 1.00 76.38 360 HIS A CA 1
ATOM 2743 C C . HIS A 1 360 ? 5.903 15.339 -2.731 1.00 76.38 360 HIS A C 1
ATOM 2745 O O . HIS A 1 360 ? 6.340 14.660 -1.805 1.00 76.38 360 HIS A O 1
ATOM 2751 N N . PRO A 1 361 ? 4.766 16.042 -2.597 1.00 79.94 361 PRO A N 1
ATOM 2752 C CA . PRO A 1 361 ? 3.958 16.042 -1.375 1.00 79.94 361 PRO A CA 1
ATOM 2753 C C . PRO A 1 361 ? 3.222 14.701 -1.141 1.00 79.94 361 PRO A C 1
ATOM 2755 O O . PRO A 1 361 ? 1.995 14.639 -1.132 1.00 79.94 361 PRO A O 1
ATOM 2758 N N . THR A 1 362 ? 3.970 13.609 -0.958 1.00 84.44 362 THR A N 1
ATOM 2759 C CA . THR A 1 362 ? 3.444 12.248 -0.754 1.00 84.44 362 THR A CA 1
ATOM 2760 C C . THR A 1 362 ? 2.881 12.077 0.654 1.00 84.44 362 THR A C 1
ATOM 2762 O O . THR A 1 362 ? 1.767 11.595 0.811 1.00 84.44 362 THR A O 1
ATOM 2765 N N . PHE A 1 363 ? 3.616 12.527 1.674 1.00 89.88 363 PHE A N 1
ATOM 2766 C CA . PHE A 1 363 ? 3.270 12.325 3.089 1.00 89.88 363 PHE A CA 1
ATOM 2767 C C . PHE A 1 363 ? 2.494 13.500 3.714 1.00 89.88 363 PHE A C 1
ATOM 2769 O O . PHE A 1 363 ? 2.546 13.714 4.922 1.00 89.88 363 PHE A O 1
ATOM 2776 N N . LEU A 1 364 ? 1.804 14.304 2.897 1.00 85.88 364 LEU A N 1
ATOM 2777 C CA . LEU A 1 364 ? 0.849 15.311 3.382 1.00 85.88 364 LEU A CA 1
ATOM 2778 C C . LEU A 1 364 ? -0.528 14.676 3.581 1.00 85.88 364 LEU A C 1
ATOM 2780 O O . LEU A 1 364 ? -0.864 13.796 2.800 1.00 85.88 364 LEU A O 1
ATOM 2784 N N . PRO A 1 365 ? -1.395 15.167 4.487 1.00 80.75 365 PRO A N 1
ATOM 2785 C CA . PRO A 1 365 ? -2.737 14.601 4.676 1.00 80.75 365 PRO A CA 1
ATOM 2786 C C . PRO A 1 365 ? -3.550 14.439 3.380 1.00 80.75 365 PRO A C 1
ATOM 2788 O O . PRO A 1 365 ? -4.273 13.462 3.220 1.00 80.75 365 PRO A O 1
ATOM 2791 N N . ALA A 1 366 ? -3.393 15.353 2.414 1.00 79.12 366 ALA A N 1
ATOM 2792 C CA . ALA A 1 366 ? -4.037 15.257 1.099 1.00 79.12 366 ALA A CA 1
ATOM 2793 C C . ALA A 1 366 ? -3.548 14.065 0.250 1.00 79.12 366 ALA A C 1
ATOM 2795 O O . ALA A 1 366 ? -4.282 13.596 -0.619 1.00 79.12 366 ALA A O 1
ATOM 2796 N N . GLY A 1 367 ? -2.319 13.602 0.488 1.00 83.31 367 GLY A N 1
ATOM 2797 C CA . GLY A 1 367 ? -1.702 12.425 -0.123 1.00 83.31 367 GLY A CA 1
ATOM 2798 C C . GLY A 1 367 ? -2.070 11.103 0.545 1.00 83.31 367 GLY A C 1
ATOM 2799 O O . GLY A 1 367 ? -1.750 10.044 0.004 1.00 83.31 367 GLY A O 1
ATOM 2800 N N . ALA A 1 368 ? -2.770 11.136 1.684 1.00 87.94 368 ALA A N 1
ATOM 2801 C CA . ALA A 1 368 ? -3.270 9.927 2.320 1.00 87.94 368 ALA A CA 1
ATOM 2802 C C . ALA A 1 368 ? -4.298 9.227 1.418 1.00 87.94 368 ALA A C 1
ATOM 2804 O O . ALA A 1 368 ? -5.068 9.845 0.673 1.00 87.94 368 ALA A O 1
ATOM 2805 N N . TRP A 1 369 ? -4.329 7.904 1.501 1.00 87.12 369 TRP A N 1
ATOM 2806 C CA . TRP A 1 369 ? -5.223 7.040 0.754 1.00 87.12 369 TRP A CA 1
ATOM 2807 C C . TRP A 1 369 ? -6.644 7.148 1.309 1.00 87.12 369 TRP A C 1
ATOM 2809 O O . TRP A 1 369 ? -7.118 6.295 2.053 1.00 87.12 369 TRP A O 1
ATOM 2819 N N . SER A 1 370 ? -7.347 8.215 0.952 1.00 75.81 370 SER A N 1
ATOM 2820 C CA . SER A 1 370 ? -8.722 8.435 1.394 1.00 75.81 370 SER A CA 1
ATOM 2821 C C . SER A 1 370 ? -9.719 7.571 0.615 1.00 75.81 370 SER A C 1
ATOM 2823 O O . SER A 1 370 ? -9.644 7.494 -0.612 1.00 75.81 370 SER A O 1
ATOM 2825 N N . LEU A 1 371 ? -10.689 6.981 1.326 1.00 61.50 371 LEU A N 1
ATOM 2826 C CA . LEU A 1 371 ? -11.867 6.320 0.740 1.00 61.50 371 LEU A CA 1
ATOM 2827 C C . LEU A 1 371 ? -12.735 7.308 -0.050 1.00 61.50 371 LEU A C 1
ATOM 2829 O O . LEU A 1 371 ? -13.330 6.957 -1.063 1.00 61.50 371 LEU A O 1
ATOM 2833 N N . SER A 1 372 ? -12.749 8.568 0.387 1.00 55.06 372 SER A N 1
ATOM 2834 C CA . SER A 1 372 ? -13.486 9.668 -0.238 1.00 55.06 372 SER A CA 1
ATOM 2835 C C . SER A 1 372 ? -12.614 10.459 -1.209 1.00 55.06 372 SER A C 1
ATOM 2837 O O . SER A 1 372 ? -12.836 11.658 -1.398 1.00 55.06 372 SER A O 1
ATOM 2839 N N . ARG A 1 373 ? -11.577 9.825 -1.782 1.00 57.47 373 ARG A N 1
ATOM 2840 C CA . ARG A 1 373 ? -10.712 10.452 -2.788 1.00 57.47 373 ARG A CA 1
ATOM 2841 C C . ARG A 1 373 ? -11.595 11.120 -3.835 1.00 57.47 373 ARG A C 1
ATOM 2843 O O . ARG A 1 373 ? -12.481 10.480 -4.399 1.00 57.47 373 ARG A O 1
ATOM 2850 N N . THR A 1 374 ? -11.344 12.398 -4.102 1.00 54.28 374 THR A N 1
ATOM 2851 C CA . THR A 1 374 ? -12.007 13.104 -5.195 1.00 54.28 374 THR A CA 1
ATOM 2852 C C . THR A 1 374 ? -11.471 12.533 -6.495 1.00 54.28 374 THR A C 1
ATOM 2854 O O . THR A 1 374 ? -10.482 13.013 -7.052 1.00 54.28 374 THR A O 1
ATOM 2857 N N . GLN A 1 375 ? -12.076 11.441 -6.942 1.00 62.41 375 GLN A N 1
ATOM 2858 C CA . GLN A 1 375 ? -11.857 10.972 -8.289 1.00 62.41 375 GLN A CA 1
ATOM 2859 C C . GLN A 1 375 ? -12.431 12.025 -9.244 1.00 62.41 375 GLN A C 1
ATOM 2861 O O . GLN A 1 375 ? -13.426 12.689 -8.911 1.00 62.41 375 GLN A O 1
ATOM 2866 N N . PRO A 1 376 ? -11.811 12.211 -10.418 1.00 65.75 376 PRO A N 1
ATOM 2867 C CA . PRO A 1 376 ? -12.477 12.919 -11.493 1.00 65.75 376 PRO A CA 1
ATOM 2868 C C . PRO A 1 376 ? -13.863 12.303 -11.733 1.00 65.75 376 PRO A C 1
ATOM 2870 O O . PRO A 1 376 ? -14.080 11.129 -11.414 1.00 65.75 376 PRO A O 1
ATOM 2873 N N . PRO A 1 377 ? -14.807 13.067 -12.299 1.00 71.12 377 PRO A N 1
ATOM 2874 C CA . PRO A 1 377 ? -16.062 12.507 -12.783 1.00 71.12 377 PRO A CA 1
ATOM 2875 C C . PRO A 1 377 ? -15.842 11.230 -13.596 1.00 71.12 377 PRO A C 1
ATOM 2877 O O . PRO A 1 377 ? -14.846 11.109 -14.306 1.00 71.12 377 PRO A O 1
ATOM 2880 N N . SER A 1 378 ? -16.781 10.288 -13.526 1.00 69.62 378 SER A N 1
ATOM 2881 C CA . SER A 1 378 ? -16.655 8.983 -14.192 1.00 69.62 378 SER A CA 1
ATOM 2882 C C . SER A 1 378 ? -16.505 9.064 -15.717 1.00 69.62 378 SER A C 1
ATOM 2884 O O . SER A 1 378 ? -16.075 8.100 -16.341 1.00 69.62 378 SER A O 1
ATOM 2886 N N . ASP A 1 379 ? -16.899 10.183 -16.327 1.00 77.75 379 ASP A N 1
ATOM 2887 C CA . ASP A 1 379 ? -16.748 10.484 -17.754 1.00 77.75 379 ASP A CA 1
ATOM 2888 C C . ASP A 1 379 ? -15.381 11.095 -18.115 1.00 77.75 379 ASP A C 1
ATOM 2890 O O . ASP A 1 379 ? -15.092 11.304 -19.294 1.00 77.75 379 ASP A O 1
ATOM 2894 N N . VAL A 1 380 ? -14.523 11.367 -17.127 1.00 84.38 380 VAL A N 1
ATOM 2895 C CA . VAL A 1 380 ? -13.183 11.925 -17.326 1.00 84.38 380 VAL A CA 1
ATOM 2896 C C . VAL A 1 380 ? -12.138 10.820 -17.189 1.00 84.38 380 VAL A C 1
ATOM 2898 O O . VAL A 1 380 ? -11.973 10.204 -16.138 1.00 84.38 380 VAL A O 1
ATOM 2901 N N . LEU A 1 381 ? -11.392 10.591 -18.268 1.00 87.81 381 LEU A N 1
ATOM 2902 C CA . LEU A 1 381 ? -10.342 9.576 -18.315 1.00 87.81 381 LEU A CA 1
ATOM 2903 C C . LEU A 1 381 ? -9.089 10.041 -17.569 1.00 87.81 381 LEU A C 1
ATOM 2905 O O . LEU A 1 381 ? -8.729 11.215 -17.612 1.00 87.81 381 LEU A O 1
ATOM 2909 N N . LEU A 1 382 ? -8.379 9.110 -16.938 1.00 86.12 382 LEU A N 1
ATOM 2910 C CA . LEU A 1 382 ? -7.094 9.371 -16.293 1.00 86.12 382 LEU A CA 1
ATOM 2911 C C . LEU A 1 382 ? -5.943 8.919 -17.184 1.00 86.12 382 LEU A C 1
ATOM 2913 O O . LEU A 1 382 ? -6.034 7.881 -17.835 1.00 86.12 382 LEU A O 1
ATOM 2917 N N . ASN A 1 383 ? -4.855 9.691 -17.176 1.00 86.62 383 ASN A N 1
ATOM 2918 C CA . ASN A 1 383 ? -3.564 9.306 -17.741 1.00 86.62 383 ASN A CA 1
ATOM 2919 C C . ASN A 1 383 ? -3.655 8.694 -19.148 1.00 86.62 383 ASN A C 1
ATOM 2921 O O . ASN A 1 383 ? -3.038 7.676 -19.421 1.00 86.62 383 ASN A O 1
ATOM 2925 N N . VAL A 1 384 ? -4.399 9.315 -20.067 1.00 90.25 384 VAL A N 1
ATOM 2926 C CA . VAL A 1 384 ? -4.684 8.752 -21.407 1.00 90.25 384 VAL A CA 1
ATOM 2927 C C . VAL A 1 384 ? -3.450 8.450 -22.269 1.00 90.25 384 VAL A C 1
ATOM 2929 O O . VAL A 1 384 ? -3.558 7.751 -23.267 1.00 90.25 384 VAL A O 1
ATOM 2932 N N . HIS A 1 385 ? -2.276 8.971 -21.899 1.00 86.38 385 HIS A N 1
ATOM 2933 C CA . HIS A 1 385 ? -0.997 8.628 -22.525 1.00 86.38 385 HIS A CA 1
ATOM 2934 C C . HIS A 1 385 ? -0.516 7.208 -22.176 1.00 86.38 385 HIS A C 1
ATOM 2936 O O . HIS A 1 385 ? 0.338 6.648 -22.863 1.00 86.38 385 HIS A O 1
ATOM 2942 N N . VAL A 1 386 ? -1.039 6.631 -21.098 1.00 83.31 386 VAL A N 1
ATOM 2943 C CA . VAL A 1 386 ? -0.682 5.310 -20.597 1.00 83.31 386 VAL A CA 1
ATOM 2944 C C . VAL A 1 386 ? -1.278 4.234 -21.504 1.00 83.31 386 VAL A C 1
ATOM 2946 O O . VAL A 1 386 ? -2.461 4.257 -21.824 1.00 83.31 386 VAL A O 1
ATOM 2949 N N . GLY A 1 387 ? -0.448 3.275 -21.920 1.00 77.38 387 GLY A N 1
ATOM 2950 C CA . GLY A 1 387 ? -0.846 2.208 -22.848 1.00 77.38 387 GLY A CA 1
ATOM 2951 C C . GLY A 1 387 ? -0.713 2.579 -24.328 1.00 77.38 387 GLY A C 1
ATOM 2952 O O . GLY A 1 387 ? -0.915 1.724 -25.188 1.00 77.38 387 GLY A O 1
ATOM 2953 N N . ILE A 1 388 ? -0.314 3.815 -24.643 1.00 84.19 388 ILE A N 1
ATOM 2954 C CA . ILE A 1 388 ? 0.054 4.198 -26.006 1.00 84.19 388 ILE A CA 1
ATOM 2955 C C . ILE A 1 388 ? 1.448 3.644 -26.312 1.00 84.19 388 ILE A C 1
ATOM 2957 O O . ILE A 1 388 ? 2.396 3.850 -25.553 1.00 84.19 388 ILE A O 1
ATOM 2961 N N . SER A 1 389 ? 1.581 2.941 -27.439 1.00 79.38 389 SER A N 1
ATOM 2962 C CA . SER A 1 389 ? 2.871 2.430 -27.904 1.00 79.38 389 SER A CA 1
ATOM 2963 C C . SER A 1 389 ? 3.869 3.570 -28.096 1.00 79.38 389 SER A C 1
ATOM 2965 O O . SER A 1 389 ? 3.523 4.596 -28.688 1.00 79.38 389 SER A O 1
ATOM 2967 N N . VAL A 1 390 ? 5.115 3.360 -27.668 1.00 73.75 390 VAL A N 1
ATOM 2968 C CA . VAL A 1 390 ? 6.215 4.301 -27.915 1.00 73.75 390 VAL A CA 1
ATOM 2969 C C . VAL A 1 390 ? 6.299 4.601 -29.414 1.00 73.75 390 VAL A C 1
ATOM 2971 O O . VAL A 1 390 ? 6.110 3.714 -30.253 1.00 73.75 390 VAL A O 1
ATOM 2974 N N . SER A 1 391 ? 6.545 5.865 -29.764 1.00 72.81 391 SER A N 1
ATOM 2975 C CA . SER A 1 391 ? 6.718 6.253 -31.159 1.00 72.81 391 SER A CA 1
ATOM 2976 C C . SER A 1 391 ? 7.879 5.460 -31.768 1.00 72.81 391 SER A C 1
ATOM 2978 O O . SER A 1 391 ? 8.958 5.363 -31.192 1.00 72.81 391 SER A O 1
ATOM 2980 N N . LYS A 1 392 ? 7.665 4.883 -32.956 1.00 64.81 392 LYS A N 1
ATOM 2981 C CA . LYS A 1 392 ? 8.625 4.002 -33.651 1.00 64.81 392 LYS A CA 1
ATOM 2982 C C . LYS A 1 392 ? 9.881 4.728 -34.179 1.00 64.81 392 LYS A C 1
ATOM 2984 O O . LYS A 1 392 ? 10.556 4.216 -35.067 1.00 64.81 392 LYS A O 1
ATOM 2989 N N . GLY A 1 393 ? 10.177 5.932 -33.688 1.00 64.38 393 GLY A N 1
ATOM 2990 C CA . GLY A 1 393 ? 11.377 6.679 -34.052 1.00 64.38 393 GLY A CA 1
ATOM 2991 C C . GLY A 1 393 ? 12.596 6.046 -33.389 1.00 64.38 393 GLY A C 1
ATOM 2992 O O . GLY A 1 393 ? 12.747 6.123 -32.174 1.00 64.38 393 GLY A O 1
ATOM 2993 N N . ALA A 1 394 ? 13.443 5.388 -34.177 1.00 59.59 394 ALA A N 1
ATOM 2994 C CA . ALA A 1 394 ? 14.629 4.709 -33.670 1.00 59.59 394 ALA A CA 1
ATOM 2995 C C . ALA A 1 394 ? 15.603 5.701 -33.000 1.00 59.59 394 ALA A C 1
ATOM 2997 O O . ALA A 1 394 ? 15.978 6.708 -33.596 1.00 59.59 394 ALA A O 1
ATOM 2998 N N . GLY A 1 395 ? 16.029 5.390 -31.769 1.00 68.50 395 GLY A N 1
ATOM 2999 C CA . GLY A 1 395 ? 17.179 6.020 -31.104 1.00 68.50 395 GLY A CA 1
ATOM 3000 C C . GLY A 1 395 ? 16.913 7.263 -30.243 1.00 68.50 395 GLY A C 1
ATOM 3001 O O . GLY A 1 395 ? 17.870 7.844 -29.739 1.00 68.50 395 GLY A O 1
ATOM 3002 N N . GLY A 1 396 ? 15.660 7.689 -30.051 1.00 75.94 396 GLY A N 1
ATOM 3003 C CA . GLY A 1 396 ? 15.332 8.845 -29.203 1.00 75.94 396 GLY A CA 1
ATOM 3004 C C . GLY A 1 396 ? 15.085 8.493 -27.729 1.00 75.94 396 GLY A C 1
ATOM 3005 O O . GLY A 1 396 ? 14.449 7.485 -27.427 1.00 75.94 396 GLY A O 1
ATOM 3006 N N . THR A 1 397 ? 15.518 9.358 -26.806 1.00 74.56 397 THR A N 1
ATOM 3007 C CA . THR A 1 397 ? 15.127 9.292 -25.385 1.00 74.56 397 THR A CA 1
ATOM 3008 C C . THR A 1 397 ? 13.754 9.935 -25.191 1.00 74.56 397 THR A C 1
ATOM 3010 O O . THR A 1 397 ? 13.541 11.083 -25.580 1.00 74.56 397 THR A O 1
ATOM 3013 N N . GLN A 1 398 ? 12.818 9.213 -24.573 1.00 76.50 398 GLN A N 1
ATOM 3014 C CA . GLN A 1 398 ? 11.466 9.702 -24.305 1.00 76.50 398 GLN A CA 1
ATOM 3015 C C . GLN A 1 398 ? 11.370 10.333 -22.909 1.00 76.50 398 GLN A C 1
ATOM 3017 O O . GLN A 1 398 ? 11.800 9.736 -21.926 1.00 76.50 398 GLN A O 1
ATOM 3022 N N . PHE A 1 399 ? 10.736 11.504 -22.820 1.00 80.44 399 PHE A N 1
ATOM 3023 C CA . PHE A 1 399 ? 10.382 12.154 -21.557 1.00 80.44 399 PHE A CA 1
ATOM 3024 C C . PHE A 1 399 ? 8.865 12.320 -21.492 1.00 80.44 399 PHE A C 1
ATOM 3026 O O . PHE A 1 399 ? 8.262 12.921 -22.382 1.00 80.44 399 PHE A O 1
ATOM 3033 N N . LEU A 1 400 ? 8.248 11.758 -20.456 1.00 82.94 400 LEU A N 1
ATOM 3034 C CA . LEU A 1 400 ? 6.807 11.814 -20.221 1.00 82.94 400 LEU A CA 1
ATOM 3035 C C . LEU A 1 400 ? 6.513 12.584 -18.935 1.00 82.94 400 LEU A C 1
ATOM 3037 O O . LEU A 1 400 ? 7.391 12.792 -18.098 1.00 82.94 400 LEU A O 1
ATOM 3041 N N . VAL A 1 401 ? 5.260 13.005 -18.784 1.00 85.62 401 VAL A N 1
ATOM 3042 C CA . VAL A 1 401 ? 4.778 13.589 -17.532 1.00 85.62 401 VAL A CA 1
ATOM 3043 C C . VAL A 1 401 ? 4.913 12.578 -16.391 1.00 85.62 401 VAL A C 1
ATOM 3045 O O . VAL A 1 401 ? 4.611 11.399 -16.555 1.00 85.62 401 VAL A O 1
ATOM 3048 N N . SER A 1 402 ? 5.367 13.050 -15.230 1.00 81.00 402 SER A N 1
ATOM 3049 C CA . SER A 1 402 ? 5.375 12.279 -13.986 1.00 81.00 402 SER A CA 1
ATOM 3050 C C . SER A 1 402 ? 4.172 12.679 -13.138 1.00 81.00 402 SER A C 1
ATOM 3052 O O . SER A 1 402 ? 3.936 13.869 -12.923 1.00 81.00 402 SER A O 1
ATOM 3054 N N . GLY A 1 403 ? 3.412 11.698 -12.654 1.00 81.50 403 GLY A N 1
ATOM 3055 C CA . GLY A 1 403 ? 2.212 11.919 -11.849 1.00 81.50 403 GLY A CA 1
ATOM 3056 C C . GLY A 1 403 ? 0.901 11.860 -12.632 1.00 81.50 403 GLY A C 1
ATOM 3057 O O . GLY A 1 403 ? 0.878 11.859 -13.861 1.00 81.50 403 GLY A O 1
ATOM 3058 N N . ASP A 1 404 ? -0.198 11.800 -11.883 1.00 83.81 404 ASP A N 1
ATOM 3059 C CA . ASP A 1 404 ? -1.528 11.543 -12.433 1.00 83.81 404 ASP A CA 1
ATOM 3060 C C . ASP A 1 404 ? -2.186 12.825 -12.951 1.00 83.81 404 ASP A C 1
ATOM 3062 O O . ASP A 1 404 ? -2.068 13.879 -12.325 1.00 83.81 404 ASP A O 1
ATOM 3066 N N . TYR A 1 405 ? -2.908 12.745 -14.066 1.00 88.06 405 TYR A N 1
ATOM 3067 C CA . TYR A 1 405 ? -3.763 13.822 -14.566 1.00 88.06 405 TYR A CA 1
ATOM 3068 C C . TYR A 1 405 ? -5.055 13.273 -15.176 1.00 88.06 405 TYR A C 1
ATOM 3070 O O . TYR A 1 405 ? -5.122 12.139 -15.655 1.00 88.06 405 TYR A O 1
ATOM 3078 N N . ALA A 1 406 ? -6.078 14.117 -15.197 1.00 89.06 406 ALA A N 1
ATOM 3079 C CA . ALA A 1 406 ? -7.373 13.845 -15.793 1.00 89.06 406 ALA A CA 1
ATOM 3080 C C . ALA A 1 406 ? -7.489 14.532 -17.163 1.00 89.06 406 ALA A C 1
ATOM 3082 O O . ALA A 1 406 ? -7.074 15.679 -17.334 1.00 89.06 406 ALA A O 1
ATOM 3083 N N . PHE A 1 407 ? -8.021 13.821 -18.155 1.00 91.81 407 PHE A N 1
ATOM 3084 C CA . PHE A 1 407 ? -8.117 14.271 -19.537 1.00 91.81 407 PHE A CA 1
ATOM 3085 C C . PHE A 1 407 ? -9.444 14.985 -19.792 1.00 91.81 407 PHE A C 1
ATOM 3087 O O . PHE A 1 407 ? -10.486 14.357 -19.998 1.00 91.81 407 PHE A O 1
ATOM 3094 N N . TYR A 1 408 ? -9.381 16.315 -19.807 1.00 89.44 408 TYR A N 1
ATOM 3095 C CA . TYR A 1 408 ? -10.524 17.155 -20.138 1.00 89.44 408 TYR A CA 1
ATOM 3096 C C . TYR A 1 408 ? -10.548 17.493 -21.625 1.00 89.44 408 TYR A C 1
ATOM 3098 O O . TYR A 1 408 ? -9.533 17.894 -22.199 1.00 89.44 408 TYR A O 1
ATOM 3106 N N . HIS A 1 409 ? -11.721 17.370 -22.241 1.00 90.19 409 HIS A N 1
ATOM 3107 C CA . HIS A 1 409 ? -11.930 17.642 -23.661 1.00 90.19 409 HIS A CA 1
ATOM 3108 C C . HIS A 1 409 ? -13.293 18.294 -23.919 1.00 90.19 409 HIS A C 1
ATOM 3110 O O . HIS A 1 409 ? -14.099 18.484 -23.009 1.00 90.19 409 HIS A O 1
ATOM 3116 N N . TYR A 1 410 ? -13.543 18.667 -25.175 1.00 90.56 410 TYR A N 1
ATOM 3117 C CA . TYR A 1 410 ? -14.783 19.325 -25.584 1.00 90.56 410 TYR A CA 1
ATOM 3118 C C . TYR A 1 410 ? -16.037 18.533 -25.216 1.00 90.56 410 TYR A C 1
ATOM 3120 O O . TYR A 1 410 ? -16.003 17.302 -25.171 1.00 90.56 410 TYR A O 1
ATOM 3128 N N . MET A 1 411 ? -17.151 19.251 -25.052 1.00 87.44 411 MET A N 1
ATOM 3129 C CA . MET A 1 411 ? -18.487 18.692 -24.788 1.00 87.44 411 MET A CA 1
ATOM 3130 C C . MET A 1 411 ? -18.642 18.008 -23.423 1.00 87.44 411 MET A C 1
ATOM 3132 O O . MET A 1 411 ? -19.621 17.300 -23.193 1.00 87.44 411 MET A O 1
ATOM 3136 N N . GLN A 1 412 ? -17.706 18.221 -22.499 1.00 84.69 412 GLN A N 1
ATOM 3137 C CA . GLN A 1 412 ? -17.816 17.725 -21.130 1.00 84.69 412 GLN A CA 1
ATOM 3138 C C . GLN A 1 412 ? -18.525 18.729 -20.204 1.00 84.69 412 GLN A C 1
ATOM 3140 O O . GLN A 1 412 ? -18.591 19.931 -20.487 1.00 84.69 412 GLN A O 1
ATOM 3145 N N . GLN A 1 413 ? -19.047 18.225 -19.080 1.00 82.56 413 GLN A N 1
ATOM 3146 C CA . GLN A 1 413 ? -19.774 18.992 -18.050 1.00 82.56 413 GLN A CA 1
ATOM 3147 C C . GLN A 1 413 ? -20.968 19.814 -18.587 1.00 82.56 413 GLN A C 1
ATOM 3149 O O . GLN A 1 413 ? -21.309 20.872 -18.049 1.00 82.56 413 GLN A O 1
ATOM 3154 N N . GLY A 1 414 ? -21.613 19.321 -19.652 1.00 82.62 414 GLY A N 1
ATOM 3155 C CA . GLY A 1 414 ? -22.820 19.918 -20.235 1.00 82.62 414 GLY A CA 1
ATOM 3156 C C . GLY A 1 414 ? -22.589 21.215 -21.017 1.00 82.62 414 GLY A C 1
ATOM 3157 O O . GLY A 1 414 ? -23.543 21.943 -21.272 1.00 82.62 414 GLY A O 1
ATOM 3158 N N . VAL A 1 415 ? -21.343 21.525 -21.388 1.00 79.88 415 VAL A N 1
ATOM 3159 C CA . VAL A 1 415 ? -20.981 22.762 -22.095 1.00 79.88 415 VAL A CA 1
ATOM 3160 C C . VAL A 1 415 ? -20.578 22.453 -23.537 1.00 79.88 415 VAL A C 1
ATOM 3162 O O . VAL A 1 415 ? -19.684 21.641 -23.763 1.00 79.88 415 VAL A O 1
ATOM 3165 N N . ASN A 1 416 ? -21.187 23.141 -24.511 1.00 84.31 416 ASN A N 1
ATOM 3166 C CA . ASN A 1 416 ? -20.739 23.112 -25.905 1.00 84.31 416 ASN A CA 1
ATOM 3167 C C . ASN A 1 416 ? -19.650 24.163 -26.144 1.00 84.31 416 ASN A C 1
ATOM 3169 O O . ASN A 1 416 ? -19.923 25.307 -26.507 1.00 84.31 416 ASN A O 1
ATOM 3173 N N . ASP A 1 417 ? -18.407 23.751 -25.931 1.00 84.19 417 ASP A N 1
ATOM 3174 C CA . ASP A 1 417 ? -17.220 24.585 -26.083 1.00 84.19 417 ASP A CA 1
ATOM 3175 C C . ASP A 1 417 ? -16.444 24.318 -27.384 1.00 84.19 417 ASP A C 1
ATOM 3177 O O . ASP A 1 417 ? -15.255 24.631 -27.515 1.00 84.19 417 ASP A O 1
ATOM 3181 N N . LYS A 1 418 ? -17.127 23.744 -28.383 1.00 85.44 418 LYS A N 1
ATOM 3182 C CA . LYS A 1 418 ? -16.552 23.478 -29.701 1.00 85.44 418 LYS A CA 1
ATOM 3183 C C . LYS A 1 418 ? -16.117 24.790 -30.360 1.00 85.44 418 LYS A C 1
ATOM 3185 O O . LYS A 1 418 ? -16.915 25.696 -30.564 1.00 85.44 418 LYS A O 1
ATOM 3190 N N . GLY A 1 419 ? -14.842 24.862 -30.733 1.00 81.56 419 GLY A N 1
ATOM 3191 C CA . GLY A 1 419 ? -14.266 26.004 -31.450 1.00 81.56 419 GLY A CA 1
ATOM 3192 C C . GLY A 1 419 ? -13.667 27.099 -30.564 1.00 81.56 419 GLY A C 1
ATOM 3193 O O . GLY A 1 419 ? -12.957 27.943 -31.094 1.00 81.56 419 GLY A O 1
ATOM 3194 N N . TRP A 1 420 ? -13.872 27.072 -29.241 1.00 81.19 420 TRP A N 1
ATOM 3195 C CA . TRP A 1 420 ? -13.357 28.118 -28.338 1.00 81.19 420 TRP A CA 1
ATOM 3196 C C . TRP A 1 420 ? -12.840 27.607 -26.981 1.00 81.19 420 TRP A C 1
ATOM 3198 O O . TRP A 1 420 ? -12.097 28.309 -26.296 1.00 81.19 420 TRP A O 1
ATOM 3208 N N . GLY A 1 421 ? -13.166 26.372 -26.592 1.00 81.31 421 GLY A N 1
ATOM 3209 C CA . GLY A 1 421 ? -12.804 25.807 -25.289 1.00 81.31 421 GLY A CA 1
ATOM 3210 C C . GLY A 1 421 ? -11.368 25.294 -25.144 1.00 81.31 421 GLY A C 1
ATOM 3211 O O . GLY A 1 421 ? -11.018 24.805 -24.072 1.00 81.31 421 GLY A O 1
ATOM 3212 N N . CYS A 1 422 ? -10.527 25.358 -26.187 1.00 86.75 422 CYS A N 1
ATOM 3213 C CA . CYS A 1 422 ? -9.239 24.645 -26.221 1.00 86.75 422 CYS A CA 1
ATOM 3214 C C . CYS A 1 422 ? -8.348 24.962 -25.010 1.00 86.75 422 CYS A C 1
ATOM 3216 O O . CYS A 1 422 ? -7.907 24.054 -24.307 1.00 86.75 422 CYS A O 1
ATOM 3218 N N . ALA A 1 423 ? -8.151 26.249 -24.715 1.00 80.69 423 ALA A N 1
ATOM 3219 C CA . ALA A 1 423 ? -7.330 26.696 -23.594 1.00 80.69 423 ALA A CA 1
ATOM 3220 C C . ALA A 1 423 ? -7.939 26.315 -22.237 1.00 80.69 423 ALA A C 1
ATOM 3222 O O . ALA A 1 423 ? -7.208 25.952 -21.317 1.00 80.69 423 ALA A O 1
ATOM 3223 N N . TYR A 1 424 ? -9.269 26.350 -22.120 1.00 78.31 424 TYR A N 1
ATOM 3224 C CA . TYR A 1 424 ? -9.968 25.972 -20.897 1.00 78.31 424 TYR A CA 1
ATOM 3225 C C . TYR A 1 424 ? -9.758 24.489 -20.594 1.00 78.31 424 TYR A C 1
ATOM 3227 O O . TYR A 1 424 ? -9.291 24.165 -19.508 1.00 78.31 424 TYR A O 1
ATOM 3235 N N . ARG A 1 425 ? -9.983 23.586 -21.557 1.00 84.81 425 ARG A N 1
ATOM 3236 C CA . ARG A 1 425 ? -9.782 22.136 -21.364 1.00 84.81 425 ARG A CA 1
ATOM 3237 C C . ARG A 1 425 ? -8.329 21.773 -21.043 1.00 84.81 425 ARG A C 1
ATOM 3239 O O . ARG A 1 425 ? -8.077 20.937 -20.170 1.00 84.81 425 ARG A O 1
ATOM 3246 N N . SER A 1 426 ? -7.365 22.459 -21.663 1.00 87.75 426 SER A N 1
ATOM 3247 C CA . SER A 1 426 ? -5.949 22.332 -21.294 1.00 87.75 426 SER A CA 1
ATOM 3248 C C . SER A 1 426 ? -5.673 22.807 -19.862 1.00 87.75 426 SER A C 1
ATOM 3250 O O . SER A 1 426 ? -4.947 22.134 -19.131 1.00 87.75 426 SER A O 1
ATOM 3252 N N . LEU A 1 427 ? -6.280 23.918 -19.427 1.00 85.19 427 LEU A N 1
ATOM 3253 C CA . LEU A 1 427 ? -6.153 24.409 -18.052 1.00 85.19 427 LEU A CA 1
ATOM 3254 C C . LEU A 1 427 ? -6.775 23.443 -17.038 1.00 85.19 427 LEU A C 1
ATOM 3256 O O . LEU A 1 427 ? -6.167 23.201 -16.002 1.00 85.19 427 LEU A O 1
ATOM 3260 N N . GLN A 1 428 ? -7.941 22.859 -17.335 1.00 84.56 428 GLN A N 1
ATOM 3261 C CA . GLN A 1 428 ? -8.567 21.845 -16.475 1.00 84.56 428 GLN A CA 1
ATOM 3262 C C . GLN A 1 428 ? -7.662 20.614 -16.326 1.00 84.56 428 GLN A C 1
ATOM 3264 O O . GLN A 1 428 ? -7.452 20.130 -15.215 1.00 84.56 428 GLN A O 1
ATOM 3269 N N . THR A 1 429 ? -7.063 20.159 -17.431 1.00 88.50 429 THR A N 1
ATOM 3270 C CA . THR A 1 429 ? -6.089 19.056 -17.435 1.00 88.50 429 THR A CA 1
ATOM 3271 C C . THR A 1 429 ? -4.874 19.389 -16.561 1.00 88.50 429 THR A C 1
ATOM 3273 O O . THR A 1 429 ? -4.516 18.603 -15.684 1.00 88.50 429 THR A O 1
ATOM 3276 N N . LEU A 1 430 ? -4.288 20.583 -16.700 1.00 89.12 430 LEU A N 1
ATOM 3277 C CA . LEU A 1 430 ? -3.164 21.026 -15.864 1.00 89.12 430 LEU A CA 1
ATOM 3278 C C . LEU A 1 430 ? -3.548 21.171 -14.381 1.00 89.12 430 LEU A C 1
ATOM 3280 O O . LEU A 1 430 ? -2.813 20.730 -13.498 1.00 89.12 430 LEU A O 1
ATOM 3284 N N . ALA A 1 431 ? -4.707 21.766 -14.095 1.00 84.31 431 ALA A N 1
ATOM 3285 C CA . ALA A 1 431 ? -5.216 21.921 -12.736 1.00 84.31 431 ALA A CA 1
ATOM 3286 C C . ALA A 1 431 ? -5.442 20.558 -12.070 1.00 84.31 431 ALA A C 1
ATOM 3288 O O . ALA A 1 431 ? -5.102 20.382 -10.900 1.00 84.31 431 ALA A O 1
ATOM 3289 N N . SER A 1 432 ? -5.943 19.574 -12.823 1.00 85.50 432 SER A N 1
ATOM 3290 C CA . SER A 1 432 ? -6.115 18.211 -12.320 1.00 85.50 432 SER A CA 1
ATOM 3291 C C . SER A 1 432 ? -4.791 17.571 -11.908 1.00 85.50 432 SER A C 1
ATOM 3293 O O . SER A 1 432 ? -4.749 16.915 -10.873 1.00 85.50 432 SER A O 1
ATOM 3295 N N . TRP A 1 433 ? -3.698 17.827 -12.638 1.00 87.56 433 TRP A N 1
ATOM 3296 C CA . TRP A 1 433 ? -2.373 17.319 -12.280 1.00 87.56 433 TRP A CA 1
ATOM 3297 C C . TRP A 1 433 ? -1.894 17.877 -10.935 1.00 87.56 433 TRP A C 1
ATOM 3299 O O . TRP A 1 433 ? -1.391 17.132 -10.096 1.00 87.56 433 TRP A O 1
ATOM 3309 N N . LEU A 1 434 ? -2.111 19.170 -10.670 1.00 84.88 434 LEU A N 1
ATOM 3310 C CA . LEU A 1 434 ? -1.760 19.776 -9.378 1.00 84.88 434 LEU A CA 1
ATOM 3311 C C . LEU A 1 434 ? -2.557 19.167 -8.215 1.00 84.88 434 LEU A C 1
ATOM 3313 O O . LEU A 1 434 ? -2.004 18.959 -7.135 1.00 84.88 434 LEU A O 1
ATOM 3317 N N . VAL A 1 435 ? -3.842 18.874 -8.436 1.00 80.44 435 VAL A N 1
ATOM 3318 C CA . VAL A 1 435 ? -4.730 18.281 -7.423 1.00 80.44 435 VAL A CA 1
ATOM 3319 C C . VAL A 1 435 ? -4.375 16.820 -7.163 1.00 80.44 435 VAL A C 1
ATOM 3321 O O . VAL A 1 435 ? -4.144 16.441 -6.016 1.00 80.44 435 VAL A O 1
ATOM 3324 N N . LEU A 1 436 ? -4.287 16.008 -8.219 1.00 80.56 436 LEU A N 1
ATOM 3325 C CA . LEU A 1 436 ? -4.032 14.567 -8.127 1.00 80.56 436 LEU A CA 1
ATOM 3326 C C . LEU A 1 436 ? -2.623 14.243 -7.610 1.00 80.56 436 LEU A C 1
ATOM 3328 O O . LEU A 1 436 ? -2.395 13.150 -7.092 1.00 80.56 436 LEU A O 1
ATOM 3332 N N . ASN A 1 437 ? -1.690 15.194 -7.707 1.00 81.69 437 ASN A N 1
ATOM 3333 C CA . ASN A 1 437 ? -0.343 15.082 -7.146 1.00 81.69 437 ASN A CA 1
ATOM 3334 C C . ASN A 1 437 ? -0.134 15.944 -5.891 1.00 81.69 437 ASN A C 1
ATOM 3336 O O . ASN A 1 437 ? 1.006 16.146 -5.488 1.00 81.69 437 ASN A O 1
ATOM 3340 N N . HIS A 1 438 ? -1.217 16.408 -5.256 1.00 81.19 438 HIS A N 1
ATOM 3341 C CA . HIS A 1 438 ? -1.235 17.011 -3.913 1.00 81.19 438 HIS A CA 1
ATOM 3342 C C . HIS A 1 438 ? -0.434 18.312 -3.747 1.00 81.19 438 HIS A C 1
ATOM 3344 O O . HIS A 1 438 ? -0.100 18.704 -2.630 1.00 81.19 438 HIS A O 1
ATOM 3350 N N . TYR A 1 439 ? -0.169 19.028 -4.839 1.00 80.25 439 TYR A N 1
ATOM 3351 C CA . TYR A 1 439 ? 0.529 20.316 -4.803 1.00 80.25 439 TYR A CA 1
ATOM 3352 C C . TYR A 1 439 ? -0.337 21.469 -4.297 1.00 80.25 439 TYR A C 1
ATOM 3354 O O . TYR A 1 439 ? 0.188 22.534 -3.976 1.00 80.25 439 TYR A O 1
ATOM 3362 N N . ASN A 1 440 ? -1.661 21.294 -4.237 1.00 67.19 440 ASN A N 1
ATOM 3363 C CA . ASN A 1 440 ? -2.544 22.330 -3.725 1.00 67.19 440 ASN A CA 1
ATOM 3364 C C . ASN A 1 440 ? -3.768 21.764 -2.978 1.00 67.19 440 ASN A C 1
ATOM 3366 O O . ASN A 1 440 ? -4.729 21.332 -3.623 1.00 67.19 440 ASN A O 1
ATOM 3370 N N . PRO A 1 441 ? -3.787 21.827 -1.634 1.00 55.75 441 PRO A N 1
ATOM 3371 C CA . PRO A 1 441 ? -4.935 21.387 -0.843 1.00 55.75 441 PRO A CA 1
ATOM 3372 C C . PRO A 1 441 ? -6.145 22.332 -0.968 1.00 55.75 441 PRO A C 1
ATOM 3374 O O . PRO A 1 441 ? -7.281 21.886 -0.840 1.00 55.75 441 PRO A O 1
ATOM 3377 N N . VAL A 1 442 ? -5.939 23.617 -1.285 1.00 51.50 442 VAL A N 1
ATOM 3378 C CA . VAL A 1 442 ? -7.016 24.616 -1.456 1.00 51.50 442 VAL A CA 1
ATOM 3379 C C . VAL A 1 442 ? -7.779 24.393 -2.768 1.00 51.50 442 VAL A C 1
ATOM 3381 O O . VAL A 1 442 ? -9.001 24.554 -2.817 1.00 51.50 442 VAL A O 1
ATOM 3384 N N . ILE A 1 443 ? -7.090 23.947 -3.828 1.00 51.84 443 ILE A N 1
ATOM 3385 C CA . ILE A 1 443 ? -7.748 23.591 -5.095 1.00 51.84 443 ILE A CA 1
ATOM 3386 C C . ILE A 1 443 ? -8.610 22.336 -4.932 1.00 51.84 443 ILE A C 1
ATOM 3388 O O . ILE A 1 443 ? -9.597 22.218 -5.637 1.00 51.84 443 ILE A O 1
ATOM 3392 N N . HIS A 1 444 ? -8.342 21.441 -3.978 1.00 49.97 444 HIS A N 1
ATOM 3393 C CA . HIS A 1 444 ? -9.163 20.239 -3.770 1.00 49.97 444 HIS A CA 1
ATOM 3394 C C . HIS A 1 444 ? -10.644 20.572 -3.483 1.00 49.97 444 HIS A C 1
ATOM 3396 O O . HIS A 1 444 ? -11.550 19.951 -4.038 1.00 49.97 444 HIS A O 1
ATOM 3402 N N . GLN A 1 445 ? -10.907 21.620 -2.694 1.00 40.72 445 GLN A N 1
ATOM 3403 C CA . GLN A 1 445 ? -12.267 22.112 -2.425 1.00 40.72 445 GLN A CA 1
ATOM 3404 C C . GLN A 1 445 ? -12.850 22.907 -3.611 1.00 40.72 445 GLN A C 1
ATOM 3406 O O . GLN A 1 445 ? -14.039 22.804 -3.909 1.00 40.72 445 GLN A O 1
ATOM 3411 N N . TRP A 1 446 ? -12.009 23.654 -4.335 1.00 44.47 446 TRP A N 1
ATOM 3412 C CA . TRP A 1 446 ? -12.389 24.400 -5.544 1.00 44.47 446 TRP A CA 1
ATOM 3413 C C . TRP A 1 446 ? -12.694 23.495 -6.749 1.00 44.47 446 TRP A C 1
ATOM 3415 O O . TRP A 1 446 ? -13.633 23.773 -7.492 1.00 44.47 446 TRP A O 1
ATOM 3425 N N . TYR A 1 447 ? -11.954 22.400 -6.925 1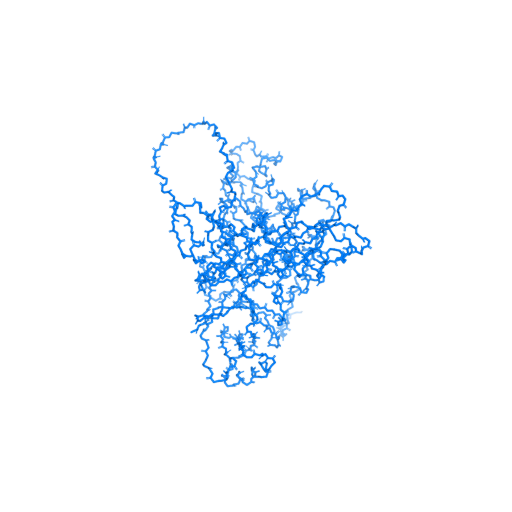.00 51.38 447 TYR A N 1
ATOM 3426 C CA . TYR A 1 447 ? -12.114 21.383 -7.968 1.00 51.38 447 TYR A CA 1
ATOM 3427 C C . TYR A 1 447 ? -13.517 20.768 -7.912 1.00 51.38 447 TYR A C 1
ATOM 3429 O O . TYR A 1 447 ? -14.204 20.696 -8.933 1.00 51.38 447 TYR A O 1
ATOM 3437 N N . LEU A 1 448 ? -13.993 20.461 -6.698 1.00 45.78 448 LEU A N 1
ATOM 3438 C CA . LEU A 1 448 ? -15.360 20.001 -6.440 1.00 45.78 448 LEU A CA 1
ATOM 3439 C C . LEU A 1 448 ? -16.429 21.053 -6.775 1.00 45.78 448 LEU A C 1
ATOM 3441 O O . LEU A 1 448 ? -17.501 20.696 -7.262 1.00 45.78 448 LEU A O 1
ATOM 3445 N N . TYR A 1 449 ? -16.153 22.338 -6.531 1.00 43.34 449 TYR A N 1
ATOM 3446 C CA . TYR A 1 449 ? -17.165 23.397 -6.627 1.00 43.34 449 TYR A CA 1
ATOM 3447 C C . TYR A 1 449 ? -17.253 24.081 -8.002 1.00 43.34 449 TYR A C 1
ATOM 3449 O O . TYR A 1 449 ? -18.347 24.443 -8.431 1.00 43.34 449 TYR A O 1
ATOM 3457 N N . THR A 1 450 ? -16.128 24.281 -8.695 1.00 43.81 450 THR A N 1
ATOM 3458 C CA . THR A 1 450 ? -16.045 25.176 -9.872 1.00 43.81 450 THR A CA 1
ATOM 3459 C C . THR A 1 450 ? -15.680 24.485 -11.179 1.00 43.81 450 THR A C 1
ATOM 3461 O O . THR A 1 450 ? -16.100 24.965 -12.226 1.00 43.81 450 THR A O 1
ATOM 3464 N N . LEU A 1 451 ? -14.950 23.365 -11.142 1.00 47.78 451 LEU A N 1
ATOM 3465 C CA . LEU A 1 451 ? -14.553 22.621 -12.346 1.00 47.78 451 LEU A CA 1
ATOM 3466 C C . LEU A 1 451 ? -15.523 21.481 -12.689 1.00 47.78 451 LEU A C 1
ATOM 3468 O O . LEU A 1 451 ? -15.710 21.179 -13.865 1.00 47.78 451 LEU A O 1
ATOM 3472 N N . ASN A 1 452 ? -16.178 20.898 -11.678 1.00 43.50 452 ASN A N 1
ATOM 3473 C CA . ASN A 1 452 ? -17.211 19.868 -11.852 1.00 43.50 452 ASN A CA 1
ATOM 3474 C C . ASN A 1 452 ? -18.609 20.406 -12.170 1.00 43.50 452 ASN A C 1
ATOM 3476 O O . ASN A 1 452 ? -19.455 19.668 -12.671 1.00 43.50 452 ASN A O 1
ATOM 3480 N N . ARG A 1 453 ? -18.871 21.682 -11.883 1.00 41.94 453 ARG A N 1
ATOM 3481 C CA . ARG A 1 453 ? -20.080 22.377 -12.330 1.00 41.94 453 ARG A CA 1
ATOM 3482 C C . ARG A 1 453 ? -19.711 23.302 -13.474 1.00 41.94 453 ARG A C 1
ATOM 3484 O O . ARG A 1 453 ? -18.634 23.885 -13.473 1.00 41.94 453 ARG A O 1
ATOM 3491 N N . SER A 1 454 ? -20.635 23.489 -14.408 1.00 41.12 454 SER A N 1
ATOM 3492 C CA . SER A 1 454 ? -20.541 24.333 -15.610 1.00 41.12 454 SER A CA 1
ATOM 3493 C C . SER A 1 454 ? -20.168 25.815 -15.347 1.00 41.12 454 SER A C 1
ATOM 3495 O O . SER A 1 454 ? -20.119 26.624 -16.270 1.00 41.12 454 SER A O 1
ATOM 3497 N N . CYS A 1 455 ? -19.894 26.191 -14.093 1.00 38.16 455 CYS A N 1
ATOM 3498 C CA . CYS A 1 455 ? -19.601 27.535 -13.609 1.00 38.16 455 CYS A CA 1
ATOM 3499 C C . CYS A 1 455 ? -18.269 28.105 -14.113 1.00 38.16 455 CYS A C 1
ATOM 3501 O O . CYS A 1 455 ? -18.217 29.304 -14.360 1.00 38.16 455 CYS A O 1
ATOM 3503 N N . PHE A 1 456 ? -17.215 27.302 -14.329 1.00 41.69 456 PHE A N 1
ATOM 3504 C CA . PHE A 1 456 ? -15.948 27.857 -14.850 1.00 41.69 456 PHE A CA 1
ATOM 3505 C C . PHE A 1 456 ? -16.124 28.513 -16.225 1.00 41.69 456 PHE A C 1
ATOM 3507 O O . PHE A 1 456 ? -15.449 29.479 -16.565 1.00 41.69 456 PHE A O 1
ATOM 3514 N N . VAL A 1 457 ? -17.070 27.992 -17.004 1.00 40.38 457 VAL A N 1
ATOM 3515 C CA . VAL A 1 457 ? -17.397 28.515 -18.324 1.00 40.38 457 VAL A CA 1
ATOM 3516 C C . VAL A 1 457 ? -18.532 29.546 -18.256 1.00 40.38 457 VAL A C 1
ATOM 3518 O O . VAL A 1 457 ? -18.494 30.547 -18.964 1.00 40.38 457 VAL A O 1
ATOM 3521 N N . GLY A 1 458 ? -19.515 29.344 -17.372 1.00 33.66 458 GLY A N 1
ATOM 3522 C CA . GLY A 1 458 ? -20.676 30.230 -17.229 1.00 33.66 458 GLY A CA 1
ATOM 3523 C C . GLY A 1 458 ? -20.462 31.512 -16.411 1.00 33.66 458 GLY A C 1
ATOM 3524 O O . GLY A 1 458 ? -21.324 32.383 -16.445 1.00 33.66 458 GLY A O 1
ATOM 3525 N N . SER A 1 459 ? -19.363 31.644 -15.659 1.00 36.19 459 SER A N 1
ATOM 3526 C CA . SER A 1 459 ? -19.113 32.789 -14.759 1.00 36.19 459 SER A CA 1
ATOM 3527 C C . SER A 1 459 ? -18.000 33.735 -15.227 1.00 36.19 459 SER A C 1
ATOM 3529 O O . SER A 1 459 ? -17.635 34.653 -14.493 1.00 36.19 459 SER A O 1
ATOM 3531 N N . CYS A 1 460 ? -17.459 33.542 -16.434 1.00 36.44 460 CYS A N 1
ATOM 3532 C CA . CYS A 1 460 ? -16.536 34.506 -17.033 1.00 36.44 460 CYS A CA 1
ATOM 3533 C C . CYS A 1 460 ? -17.315 35.797 -17.378 1.00 36.44 460 CYS A C 1
ATOM 3535 O O . CYS A 1 460 ? -18.425 35.676 -17.888 1.00 36.44 460 CYS A O 1
ATOM 3537 N N . PRO A 1 461 ? -16.784 37.015 -17.149 1.00 34.50 461 PRO A N 1
ATOM 3538 C CA . PRO A 1 461 ? -17.520 38.264 -17.399 1.00 34.50 461 PRO A CA 1
ATOM 3539 C C . PRO A 1 461 ? -17.935 38.489 -18.861 1.00 34.50 461 PRO A C 1
ATOM 3541 O O . PRO A 1 461 ? -18.846 39.270 -19.110 1.00 34.50 461 PRO A O 1
ATOM 3544 N N . ASP A 1 462 ? -17.312 37.776 -19.806 1.00 37.00 462 ASP A N 1
ATOM 3545 C CA . ASP A 1 462 ? -17.564 37.892 -21.242 1.00 37.00 462 ASP A CA 1
ATOM 3546 C C . ASP A 1 462 ? -17.674 36.507 -21.915 1.00 37.00 462 ASP A C 1
ATOM 3548 O O . ASP A 1 462 ? -16.731 36.065 -22.582 1.00 37.00 462 ASP A O 1
ATOM 3552 N N . PRO A 1 463 ? -18.791 35.770 -21.777 1.00 36.84 463 PRO A N 1
ATOM 3553 C CA . PRO A 1 463 ? -19.134 34.786 -22.792 1.00 36.84 463 PRO A CA 1
ATOM 3554 C C . PRO A 1 463 ? -19.467 35.553 -24.089 1.00 36.84 463 PRO A C 1
ATOM 3556 O O . PRO A 1 463 ? -20.165 36.572 -24.026 1.00 36.84 463 PRO A O 1
ATOM 3559 N N . PRO A 1 464 ? -18.980 35.128 -25.270 1.00 38.31 464 PRO A N 1
ATOM 3560 C CA . PRO A 1 464 ? -19.311 35.808 -26.520 1.00 38.31 464 PRO A CA 1
ATOM 3561 C C . PRO A 1 464 ? -20.836 35.845 -26.698 1.00 38.31 464 PRO A C 1
ATOM 3563 O O . PRO A 1 464 ? -21.509 34.819 -26.608 1.00 38.31 464 PRO A O 1
ATOM 3566 N N . ARG A 1 465 ? -21.383 37.049 -26.913 1.00 37.72 465 ARG A N 1
ATOM 3567 C CA . ARG A 1 465 ? -22.833 37.308 -26.978 1.00 37.72 465 ARG A CA 1
ATOM 3568 C C . ARG A 1 465 ? -23.518 36.753 -28.239 1.00 37.72 465 ARG A C 1
ATOM 3570 O O . ARG A 1 465 ? -24.741 36.785 -28.297 1.00 37.72 465 ARG A O 1
ATOM 3577 N N . ASP A 1 466 ? -22.776 36.215 -29.209 1.00 38.03 466 ASP A N 1
ATOM 3578 C CA . ASP A 1 466 ? -23.328 35.548 -30.398 1.00 38.03 466 ASP A CA 1
ATOM 3579 C C . ASP A 1 466 ? -22.499 34.287 -30.743 1.00 38.03 466 ASP A C 1
ATOM 3581 O O . ASP A 1 466 ? -21.278 34.383 -30.902 1.00 38.03 466 ASP A O 1
ATOM 3585 N N . PRO A 1 467 ? -23.125 33.101 -30.898 1.00 38.16 467 PRO A N 1
ATOM 3586 C CA . PRO A 1 467 ? -22.452 31.872 -31.333 1.00 38.16 467 PRO A CA 1
ATOM 3587 C C . PRO A 1 467 ? -21.809 31.943 -32.729 1.00 38.16 467 PRO A C 1
ATOM 3589 O O . PRO A 1 467 ? -21.119 31.002 -33.118 1.00 38.16 467 PRO A O 1
ATOM 3592 N N . ARG A 1 468 ? -22.055 33.006 -33.506 1.00 37.06 468 ARG A N 1
ATOM 3593 C CA . ARG A 1 468 ? -21.535 33.189 -34.873 1.00 37.06 468 ARG A CA 1
ATOM 3594 C C . ARG A 1 468 ? -20.283 34.063 -34.960 1.00 37.06 468 ARG A C 1
ATOM 3596 O O . ARG A 1 468 ? -19.686 34.124 -36.029 1.00 37.06 468 ARG A O 1
ATOM 3603 N N . ASP A 1 469 ? -19.850 34.671 -33.856 1.00 35.84 469 ASP A N 1
ATOM 3604 C CA . ASP A 1 469 ? -18.696 35.589 -33.821 1.00 35.84 469 ASP A CA 1
ATOM 3605 C C . ASP A 1 469 ? -17.384 34.907 -33.367 1.00 35.84 469 ASP A C 1
ATOM 3607 O O . ASP A 1 469 ? -16.410 35.535 -32.955 1.00 35.84 469 ASP A O 1
ATOM 3611 N N . THR A 1 470 ? -17.331 33.573 -33.428 1.00 39.88 470 THR A N 1
ATOM 3612 C CA . THR A 1 470 ? -16.275 32.729 -32.834 1.00 39.88 470 THR A CA 1
ATOM 3613 C C . THR A 1 470 ? -14.948 32.696 -33.609 1.00 39.88 470 THR A C 1
ATOM 3615 O O . THR A 1 470 ? -14.130 31.806 -33.386 1.00 39.88 470 THR A O 1
ATOM 3618 N N . GLY A 1 471 ? -14.710 33.614 -34.547 1.00 31.69 471 GLY A N 1
ATOM 3619 C CA . GLY A 1 471 ? -13.581 33.519 -35.481 1.00 31.69 471 GLY A CA 1
ATOM 3620 C C . GLY A 1 471 ? -12.203 33.906 -34.924 1.00 31.69 471 GLY A C 1
ATOM 3621 O O . GLY A 1 471 ? -11.191 33.446 -35.454 1.00 31.69 471 GLY A O 1
ATOM 3622 N N . THR A 1 472 ? -12.118 34.754 -33.891 1.00 31.72 472 THR A N 1
ATOM 3623 C CA . THR A 1 472 ? -10.887 35.556 -33.682 1.00 31.72 472 THR A CA 1
ATOM 3624 C C . THR A 1 472 ? -10.350 35.678 -32.254 1.00 31.72 472 THR A C 1
ATOM 3626 O O . THR A 1 472 ? -9.296 36.288 -32.070 1.00 31.72 472 THR A O 1
ATOM 3629 N N . HIS A 1 473 ? -10.946 35.055 -31.234 1.00 40.06 473 HIS A N 1
ATOM 3630 C CA . HIS A 1 473 ? -10.400 35.108 -29.864 1.00 40.06 473 HIS A CA 1
ATOM 3631 C C . HIS A 1 473 ? -9.814 33.782 -29.378 1.00 40.06 473 HIS A C 1
ATOM 3633 O O . HIS A 1 473 ? -10.238 33.186 -28.390 1.00 40.06 473 HIS A O 1
ATOM 3639 N N . TRP A 1 474 ? -8.745 33.363 -30.054 1.00 34.25 474 TRP A N 1
ATOM 3640 C CA . TRP A 1 474 ? -7.842 32.318 -29.580 1.00 34.25 474 TRP A CA 1
ATOM 3641 C C . TRP A 1 474 ? -7.000 32.849 -28.414 1.00 34.25 474 TRP A C 1
ATOM 3643 O O . TRP A 1 474 ? -6.091 33.656 -28.605 1.00 34.25 474 TRP A O 1
ATOM 3653 N N . ARG A 1 475 ? -7.265 32.397 -27.186 1.00 43.47 475 ARG A N 1
ATOM 3654 C CA . ARG A 1 475 ? -6.375 32.677 -26.046 1.00 43.47 475 ARG A CA 1
ATOM 3655 C C . ARG A 1 475 ? -5.236 31.642 -26.033 1.00 43.47 475 ARG A C 1
ATOM 3657 O O . ARG A 1 475 ? -5.438 30.520 -25.587 1.00 43.47 475 ARG A O 1
ATOM 3664 N N . GLN A 1 476 ? -4.045 31.997 -26.527 1.00 41.16 476 GLN A N 1
ATOM 3665 C CA . GLN A 1 476 ? -2.825 31.157 -26.480 1.00 41.16 476 GLN A CA 1
ATOM 3666 C C . GLN A 1 476 ? -1.911 31.524 -25.303 1.00 41.16 476 GLN A C 1
ATOM 3668 O O . GLN A 1 476 ? -1.697 32.706 -25.113 1.00 41.16 476 GLN A O 1
ATOM 3673 N N . THR A 1 477 ? -1.342 30.535 -24.591 1.00 39.62 477 THR A N 1
ATOM 3674 C CA . THR A 1 477 ? -0.246 30.558 -23.570 1.00 39.62 477 THR A CA 1
ATOM 3675 C C . THR A 1 477 ? -0.106 31.763 -22.613 1.00 39.62 477 THR A C 1
ATOM 3677 O O . THR A 1 477 ? -0.116 31.559 -21.400 1.00 39.62 477 THR A O 1
ATOM 3680 N N . ALA A 1 478 ? -0.001 33.005 -23.085 1.00 33.53 478 ALA A N 1
ATOM 3681 C CA . ALA A 1 478 ? 0.155 34.209 -22.259 1.00 33.53 478 ALA A CA 1
ATOM 3682 C C . ALA A 1 478 ? -1.057 34.549 -21.347 1.00 33.53 478 ALA A C 1
ATOM 3684 O O . ALA A 1 478 ? -0.846 34.962 -20.207 1.00 33.53 478 ALA A O 1
ATOM 3685 N N . PRO A 1 479 ? -2.330 34.333 -21.741 1.00 42.12 479 PRO A N 1
ATOM 3686 C CA . PRO A 1 479 ? -3.477 34.475 -20.853 1.00 42.12 479 PRO A CA 1
ATOM 3687 C C . PRO A 1 479 ? -3.661 33.290 -19.910 1.00 42.12 479 PRO A C 1
ATOM 3689 O O . PRO A 1 479 ? -4.394 33.448 -18.951 1.00 42.12 479 PRO A O 1
ATOM 3692 N N . LEU A 1 480 ? -3.039 32.122 -20.133 1.00 36.91 480 LEU A N 1
ATOM 3693 C CA . LEU A 1 480 ? -3.140 30.985 -19.201 1.00 36.91 480 LEU A CA 1
ATOM 3694 C C . LEU A 1 480 ? -2.336 31.256 -17.925 1.00 36.91 480 LEU A C 1
ATOM 3696 O O . LEU A 1 480 ? -2.843 31.058 -16.823 1.00 36.91 480 LEU A O 1
ATOM 3700 N N . SER A 1 481 ? -1.126 31.802 -18.068 1.00 43.25 481 SER A N 1
ATOM 3701 C CA . SER A 1 481 ? -0.341 32.321 -16.941 1.00 43.25 481 SER A CA 1
ATOM 3702 C C . SER A 1 481 ? -0.989 33.562 -16.310 1.00 43.25 481 SER A C 1
ATOM 3704 O O . SER A 1 481 ? -0.884 33.761 -15.100 1.00 43.25 481 SER A O 1
ATOM 3706 N N . GLY A 1 482 ? -1.702 34.365 -17.110 1.00 35.19 482 GLY A N 1
ATOM 3707 C CA . GLY A 1 482 ? -2.519 35.500 -16.672 1.00 35.19 482 GLY A CA 1
ATOM 3708 C C . GLY A 1 482 ? -3.803 35.122 -15.918 1.00 35.19 482 GLY A C 1
ATOM 3709 O O . GLY A 1 482 ? -4.090 35.747 -14.911 1.00 35.19 482 GLY A O 1
ATOM 3710 N N . LEU A 1 483 ? -4.544 34.089 -16.331 1.00 39.38 483 LEU A N 1
ATOM 3711 C CA . LEU A 1 483 ? -5.752 33.556 -15.671 1.00 39.38 483 LEU A CA 1
ATOM 3712 C C . LEU A 1 483 ? -5.391 32.834 -14.368 1.00 39.38 483 LEU A C 1
ATOM 3714 O O . LEU A 1 483 ? -6.028 33.064 -13.343 1.00 39.38 483 LEU A O 1
ATOM 3718 N N . LEU A 1 484 ? -4.281 32.083 -14.368 1.00 41.44 484 LEU A N 1
ATOM 3719 C CA . LEU A 1 484 ? -3.634 31.586 -13.146 1.00 41.44 484 LEU A CA 1
ATOM 3720 C C . LEU A 1 484 ? -3.103 32.712 -12.240 1.00 41.44 484 LEU A C 1
ATOM 3722 O O . LEU A 1 484 ? -2.779 32.450 -11.088 1.00 41.44 484 LEU A O 1
ATOM 3726 N N . ARG A 1 485 ? -2.988 33.955 -12.728 1.00 33.12 485 ARG A N 1
ATOM 3727 C CA . ARG A 1 485 ? -2.632 35.138 -11.924 1.00 33.12 485 ARG A CA 1
ATOM 3728 C C . ARG A 1 485 ? -3.847 35.972 -11.506 1.00 33.12 485 ARG A C 1
ATOM 3730 O O . ARG A 1 485 ? -3.831 36.489 -10.401 1.00 33.12 485 ARG A O 1
ATOM 3737 N N . LEU A 1 486 ? -4.869 36.137 -12.344 1.00 32.09 486 LEU A N 1
ATOM 3738 C CA . LEU A 1 486 ? -5.953 37.110 -12.151 1.00 32.09 486 LEU A CA 1
ATOM 3739 C C . LEU A 1 486 ? -7.097 36.559 -11.289 1.00 32.09 486 LEU A C 1
ATOM 3741 O O . LEU A 1 486 ? -7.474 37.220 -10.324 1.00 32.09 486 LEU A O 1
ATOM 3745 N N . ASP A 1 487 ? -7.569 35.331 -11.532 1.00 35.47 487 ASP A N 1
ATOM 3746 C CA . ASP A 1 487 ? -8.590 34.705 -10.666 1.00 35.47 487 ASP A CA 1
ATOM 3747 C C . ASP A 1 487 ? -8.000 34.214 -9.334 1.00 35.47 487 ASP A C 1
ATOM 3749 O O . ASP A 1 487 ? -8.660 34.203 -8.295 1.00 35.47 487 ASP A O 1
ATOM 3753 N N . TRP A 1 488 ? -6.710 33.878 -9.338 1.00 34.91 488 TRP A N 1
ATOM 3754 C CA . TRP A 1 488 ? -5.959 33.409 -8.169 1.00 34.91 488 TRP A CA 1
ATOM 3755 C C . TRP A 1 488 ? -5.661 34.523 -7.155 1.00 34.91 488 TRP A C 1
ATOM 3757 O O . TRP A 1 488 ? -5.660 34.274 -5.946 1.00 34.91 488 TRP A O 1
ATOM 3767 N N . VAL A 1 489 ? -5.447 35.756 -7.639 1.00 31.02 489 VAL A N 1
ATOM 3768 C CA . VAL A 1 489 ? -5.192 36.958 -6.822 1.00 31.02 489 VAL A CA 1
ATOM 3769 C C . VAL A 1 489 ? -6.465 37.495 -6.169 1.00 31.02 489 VAL A C 1
ATOM 3771 O O . VAL A 1 489 ? -6.373 38.115 -5.111 1.00 31.02 489 VAL A O 1
ATOM 3774 N N . HIS A 1 490 ? -7.645 37.242 -6.739 1.00 33.78 490 HIS A N 1
ATOM 3775 C CA . HIS A 1 490 ? -8.874 37.854 -6.238 1.00 33.78 490 HIS A CA 1
ATOM 3776 C C . HIS A 1 490 ? -9.466 37.163 -4.995 1.00 33.78 490 HIS A C 1
ATOM 3778 O O . HIS A 1 490 ? -10.312 37.762 -4.329 1.00 33.78 490 HIS A O 1
ATOM 3784 N N . ARG A 1 491 ? -9.052 35.924 -4.665 1.00 36.75 491 ARG A N 1
ATOM 3785 C CA . ARG A 1 491 ? -9.654 35.138 -3.560 1.00 36.75 491 ARG A CA 1
ATOM 3786 C C . ARG A 1 491 ? -8.689 34.363 -2.653 1.00 36.75 491 ARG A C 1
ATOM 3788 O O . ARG A 1 491 ? -9.141 33.825 -1.647 1.00 36.75 491 ARG A O 1
ATOM 3795 N N . SER A 1 492 ? -7.386 34.336 -2.937 1.00 33.91 492 SER A N 1
ATOM 3796 C CA . SER A 1 492 ? -6.401 33.589 -2.134 1.00 33.91 492 SER A CA 1
ATOM 3797 C C . SER A 1 492 ? -5.279 34.522 -1.683 1.00 33.91 492 SER A C 1
ATOM 3799 O O . SER A 1 492 ? -4.584 35.120 -2.502 1.00 33.91 492 SER A O 1
ATOM 3801 N N . GLY A 1 493 ? -5.134 34.686 -0.368 1.00 33.56 493 GLY A N 1
ATOM 3802 C CA . GLY A 1 493 ? -4.229 35.648 0.259 1.00 33.56 493 GLY A CA 1
ATOM 3803 C C . GLY A 1 493 ? -2.733 35.499 -0.077 1.00 33.56 493 GLY A C 1
ATOM 3804 O O . GLY A 1 493 ? -2.267 34.562 -0.721 1.00 33.56 493 GLY A O 1
ATOM 3805 N N . ILE A 1 494 ? -1.978 36.477 0.427 1.00 31.61 494 ILE A N 1
ATOM 3806 C CA . ILE A 1 494 ? -0.600 36.902 0.106 1.00 31.61 494 ILE A CA 1
ATOM 3807 C C . ILE A 1 494 ? 0.477 35.791 0.004 1.00 31.61 494 ILE A C 1
ATOM 3809 O O . ILE A 1 494 ? 1.470 35.992 -0.697 1.00 31.61 494 ILE A O 1
ATOM 3813 N N . CYS A 1 495 ? 0.298 34.606 0.600 1.00 32.66 495 CYS A N 1
ATOM 3814 C CA . CYS A 1 495 ? 1.316 33.539 0.609 1.00 32.66 495 CYS A CA 1
ATOM 3815 C C . CYS A 1 495 ? 1.612 32.924 -0.773 1.00 32.66 495 CYS A C 1
ATOM 3817 O O . CYS A 1 495 ? 2.739 32.506 -1.038 1.00 32.66 495 CYS A O 1
ATOM 3819 N N . ALA A 1 496 ? 0.645 32.916 -1.693 1.00 34.62 496 ALA A N 1
ATOM 3820 C CA . ALA A 1 496 ? 0.773 32.198 -2.964 1.00 34.62 496 ALA A CA 1
ATOM 3821 C C . ALA A 1 496 ? 1.597 32.953 -4.036 1.00 34.62 496 ALA A C 1
ATOM 3823 O O . ALA A 1 496 ? 2.081 32.355 -4.999 1.00 34.62 496 ALA A O 1
ATOM 3824 N N . ARG A 1 497 ? 1.830 34.265 -3.846 1.00 30.44 497 ARG A N 1
ATOM 3825 C CA . ARG A 1 497 ? 2.715 35.067 -4.718 1.00 30.44 497 ARG A CA 1
ATOM 3826 C C . ARG A 1 497 ? 4.182 34.637 -4.630 1.00 30.44 497 ARG A C 1
ATOM 3828 O O . ARG A 1 497 ? 4.918 34.867 -5.585 1.00 30.44 497 ARG A O 1
ATOM 3835 N N . ARG A 1 498 ? 4.608 34.051 -3.503 1.00 32.12 498 ARG A N 1
ATOM 3836 C CA . ARG A 1 498 ? 6.010 33.685 -3.243 1.00 32.12 498 ARG A CA 1
ATOM 3837 C C . ARG A 1 498 ? 6.394 32.385 -3.960 1.00 32.12 498 ARG A C 1
ATOM 3839 O O . ARG A 1 498 ? 7.342 32.384 -4.729 1.00 32.12 498 ARG A O 1
ATOM 3846 N N . ALA A 1 499 ? 5.557 31.349 -3.859 1.00 33.22 499 ALA A N 1
ATOM 3847 C CA . ALA A 1 499 ? 5.825 30.028 -4.440 1.00 33.22 499 ALA A CA 1
ATOM 3848 C C . ALA A 1 499 ? 5.936 30.023 -5.982 1.00 33.22 499 ALA A C 1
ATOM 3850 O O . ALA A 1 499 ? 6.829 29.391 -6.538 1.00 33.22 499 ALA A O 1
ATOM 3851 N N . LEU A 1 500 ? 5.068 30.760 -6.689 1.00 32.88 500 LEU A N 1
ATOM 3852 C CA . LEU A 1 500 ? 5.126 30.857 -8.157 1.00 32.88 500 LEU A CA 1
ATOM 3853 C C . LEU A 1 500 ? 6.227 31.806 -8.649 1.00 32.88 500 LEU A C 1
ATOM 3855 O O . LEU A 1 500 ? 6.766 31.598 -9.734 1.00 32.88 500 LEU A O 1
ATOM 3859 N N . ARG A 1 501 ? 6.579 32.841 -7.872 1.00 32.78 501 ARG A N 1
ATOM 3860 C CA . ARG A 1 501 ? 7.734 33.689 -8.191 1.00 32.78 501 ARG A CA 1
ATOM 3861 C C . ARG A 1 501 ? 9.011 32.863 -8.094 1.00 32.78 501 ARG A C 1
ATOM 3863 O O . ARG A 1 501 ? 9.794 32.918 -9.031 1.00 32.78 501 ARG A O 1
ATOM 3870 N N . ASP A 1 502 ? 9.168 32.056 -7.049 1.00 34.19 502 ASP A N 1
ATOM 3871 C CA . ASP A 1 502 ? 10.365 31.238 -6.836 1.00 34.19 502 ASP A CA 1
ATOM 3872 C C . ASP A 1 502 ? 10.487 30.107 -7.879 1.00 34.19 502 ASP A C 1
ATOM 3874 O O . ASP A 1 502 ? 11.579 29.868 -8.383 1.00 34.19 502 ASP A O 1
ATOM 3878 N N . TYR A 1 503 ? 9.378 29.491 -8.318 1.00 35.31 503 TYR A N 1
ATOM 3879 C CA . TYR A 1 503 ? 9.412 28.436 -9.349 1.00 35.31 503 TYR A CA 1
ATOM 3880 C C . TYR A 1 503 ? 9.755 28.955 -10.760 1.00 35.31 503 TYR A C 1
ATOM 3882 O O . TYR A 1 503 ? 10.456 28.287 -11.513 1.00 35.31 503 TYR A O 1
ATOM 3890 N N . PHE A 1 504 ? 9.304 30.162 -11.128 1.00 32.91 504 PHE A N 1
ATOM 3891 C CA . PHE A 1 504 ? 9.600 30.768 -12.437 1.00 32.91 504 PHE A CA 1
ATOM 3892 C C . PHE A 1 504 ? 10.858 31.658 -12.451 1.00 32.91 504 PHE A C 1
ATOM 3894 O O . PHE A 1 504 ? 11.175 32.224 -13.496 1.00 32.91 504 PHE A O 1
ATOM 3901 N N . SER A 1 505 ? 11.570 31.809 -11.325 1.00 30.53 505 SER A N 1
ATOM 3902 C CA . SER A 1 505 ? 12.784 32.643 -11.233 1.00 30.53 505 SER A CA 1
ATOM 3903 C C . SER A 1 505 ? 14.081 31.876 -10.967 1.00 30.53 505 SER A C 1
ATOM 3905 O O . SER A 1 505 ? 15.141 32.501 -10.931 1.00 30.53 505 SER A O 1
ATOM 3907 N N . GLN A 1 506 ? 14.050 30.544 -10.855 1.00 25.47 506 GLN A N 1
ATOM 3908 C CA . GLN A 1 506 ? 15.284 29.759 -10.797 1.00 25.47 506 GLN A CA 1
ATOM 3909 C C . GLN A 1 506 ? 15.882 29.561 -12.203 1.00 25.47 506 GLN A C 1
ATOM 3911 O O . GLN A 1 506 ? 15.212 29.010 -13.080 1.00 25.47 506 GLN A O 1
ATOM 3916 N N . PRO A 1 507 ? 17.138 29.982 -12.453 1.00 25.22 507 PRO A N 1
ATOM 3917 C CA . PRO A 1 507 ? 17.842 29.594 -13.665 1.00 25.22 507 PRO A CA 1
ATOM 3918 C C . PRO A 1 507 ? 18.122 28.086 -13.626 1.00 25.22 507 PRO A C 1
ATOM 3920 O O . PRO A 1 507 ? 18.573 27.557 -12.611 1.00 25.22 507 PRO A O 1
ATOM 3923 N N . LEU A 1 508 ? 17.864 27.401 -14.743 1.00 28.17 508 LEU A N 1
ATOM 3924 C CA . LEU A 1 508 ? 18.244 26.005 -14.975 1.00 28.17 508 LEU A CA 1
ATOM 3925 C C . LEU A 1 508 ? 19.744 25.821 -14.686 1.00 28.17 508 LEU A C 1
ATOM 3927 O O . LEU A 1 508 ? 20.593 26.178 -15.504 1.00 28.17 508 LEU A O 1
ATOM 3931 N N . LEU A 1 509 ? 20.081 25.258 -13.526 1.00 23.73 509 LEU A N 1
ATOM 3932 C CA . LEU A 1 509 ? 21.433 24.805 -13.204 1.00 23.73 509 LEU A CA 1
ATOM 3933 C C . LEU A 1 509 ? 21.700 23.496 -13.956 1.00 23.73 509 LEU A C 1
ATOM 3935 O O . LEU A 1 509 ? 21.572 22.397 -13.425 1.00 23.73 509 LEU A O 1
ATOM 3939 N N . CYS A 1 510 ? 22.073 23.618 -15.229 1.00 24.14 510 CYS A N 1
ATOM 3940 C CA . CYS A 1 510 ? 22.733 22.546 -15.962 1.00 24.14 510 CYS A CA 1
ATOM 3941 C C . CYS A 1 510 ? 24.151 22.367 -15.399 1.00 24.14 510 CYS A C 1
ATOM 3943 O O . CYS A 1 510 ? 25.073 23.087 -15.784 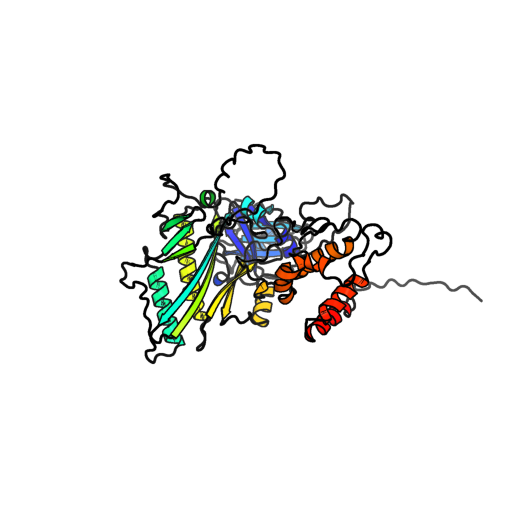1.00 24.14 510 CYS A O 1
ATOM 3945 N N . VAL A 1 511 ? 24.352 21.391 -14.513 1.00 26.73 511 VAL A N 1
ATOM 3946 C CA . VAL A 1 511 ? 25.697 20.898 -14.185 1.00 26.73 511 VAL A CA 1
ATOM 3947 C C . VAL A 1 511 ? 26.151 19.988 -15.328 1.00 26.73 511 VAL A C 1
ATOM 3949 O O . VAL A 1 511 ? 25.981 18.776 -15.298 1.00 26.73 511 VAL A O 1
ATOM 3952 N N . GLY A 1 512 ? 26.696 20.598 -16.380 1.00 25.67 512 GLY A N 1
ATOM 3953 C CA . GLY A 1 512 ? 27.419 19.913 -17.449 1.00 25.67 512 GLY A CA 1
ATOM 3954 C C . GLY A 1 512 ? 28.875 20.363 -17.442 1.00 25.67 512 GLY A C 1
ATOM 3955 O O . GLY A 1 512 ? 29.177 21.486 -17.848 1.00 25.67 512 GLY A O 1
ATOM 3956 N N . ARG A 1 513 ? 29.784 19.501 -16.967 1.00 26.48 513 ARG A N 1
ATOM 3957 C CA . ARG A 1 513 ? 31.241 19.692 -17.074 1.00 26.48 513 ARG A CA 1
ATOM 3958 C C . ARG A 1 513 ? 31.610 19.918 -18.548 1.00 26.48 513 ARG A C 1
ATOM 3960 O O . ARG A 1 513 ? 31.457 19.017 -19.367 1.00 26.48 513 ARG A O 1
ATOM 3967 N N . ARG A 1 514 ? 32.107 21.111 -18.892 1.00 25.64 514 ARG A N 1
ATOM 3968 C CA . ARG A 1 514 ? 32.706 21.387 -20.207 1.00 25.64 514 ARG A CA 1
ATOM 3969 C C . ARG A 1 514 ? 34.099 20.762 -20.267 1.00 25.64 514 ARG A C 1
ATOM 3971 O O . ARG A 1 514 ? 35.017 21.257 -19.622 1.00 25.64 514 ARG A O 1
ATOM 3978 N N . LEU A 1 515 ? 34.259 19.721 -21.079 1.00 26.78 515 LEU A N 1
ATOM 3979 C CA . LEU A 1 515 ? 35.558 19.359 -21.644 1.00 26.78 515 LEU A CA 1
ATOM 3980 C C . LEU A 1 515 ? 35.912 20.417 -22.698 1.00 26.78 515 LEU A C 1
ATOM 3982 O O . LEU A 1 515 ? 35.181 20.613 -23.668 1.00 26.78 515 LEU A O 1
ATOM 3986 N N . GLY A 1 516 ? 36.986 21.165 -22.452 1.00 24.80 516 GLY A N 1
ATOM 3987 C CA . GLY A 1 516 ? 37.472 22.208 -23.347 1.00 24.80 516 GLY A CA 1
ATOM 3988 C C . GLY A 1 516 ? 38.233 21.620 -24.532 1.00 24.80 516 GLY A C 1
ATOM 3989 O O . GLY A 1 516 ? 39.243 20.951 -24.347 1.00 24.80 516 GLY A O 1
ATOM 3990 N N . VAL A 1 517 ? 37.780 21.930 -25.745 1.00 25.66 517 VAL A N 1
ATOM 3991 C CA . VAL A 1 517 ? 38.583 21.848 -26.971 1.00 25.66 517 VAL A CA 1
ATOM 3992 C C . VAL A 1 517 ? 38.693 23.278 -27.517 1.00 25.66 517 VAL A C 1
ATOM 3994 O O . VAL A 1 517 ? 37.657 23.923 -27.697 1.00 25.66 517 VAL A O 1
ATOM 3997 N N . PRO A 1 518 ? 39.899 23.830 -27.739 1.00 27.08 518 PRO A N 1
ATOM 3998 C CA . PRO A 1 518 ? 40.045 25.215 -28.171 1.00 27.08 518 PRO A CA 1
ATOM 3999 C C . PRO A 1 518 ? 39.897 25.330 -29.695 1.00 27.08 518 PRO A C 1
ATOM 4001 O O . PRO A 1 518 ? 40.680 24.762 -30.452 1.00 27.08 518 PRO A O 1
ATOM 4004 N N . SER A 1 519 ? 38.910 26.101 -30.162 1.00 28.09 519 SER A N 1
ATOM 4005 C CA . SER A 1 519 ? 38.786 26.467 -31.577 1.00 28.09 519 SER A CA 1
ATOM 4006 C C . SER A 1 519 ? 39.617 27.721 -31.877 1.00 28.09 519 SER A C 1
ATOM 4008 O O . SER A 1 519 ? 39.250 28.828 -31.470 1.00 28.09 519 SER A O 1
ATOM 4010 N N . ALA A 1 520 ? 40.714 27.563 -32.612 1.00 28.22 520 ALA A N 1
ATOM 4011 C CA . ALA A 1 520 ? 41.430 28.665 -33.243 1.00 28.22 520 ALA A CA 1
ATOM 4012 C C . ALA A 1 520 ? 40.597 29.235 -34.408 1.00 28.22 520 ALA A C 1
ATOM 4014 O O . ALA A 1 520 ? 40.140 28.490 -35.273 1.00 28.22 520 ALA A O 1
ATOM 4015 N N . ARG A 1 521 ? 40.412 30.560 -34.451 1.00 27.55 521 ARG A N 1
ATOM 4016 C CA . ARG A 1 521 ? 39.995 31.284 -35.664 1.00 27.55 521 ARG A CA 1
ATOM 4017 C C . ARG A 1 521 ? 41.215 32.014 -36.233 1.00 27.55 521 ARG A C 1
ATOM 4019 O O . ARG A 1 521 ? 41.854 32.740 -35.471 1.00 27.55 521 ARG A O 1
ATOM 4026 N N . PRO A 1 522 ? 41.525 31.895 -37.533 1.00 30.78 522 PRO A N 1
ATOM 4027 C CA . PRO A 1 522 ? 42.546 32.720 -38.158 1.00 30.78 522 PRO A CA 1
ATOM 4028 C C . PRO A 1 522 ? 41.977 34.113 -38.470 1.00 30.78 522 PRO A C 1
ATOM 4030 O O . PRO A 1 522 ? 40.879 34.246 -39.011 1.00 30.78 522 PRO A O 1
ATOM 4033 N N . ARG A 1 523 ? 42.737 35.156 -38.121 1.00 28.62 523 ARG A N 1
ATOM 4034 C CA . ARG A 1 523 ? 42.604 36.501 -38.697 1.00 28.62 523 ARG A CA 1
ATOM 4035 C C . ARG A 1 523 ? 43.462 36.563 -39.962 1.00 28.62 523 ARG A C 1
ATOM 4037 O O . ARG A 1 523 ? 44.599 36.103 -39.945 1.00 28.62 523 ARG A O 1
ATOM 4044 N N . ALA A 1 524 ? 42.926 37.168 -41.013 1.00 26.12 524 ALA A N 1
ATOM 4045 C CA . ALA A 1 524 ? 43.651 37.612 -42.200 1.00 26.12 524 ALA A CA 1
ATOM 4046 C C . ALA A 1 524 ? 43.220 39.065 -42.512 1.00 26.12 524 ALA A C 1
ATOM 4048 O O . ALA A 1 524 ? 42.170 39.488 -42.020 1.00 26.12 524 ALA A O 1
ATOM 4049 N N . PRO A 1 525 ? 44.053 39.847 -43.216 1.00 37.75 525 PRO A N 1
ATOM 4050 C CA . PRO A 1 525 ? 44.506 41.151 -42.732 1.00 37.75 525 PRO A CA 1
ATOM 4051 C C . PRO A 1 525 ? 43.815 42.346 -43.397 1.00 37.75 525 PRO A C 1
ATOM 4053 O O . PRO A 1 525 ? 43.381 42.241 -44.539 1.00 37.75 525 PRO A O 1
ATOM 4056 N N . PHE A 1 526 ? 43.791 43.473 -42.681 1.00 30.83 526 PHE A N 1
ATOM 4057 C CA . PHE A 1 526 ? 44.319 44.779 -43.100 1.00 30.83 526 PHE A CA 1
ATOM 4058 C C . PHE A 1 526 ? 44.682 45.586 -41.851 1.00 30.83 526 PHE A C 1
ATOM 4060 O O . PHE A 1 526 ? 43.979 45.409 -40.825 1.00 30.83 526 PHE A O 1
#

Sequence (526 aa):
MIAVVPSGLVAAMAQLEEDATTYILGTQDEACIAVWSMSSMRSVSEMLPSGLGTLGVIHVVPTPLDETTLRTQLASKLHDLTTTTYALVYESETKSLRMFPSSSEEPLIPVTVVATPGHCASPFTAAIEYGIVRCFATLDIAWTRDGRDRSMAARSAIDERVAMLSAPEAMYFELPSGDIASRAGDVVHTSSRGKRSAWSLSEIVRPKPRAKKAQRANDGWDDAPKKSQPVASTHVASEDVRYGRVCYMELLTSMTPSTGTAPVITSSFRDHLSITVDVVCCLPTRSPLALVLQTLANRLTDQLCESMKHLQPETQQLRCHQFPLRNGAMHPVAVWSVDGHEVPPSSRDHLHGLFYQPLHPTFLPAGAWSLSRTQPPSDVLLNVHVGISVSKGAGGTQFLVSGDYAFYHYMQQGVNDKGWGCAYRSLQTLASWLVLNHYNPVIHQWYLYTLNRSCFVGSCPDPPRDPRDTGTHWRQTAPLSGLLRLDWVHRSGICARRALRDYFSQPLLCVGRRLGVPSARPRAPF

Foldseek 3Di:
DAEEAEPLQLVLLLVDDQPQWKWFKFADDPPYTYGQAIFSDQDAVLWFFARIHTQATEGEDADDDDPVVVLVVVLVVCVVPDDWHKYWYAHNVVSDIWIDTNDPPDDIHHYDYFYCWQLACVRVCVVQQKAKEKEKDKDKFWDDCPPDQQLVRVLVSLVVVLVQLPAQQWKWKQAPQRFIATLQRHGPGDPDPDDDDWDFLLNSLDDDPDDPPPPDDDDDDDDDDDDDDDDDDDDPQDQDRNHGGYIYMYIDTDQDRPVPCRPDPDDDDIQMAMEMDMHMHMGRRRHTSSVVSNSRSVSRSVVSNVCSVVDDSPFRYKHWFWFDADSRRRGTTTDIDTPPDADDPVVVVVVCNGRVGPPFPRRGPLRTPDPVNPDPPPPWDKPVVTPDDDDPPPDDDDDDDDAMWTQFDACPQNDHCPLHCPLVRVLNRVLRRCSRRVVDPPVVVVCVPCVNHPNVVVVDPDDDPDPPVSDDDDDPDPVSVVVVVPVCVVPPDDPVVVVVCVVVPDDPPPPDDDPDDDDDDDDDDD